Protein 8G5S (pdb70)

Sequence (717 aa):
DMAATEAFAGRFLDDMGGGMVSIMCALGDQLGLFRALAEQGPSGSADLASRTGLDERYVREWLLCLSSAGYVTVDPGDPDGGGADRFTLPAEHAAVVAFEESPFFMGGASRLVPALAAMSDALVEAFRTGAGVPQERYPAALYRTMWQMSSSWLNTLLLPQWIPAIDGLAKRLESGAPVAHVGSGGGRALVLLAQAFPNCRCTGYDRLRLNVERARQEAADAGVTDRVEIVEGDAERLLPATGDHALVMCFDVLHDAPDPAAALRAVRGALAPDGVFLLLESNGADRPADNSGSAAAMLYGASVLYSVPASRAAGGAALGLMGLPPGKVRALCAEAGLRSVKRLPSPTPLNALYEIRPGLDMAATEAFAGRFLDDMGGGMVSIMCALGDQLGLFRALAEQGPSGSADLASRTGLDERYVREWLLCLSSAGYVTVDPGDPDGGADRFTLPAEHAAVVAFEESPFFMGGASRLVPALAAMSDALVEAFRTGAGVPQERYPAALYRTMWQMSSSWLNTLLLPQWIPAIDGLAKRLESGAPVAHVGSGGGRALVLLAQAFPNCRCTGYDRLRLNVERARQEAADAGVTDRVEIVEGDAERLLPATGDHALVMCFDVLHDAPDPAAALRAVRGALAPDGVFLLLESNGADRPADNSGSAAAMLYGASVLYSVPASRAAGGAALGLMGLPPGKVRALCAEAGLRSVKRLPSPTPLNALYEIRP

Structure (mmCIF, N/CA/C/O backbone):
data_8G5S
#
_entry.id   8G5S
#
_cell.length_a   58.784
_cell.length_b   100.908
_cell.length_c   58.836
_cell.angle_alpha   90.00
_cell.angle_beta   102.86
_cell.angle_gamma   90.00
#
_symmetry.space_group_name_H-M   'P 1 21 1'
#
loop_
_entity.id
_entity.type
_entity.pdbx_description
1 polymer TnmJ
2 water water
#
loop_
_atom_site.group_PDB
_atom_site.id
_atom_site.type_symbol
_atom_site.label_atom_id
_atom_site.label_alt_id
_atom_site.label_comp_id
_atom_site.label_asym_id
_atom_site.label_entity_id
_atom_site.label_seq_id
_atom_site.pdbx_PDB_ins_code
_atom_site.Cartn_x
_atom_site.Cartn_y
_atom_site.Cartn_z
_atom_site.occupancy
_atom_site.B_iso_or_equiv
_atom_site.auth_seq_id
_atom_site.auth_comp_id
_atom_site.auth_asym_id
_atom_site.auth_atom_id
_atom_site.pdbx_PDB_model_num
ATOM 1 N N . ASP A 1 29 ? 36.929 -21.150 28.320 1.00 38.35 9 ASP A N 1
ATOM 2 C CA . ASP A 1 29 ? 35.758 -21.768 27.711 1.00 30.86 9 ASP A CA 1
ATOM 3 C C . ASP A 1 29 ? 34.552 -20.837 27.777 1.00 34.22 9 ASP A C 1
ATOM 4 O O . ASP A 1 29 ? 34.199 -20.212 26.796 1.00 28.26 9 ASP A O 1
ATOM 12 N N . MET A 1 30 ? 33.902 -20.745 28.937 1.00 31.28 10 MET A N 1
ATOM 13 C CA . MET A 1 30 ? 32.781 -19.814 29.034 1.00 30.36 10 MET A CA 1
ATOM 14 C C . MET A 1 30 ? 33.257 -18.375 28.894 1.00 29.79 10 MET A C 1
ATOM 15 O O . MET A 1 30 ? 32.605 -17.556 28.236 1.00 24.88 10 MET A O 1
ATOM 29 N N . ALA A 1 31 ? 34.392 -18.050 29.501 1.00 25.76 11 ALA A N 1
ATOM 30 C CA . ALA A 1 31 ? 34.997 -16.745 29.272 1.00 28.60 11 ALA A CA 1
ATOM 31 C C . ALA A 1 31 ? 35.290 -16.544 27.794 1.00 26.45 11 ALA A C 1
ATOM 32 O O . ALA A 1 31 ? 35.107 -15.439 27.257 1.00 21.23 11 ALA A O 1
ATOM 39 N N . ALA A 1 32 ? 35.749 -17.599 27.117 1.00 22.99 12 ALA A N 1
ATOM 40 C CA . ALA A 1 32 ? 36.085 -17.473 25.706 1.00 24.41 12 ALA A CA 1
ATOM 41 C C . ALA A 1 32 ? 34.832 -17.269 24.867 1.00 19.68 12 ALA A C 1
ATOM 42 O O . ALA A 1 32 ? 34.850 -16.511 23.885 1.00 19.00 12 ALA A O 1
ATOM 49 N N . THR A 1 33 ? 33.746 -17.961 25.214 1.00 18.39 13 THR A N 1
ATOM 50 C CA . THR A 1 33 ? 32.497 -17.800 24.477 1.00 17.96 13 THR A CA 1
ATOM 51 C C . THR A 1 33 ? 31.979 -16.377 24.622 1.00 21.10 13 THR A C 1
ATOM 52 O O . THR A 1 33 ? 31.590 -15.731 23.638 1.00 16.51 13 THR A O 1
ATOM 63 N N . GLU A 1 34 ? 31.990 -15.861 25.850 1.00 18.67 14 GLU A N 1
ATOM 64 C CA . GLU A 1 34 ? 31.515 -14.503 26.087 1.00 17.40 14 GLU A CA 1
ATOM 65 C C . GLU A 1 34 ? 32.421 -13.480 25.408 1.00 17.60 14 GLU A C 1
ATOM 66 O O . GLU A 1 34 ? 31.932 -12.490 24.848 1.00 19.38 14 GLU A O 1
ATOM 78 N N . ALA A 1 35 ? 33.734 -13.698 25.429 1.00 20.55 15 ALA A N 1
ATOM 79 C CA . ALA A 1 35 ? 34.639 -12.773 24.749 1.00 19.26 15 ALA A CA 1
ATOM 80 C C . ALA A 1 35 ? 34.371 -12.743 23.247 1.00 18.12 15 ALA A C 1
ATOM 81 O O . ALA A 1 35 ? 34.341 -11.668 22.630 1.00 15.73 15 ALA A O 1
ATOM 88 N N . PHE A 1 36 ? 34.173 -13.912 22.642 1.00 15.12 16 PHE A N 1
ATOM 89 C CA . PHE A 1 36 ? 33.883 -13.942 21.219 1.00 13.16 16 PHE A CA 1
ATOM 90 C C . PHE A 1 36 ? 32.527 -13.317 20.906 1.00 17.08 16 PHE A C 1
ATOM 91 O O . PHE A 1 36 ? 32.388 -12.595 19.910 1.00 13.07 16 PHE A O 1
ATOM 108 N N . ALA A 1 37 ? 31.502 -13.601 21.718 1.00 14.45 17 ALA A N 1
ATOM 109 C CA . ALA A 1 37 ? 30.217 -12.946 21.519 1.00 13.81 17 ALA A CA 1
ATOM 110 C C . ALA A 1 37 ? 30.391 -11.433 21.529 1.00 16.59 17 ALA A C 1
ATOM 111 O O . ALA A 1 37 ? 29.749 -10.715 20.748 1.00 13.66 17 ALA A O 1
ATOM 118 N N . GLY A 1 38 ? 31.285 -10.936 22.381 1.00 13.75 18 GLY A N 1
ATOM 119 C CA . GLY A 1 38 ? 31.551 -9.507 22.409 1.00 18.20 18 GLY A CA 1
ATOM 120 C C . GLY A 1 38 ? 32.190 -9.008 21.128 1.00 12.67 18 GLY A C 1
ATOM 121 O O . GLY A 1 38 ? 31.828 -7.933 20.618 1.00 15.86 18 GLY A O 1
ATOM 125 N N . ARG A 1 39 ? 33.170 -9.754 20.615 1.00 13.73 19 ARG A N 1
ATOM 126 C CA . ARG A 1 39 ? 33.818 -9.399 19.358 1.00 11.87 19 ARG A CA 1
ATOM 127 C C . ARG A 1 39 ? 32.810 -9.381 18.220 1.00 12.20 19 ARG A C 1
ATOM 128 O O . ARG A 1 39 ? 32.862 -8.508 17.338 1.00 12.30 19 ARG A O 1
ATOM 149 N N . PHE A 1 40 ? 31.919 -10.373 18.193 1.00 11.40 20 PHE A N 1
ATOM 150 C CA . PHE A 1 40 ? 30.893 -10.452 17.164 1.00 10.56 20 PHE A CA 1
ATOM 151 C C . PHE A 1 40 ? 29.981 -9.233 17.201 1.00 10.49 20 PHE A C 1
ATOM 152 O O . PHE A 1 40 ? 29.697 -8.625 16.165 1.00 10.69 20 PHE A O 1
ATOM 169 N N . LEU A 1 41 ? 29.504 -8.869 18.388 1.00 12.91 21 LEU A N 1
ATOM 170 C CA . LEU A 1 41 ? 28.695 -7.667 18.548 1.00 11.35 21 LEU A CA 1
ATOM 171 C C . LEU A 1 41 ? 29.461 -6.413 18.137 1.00 11.28 21 LEU A C 1
ATOM 172 O O . LEU A 1 41 ? 28.906 -5.522 17.462 1.00 10.95 21 LEU A O 1
ATOM 188 N N . ASP A 1 42 ? 30.734 -6.313 18.530 1.00 11.22 22 ASP A N 1
ATOM 189 C CA . ASP A 1 42 ? 31.547 -5.170 18.129 1.00 11.03 22 ASP A CA 1
ATOM 190 C C . ASP A 1 42 ? 31.617 -5.050 16.600 1.00 9.88 22 ASP A C 1
ATOM 191 O O . ASP A 1 42 ? 31.608 -3.941 16.045 1.00 10.14 22 ASP A O 1
ATOM 200 N N . ASP A 1 43 ? 31.763 -6.180 15.909 1.00 8.37 23 ASP A N 1
ATOM 201 C CA . ASP A 1 43 ? 31.874 -6.169 14.458 1.00 7.29 23 ASP A CA 1
ATOM 202 C C . ASP A 1 43 ? 30.551 -5.789 13.806 1.00 8.94 23 ASP A C 1
ATOM 203 O O . ASP A 1 43 ? 30.541 -5.027 12.836 1.00 8.38 23 ASP A O 1
ATOM 212 N N . MET A 1 44 ? 29.422 -6.285 14.324 1.00 8.54 24 MET A N 1
ATOM 213 C CA . MET A 1 44 ? 28.129 -5.836 13.817 1.00 9.24 24 MET A CA 1
ATOM 214 C C . MET A 1 44 ? 27.940 -4.349 14.049 1.00 7.73 24 MET A C 1
ATOM 215 O O . MET A 1 44 ? 27.404 -3.631 13.181 1.00 7.97 24 MET A O 1
ATOM 229 N N . GLY A 1 45 ? 28.350 -3.874 15.230 1.00 8.76 25 GLY A N 1
ATOM 230 C CA . GLY A 1 45 ? 28.294 -2.444 15.510 1.00 7.60 25 GLY A CA 1
ATOM 231 C C . GLY A 1 45 ? 29.162 -1.660 14.542 1.00 9.58 25 GLY A C 1
ATOM 232 O O . GLY A 1 45 ? 28.770 -0.595 14.054 1.00 9.10 25 GLY A O 1
ATOM 236 N N . GLY A 1 46 ? 30.326 -2.210 14.210 1.00 9.52 26 GLY A N 1
ATOM 237 C CA . GLY A 1 46 ? 31.200 -1.558 13.251 1.00 8.86 26 GLY A CA 1
ATOM 238 C C . GLY A 1 46 ? 30.568 -1.495 11.876 1.00 9.28 26 GLY A C 1
ATOM 239 O O . GLY A 1 46 ? 30.709 -0.496 11.165 1.00 10.57 26 GLY A O 1
ATOM 243 N N . GLY A 1 47 ? 29.903 -2.568 11.466 1.00 8.52 27 GLY A N 1
ATOM 244 C CA . GLY A 1 47 ? 29.128 -2.536 10.243 1.00 9.31 27 GLY A CA 1
ATOM 245 C C . GLY A 1 47 ? 28.100 -1.417 10.208 1.00 6.17 27 GLY A C 1
ATOM 246 O O . GLY A 1 47 ? 27.991 -0.693 9.214 1.00 8.78 27 GLY A O 1
ATOM 250 N N . MET A 1 48 ? 27.298 -1.299 11.265 1.00 6.16 28 MET A N 1
ATOM 251 C CA . MET A 1 48 ? 26.288 -0.246 11.325 1.00 6.73 28 MET A CA 1
ATOM 252 C C . MET A 1 48 ? 26.925 1.136 11.322 1.00 6.44 28 MET A C 1
ATOM 253 O O . MET A 1 48 ? 26.452 2.039 10.638 1.00 7.44 28 MET A O 1
ATOM 267 N N . VAL A 1 49 ? 27.981 1.326 12.101 1.00 6.99 29 VAL A N 1
ATOM 268 C CA . VAL A 1 49 ? 28.673 2.613 12.095 1.00 7.02 29 VAL A CA 1
ATOM 269 C C . VAL A 1 49 ? 29.254 2.905 10.717 1.00 7.65 29 VAL A C 1
ATOM 270 O O . VAL A 1 49 ? 29.229 4.046 10.259 1.00 6.62 29 VAL A O 1
ATOM 283 N N . SER A 1 50 ? 29.768 1.889 10.019 1.00 7.72 30 SER A N 1
ATOM 284 C CA . SER A 1 50 ? 30.276 2.133 8.671 1.00 6.13 30 SER A CA 1
ATOM 285 C C . SER A 1 50 ? 29.173 2.625 7.742 1.00 6.52 30 SER A C 1
ATOM 286 O O . SER A 1 50 ? 29.393 3.524 6.921 1.00 7.49 30 SER A O 1
ATOM 294 N N . ILE A 1 51 ? 27.990 2.013 7.820 1.00 6.70 31 ILE A N 1
ATOM 295 C CA . ILE A 1 51 ? 26.877 2.443 6.992 1.00 6.86 31 ILE A CA 1
ATOM 296 C C . ILE A 1 51 ? 26.512 3.879 7.331 1.00 7.96 31 ILE A C 1
ATOM 297 O O . ILE A 1 51 ? 26.218 4.682 6.439 1.00 7.27 31 ILE A O 1
ATOM 313 N N . MET A 1 52 ? 26.515 4.224 8.629 1.00 7.33 32 MET A N 1
ATOM 314 C CA . MET A 1 52 ? 26.200 5.585 9.044 1.00 5.33 32 MET A CA 1
ATOM 315 C C . MET A 1 52 ? 27.250 6.559 8.535 1.00 6.03 32 MET A C 1
ATOM 316 O O . MET A 1 52 ? 26.926 7.703 8.181 1.00 6.86 32 MET A O 1
ATOM 330 N N . CYS A 1 53 ? 28.520 6.151 8.540 1.00 6.02 33 CYS A N 1
ATOM 331 C CA . CYS A 1 53 ? 29.551 7.045 8.009 1.00 7.05 33 CYS A CA 1
ATOM 332 C C . CYS A 1 53 ? 29.386 7.241 6.506 1.00 6.79 33 CYS A C 1
ATOM 333 O O . CYS A 1 53 ? 29.595 8.348 5.986 1.00 8.27 33 CYS A O 1
ATOM 341 N N . ALA A 1 54 ? 29.005 6.195 5.774 1.00 6.67 34 ALA A N 1
ATOM 342 C CA . ALA A 1 54 ? 28.814 6.364 4.347 1.00 6.75 34 ALA A CA 1
ATOM 343 C C . ALA A 1 54 ? 27.655 7.311 4.064 1.00 8.15 34 ALA A C 1
ATOM 344 O O . ALA A 1 54 ? 27.748 8.172 3.179 1.00 8.30 34 ALA A O 1
ATOM 351 N N . LEU A 1 55 ? 26.554 7.140 4.782 1.00 6.68 35 LEU A N 1
ATOM 352 C CA . LEU A 1 55 ? 25.434 8.068 4.688 1.00 9.01 35 LEU A CA 1
ATOM 353 C C . LEU A 1 55 ? 25.884 9.486 4.994 1.00 9.29 35 LEU A C 1
ATOM 354 O O . LEU A 1 55 ? 25.537 10.432 4.278 1.00 9.32 35 LEU A O 1
ATOM 370 N N . GLY A 1 56 ? 26.649 9.657 6.070 1.00 7.40 36 GLY A N 1
ATOM 371 C CA . GLY A 1 56 ? 27.049 10.986 6.473 1.00 9.95 36 GLY A CA 1
ATOM 372 C C . GLY A 1 56 ? 27.931 11.653 5.445 1.00 9.83 36 GLY A C 1
ATOM 373 O O . GLY A 1 56 ? 27.800 12.845 5.197 1.00 9.27 36 GLY A O 1
ATOM 377 N N . ASP A 1 57 ? 28.863 10.901 4.857 1.00 7.71 37 ASP A N 1
ATOM 378 C CA . ASP A 1 57 ? 29.709 11.432 3.799 1.00 6.82 37 ASP A CA 1
ATOM 379 C C . ASP A 1 57 ? 28.885 11.808 2.573 1.00 7.64 37 ASP A C 1
ATOM 380 O O . ASP A 1 57 ? 29.086 12.880 1.989 1.00 9.36 37 ASP A O 1
ATOM 389 N N . GLN A 1 58 ? 27.952 10.954 2.157 1.00 9.37 38 GLN A N 1
ATOM 390 C CA . GLN A 1 58 ? 27.115 11.291 1.006 1.00 8.90 38 GLN A CA 1
ATOM 391 C C . GLN A 1 58 ? 26.302 12.570 1.248 1.00 8.55 38 GLN A C 1
ATOM 392 O O . GLN A 1 58 ? 26.107 13.381 0.327 1.00 12.45 38 GLN A O 1
ATOM 406 N N . LEU A 1 59 ? 25.838 12.783 2.462 1.00 5.95 39 LEU A N 1
ATOM 407 C CA . LEU A 1 59 ? 25.002 13.920 2.810 1.00 7.13 39 LEU A CA 1
ATOM 408 C C . LEU A 1 59 ? 25.806 15.164 3.176 1.00 8.66 39 LEU A C 1
ATOM 409 O O . LEU A 1 59 ? 25.196 16.224 3.400 1.00 10.07 39 LEU A O 1
ATOM 425 N N . GLY A 1 60 ? 27.125 15.052 3.295 1.00 6.86 40 GLY A N 1
ATOM 426 C CA . GLY A 1 60 ? 27.953 16.182 3.682 1.00 7.04 40 GLY A CA 1
ATOM 427 C C . GLY A 1 60 ? 27.909 16.489 5.156 1.00 8.41 40 GLY A C 1
ATOM 428 O O . GLY A 1 60 ? 28.331 17.576 5.560 1.00 8.52 40 GLY A O 1
ATOM 432 N N . LEU A 1 61 ? 27.449 15.561 5.997 1.00 6.86 41 LEU A N 1
ATOM 433 C CA . LEU A 1 61 ? 27.235 15.905 7.400 1.00 5.39 41 LEU A CA 1
ATOM 434 C C . LEU A 1 61 ? 28.529 16.000 8.187 1.00 6.18 41 LEU A C 1
ATOM 435 O O . LEU A 1 61 ? 28.602 16.759 9.150 1.00 6.87 41 LEU A O 1
ATOM 451 N N . PHE A 1 62 ? 29.559 15.237 7.823 1.00 6.97 42 PHE A N 1
ATOM 452 C CA . PHE A 1 62 ? 30.793 15.322 8.594 1.00 7.96 42 PHE A CA 1
ATOM 453 C C . PHE A 1 62 ? 31.495 16.657 8.346 1.00 6.85 42 PHE A C 1
ATOM 454 O O . PHE A 1 62 ? 31.929 17.320 9.292 1.00 6.93 42 PHE A O 1
ATOM 471 N N . ARG A 1 63 ? 31.624 17.049 7.075 1.00 8.39 43 ARG A N 1
ATOM 472 C CA . ARG A 1 63 ? 32.199 18.357 6.742 1.00 7.15 43 ARG A CA 1
ATOM 473 C C . ARG A 1 63 ? 31.367 19.474 7.363 1.00 7.36 43 ARG A C 1
ATOM 474 O O . ARG A 1 63 ? 31.912 20.446 7.903 1.00 7.85 43 ARG A O 1
ATOM 495 N N . ALA A 1 64 ? 30.048 19.324 7.339 1.00 8.46 44 ALA A N 1
ATOM 496 C CA . ALA A 1 64 ? 29.168 20.333 7.915 1.00 8.30 44 ALA A CA 1
ATOM 497 C C . ALA A 1 64 ? 29.442 20.513 9.399 1.00 7.71 44 ALA A C 1
ATOM 498 O O . ALA A 1 64 ? 29.509 21.644 9.897 1.00 8.39 44 ALA A O 1
ATOM 505 N N . LEU A 1 65 ? 29.545 19.411 10.136 1.00 6.74 45 LEU A N 1
ATOM 506 C CA . LEU A 1 65 ? 29.761 19.489 11.574 1.00 6.36 45 LEU A CA 1
ATOM 507 C C . LEU A 1 65 ? 31.156 20.015 11.881 1.00 7.75 45 LEU A C 1
ATOM 508 O O . LEU A 1 65 ? 31.329 20.786 12.831 1.00 9.57 45 LEU A O 1
ATOM 524 N N . ALA A 1 66 ? 32.151 19.605 11.098 1.00 8.37 46 ALA A N 1
ATOM 525 C CA . ALA A 1 66 ? 33.499 20.129 11.275 1.00 7.49 46 ALA A CA 1
ATOM 526 C C . ALA A 1 66 ? 33.549 21.633 11.089 1.00 9.41 46 ALA A C 1
ATOM 527 O O . ALA A 1 66 ? 34.230 22.342 11.852 1.00 11.26 46 ALA A O 1
ATOM 534 N N . GLU A 1 67 ? 32.882 22.145 10.065 1.00 10.07 47 GLU A N 1
ATOM 535 C CA . GLU A 1 67 ? 32.973 23.579 9.809 1.00 9.75 47 GLU A CA 1
ATOM 536 C C . GLU A 1 67 ? 32.126 24.372 10.792 1.00 11.68 47 GLU A C 1
ATOM 537 O O . GLU A 1 67 ? 32.499 25.492 11.171 1.00 12.67 47 GLU A O 1
ATOM 549 N N . GLN A 1 68 ? 30.997 23.818 11.220 1.00 8.51 48 GLN A N 1
ATOM 550 C CA . GLN A 1 68 ? 30.098 24.498 12.146 1.00 8.07 48 GLN A CA 1
ATOM 551 C C . GLN A 1 68 ? 30.670 24.594 13.550 1.00 8.29 48 GLN A C 1
ATOM 552 O O . GLN A 1 68 ? 30.338 25.535 14.293 1.00 11.11 48 GLN A O 1
ATOM 566 N N . GLY A 1 69 ? 31.484 23.623 13.950 1.00 9.16 49 GLY A N 1
ATOM 567 C CA . GLY A 1 69 ? 31.879 23.502 15.333 1.00 9.70 49 GLY A CA 1
ATOM 568 C C . GLY A 1 69 ? 30.812 22.822 16.164 1.00 9.73 49 GLY A C 1
ATOM 569 O O . GLY A 1 69 ? 29.814 22.293 15.631 1.00 9.97 49 GLY A O 1
ATOM 573 N N . PRO A 1 70 ? 30.978 22.852 17.483 1.00 9.58 50 PRO A N 1
ATOM 574 C CA . PRO A 1 70 ? 29.995 22.224 18.375 1.00 10.41 50 PRO A CA 1
ATOM 575 C C . PRO A 1 70 ? 28.580 22.664 18.046 1.00 10.46 50 PRO A C 1
ATOM 576 O O . PRO A 1 70 ? 28.295 23.857 17.905 1.00 13.66 50 PRO A O 1
ATOM 587 N N . SER A 1 71 ? 27.688 21.691 17.885 1.00 9.93 51 SER A N 1
ATOM 588 C CA . SER A 1 71 ? 26.383 21.946 17.304 1.00 11.75 51 SER A CA 1
ATOM 589 C C . SER A 1 71 ? 25.344 21.007 17.890 1.00 9.80 51 SER A C 1
ATOM 590 O O . SER A 1 71 ? 25.623 19.821 18.100 1.00 10.24 51 SER A O 1
ATOM 598 N N . GLY A 1 72 ? 24.125 21.526 18.120 1.00 10.79 52 GLY A N 1
ATOM 599 C CA . GLY A 1 72 ? 22.991 20.665 18.352 1.00 11.04 52 GLY A CA 1
ATOM 600 C C . GLY A 1 72 ? 22.508 20.022 17.063 1.00 8.60 52 GLY A C 1
ATOM 601 O O . GLY A 1 72 ? 22.886 20.423 15.970 1.00 10.29 52 GLY A O 1
ATOM 605 N N . SER A 1 73 ? 21.621 19.041 17.216 1.00 9.19 53 SER A N 1
ATOM 606 C CA . SER A 1 73 ? 21.058 18.400 16.039 1.00 10.51 53 SER A CA 1
ATOM 607 C C . SER A 1 73 ? 20.252 19.380 15.200 1.00 10.00 53 SER A C 1
ATOM 608 O O . SER A 1 73 ? 20.286 19.308 13.966 1.00 9.61 53 SER A O 1
ATOM 616 N N . ALA A 1 74 ? 19.505 20.298 15.845 1.00 11.21 54 ALA A N 1
ATOM 617 C CA . ALA A 1 74 ? 18.712 21.243 15.065 1.00 11.26 54 ALA A CA 1
ATOM 618 C C . ALA A 1 74 ? 19.601 22.152 14.222 1.00 11.13 54 ALA A C 1
ATOM 619 O O . ALA A 1 74 ? 19.304 22.409 13.057 1.00 12.94 54 ALA A O 1
ATOM 626 N N . ASP A 1 75 ? 20.702 22.636 14.786 1.00 12.38 55 ASP A N 1
ATOM 627 C CA . ASP A 1 75 ? 21.559 23.534 14.028 1.00 12.21 55 ASP A CA 1
ATOM 628 C C . ASP A 1 75 ? 22.320 22.818 12.915 1.00 13.17 55 ASP A C 1
ATOM 629 O O . ASP A 1 75 ? 22.540 23.384 11.836 1.00 13.28 55 ASP A O 1
ATOM 638 N N . LEU A 1 76 ? 22.709 21.556 13.130 1.00 9.47 56 LEU A N 1
ATOM 639 C CA . LEU A 1 76 ? 23.365 20.841 12.052 1.00 9.62 56 LEU A CA 1
ATOM 640 C C . LEU A 1 76 ? 22.378 20.528 10.934 1.00 9.28 56 LEU A C 1
ATOM 641 O O . LEU A 1 76 ? 22.730 20.611 9.756 1.00 8.99 56 LEU A O 1
ATOM 657 N N . ALA A 1 77 ? 21.159 20.139 11.301 1.00 7.78 57 ALA A N 1
ATOM 658 C CA . ALA A 1 77 ? 20.123 19.896 10.300 1.00 10.39 57 ALA A CA 1
ATOM 659 C C . ALA A 1 77 ? 19.810 21.176 9.536 1.00 10.90 57 ALA A C 1
ATOM 660 O O . ALA A 1 77 ? 19.706 21.159 8.306 1.00 12.42 57 ALA A O 1
ATOM 667 N N . SER A 1 78 ? 19.731 22.302 10.239 1.00 11.23 58 SER A N 1
ATOM 668 C CA . SER A 1 78 ? 19.389 23.540 9.548 1.00 14.93 58 SER A CA 1
ATOM 669 C C . SER A 1 78 ? 20.467 23.942 8.562 1.00 16.70 58 SER A C 1
ATOM 670 O O . SER A 1 78 ? 20.179 24.418 7.456 1.00 17.04 58 SER A O 1
ATOM 678 N N . ARG A 1 79 ? 21.713 23.754 8.946 1.00 11.78 59 ARG A N 1
ATOM 679 C CA . ARG A 1 79 ? 22.830 24.118 8.100 1.00 11.62 59 ARG A CA 1
ATOM 680 C C . ARG A 1 79 ? 22.877 23.317 6.805 1.00 17.56 59 ARG A C 1
ATOM 681 O O . ARG A 1 79 ? 23.342 23.818 5.766 1.00 13.82 59 ARG A O 1
ATOM 702 N N . THR A 1 80 ? 22.459 22.051 6.849 1.00 12.21 60 THR A N 1
ATOM 703 C CA . THR A 1 80 ? 22.497 21.185 5.687 1.00 10.82 60 THR A CA 1
ATOM 704 C C . THR A 1 80 ? 21.143 21.109 4.993 1.00 8.73 60 THR A C 1
ATOM 705 O O . THR A 1 80 ? 21.019 20.404 4.002 1.00 11.18 60 THR A O 1
ATOM 716 N N . GLY A 1 81 ? 20.113 21.703 5.569 1.00 9.96 61 GLY A N 1
ATOM 717 C CA . GLY A 1 81 ? 18.783 21.584 5.005 1.00 12.28 61 GLY A CA 1
ATOM 718 C C . GLY A 1 81 ? 18.186 20.204 5.139 1.00 12.79 61 GLY A C 1
ATOM 719 O O . GLY A 1 81 ? 17.321 19.826 4.346 1.00 14.55 61 GLY A O 1
ATOM 723 N N . LEU A 1 82 ? 18.609 19.448 6.141 1.00 10.74 62 LEU A N 1
ATOM 724 C CA . LEU A 1 82 ? 18.136 18.096 6.350 1.00 9.82 62 LEU A CA 1
ATOM 725 C C . LEU A 1 82 ? 17.183 18.014 7.539 1.00 9.36 62 LEU A C 1
ATOM 726 O O . LEU A 1 82 ? 17.004 18.953 8.332 1.00 11.26 62 LEU A O 1
ATOM 742 N N . ASP A 1 83 ? 16.571 16.838 7.677 1.00 8.72 63 ASP A N 1
ATOM 743 C CA . ASP A 1 83 ? 15.557 16.608 8.692 1.00 9.19 63 ASP A CA 1
ATOM 744 C C . ASP A 1 83 ? 16.180 16.406 10.066 1.00 8.45 63 ASP A C 1
ATOM 745 O O . ASP A 1 83 ? 17.043 15.540 10.243 1.00 8.65 63 ASP A O 1
ATOM 754 N N . GLU A 1 84 ? 15.730 17.182 11.052 1.00 9.26 64 GLU A N 1
ATOM 755 C CA . GLU A 1 84 ? 16.380 17.146 12.354 1.00 9.19 64 GLU A CA 1
ATOM 756 C C . GLU A 1 84 ? 16.212 15.791 13.038 1.00 7.51 64 GLU A C 1
ATOM 757 O O . GLU A 1 84 ? 17.136 15.322 13.719 1.00 8.60 64 GLU A O 1
ATOM 769 N N . ARG A 1 85 ? 15.050 15.140 12.892 1.00 9.65 65 ARG A N 1
ATOM 770 C CA . ARG A 1 85 ? 14.851 13.901 13.639 1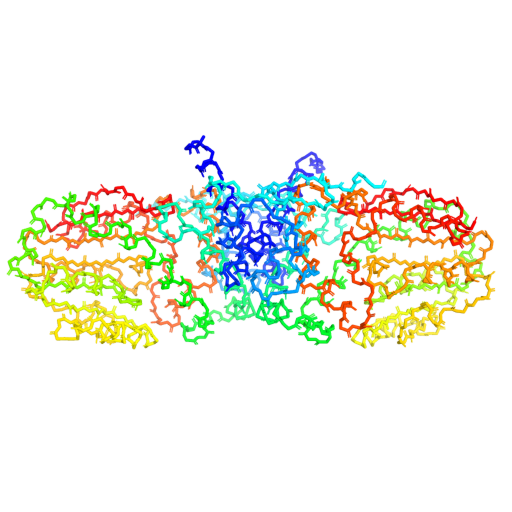.00 7.92 65 ARG A CA 1
ATOM 771 C C . ARG A 1 85 ? 15.833 12.838 13.169 1.00 6.16 65 ARG A C 1
ATOM 772 O O . ARG A 1 85 ? 16.405 12.101 13.992 1.00 7.23 65 ARG A O 1
ATOM 793 N N . TYR A 1 86 ? 16.061 12.767 11.865 1.00 7.47 66 TYR A N 1
ATOM 794 C CA . TYR A 1 86 ? 17.014 11.805 11.312 1.00 8.18 66 TYR A CA 1
ATOM 795 C C . TYR A 1 86 ? 18.444 12.175 11.684 1.00 8.84 66 TYR A C 1
ATOM 796 O O . TYR A 1 86 ? 19.247 11.307 12.046 1.00 7.77 66 TYR A O 1
ATOM 814 N N . VAL A 1 87 ? 18.806 13.451 11.534 1.00 7.62 67 VAL A N 1
ATOM 815 C CA . VAL A 1 87 ? 20.141 13.890 11.910 1.00 8.08 67 VAL A CA 1
ATOM 816 C C . VAL A 1 87 ? 20.396 13.603 13.384 1.00 8.15 67 VAL A C 1
ATOM 817 O O . VAL A 1 87 ? 21.491 13.186 13.760 1.00 7.10 67 VAL A O 1
ATOM 830 N N . ARG A 1 88 ? 19.399 13.820 14.248 1.00 6.85 68 ARG A N 1
ATOM 831 C CA . ARG A 1 88 ? 19.590 13.528 15.667 1.00 6.87 68 ARG A CA 1
ATOM 832 C C . ARG A 1 88 ? 19.940 12.061 15.921 1.00 8.34 68 ARG A C 1
ATOM 833 O O . ARG A 1 88 ? 20.857 11.754 16.706 1.00 6.90 68 ARG A O 1
ATOM 854 N N . GLU A 1 89 ? 19.211 11.141 15.293 1.00 6.77 69 GLU A N 1
ATOM 855 C CA . GLU A 1 89 ? 19.441 9.716 15.534 1.00 5.46 69 GLU A CA 1
ATOM 856 C C . GLU A 1 89 ? 20.817 9.308 15.009 1.00 4.99 69 GLU A C 1
ATOM 857 O O . GLU A 1 89 ? 21.507 8.495 15.629 1.00 6.91 69 GLU A O 1
ATOM 869 N N . TRP A 1 90 ? 21.244 9.897 13.887 1.00 6.35 70 TRP A N 1
ATOM 870 C CA . TRP A 1 90 ? 22.565 9.672 13.321 1.00 5.39 70 TRP A CA 1
ATOM 871 C C . TRP A 1 90 ? 23.648 10.150 14.274 1.00 6.54 70 TRP A C 1
ATOM 872 O O . TRP A 1 90 ? 24.611 9.431 14.545 1.00 6.45 70 TRP A O 1
ATOM 893 N N . LEU A 1 91 ? 23.469 11.352 14.832 1.00 6.37 71 LEU A N 1
ATOM 894 C CA . LEU A 1 91 ? 24.425 11.877 15.800 1.00 6.21 71 LEU A CA 1
ATOM 895 C C . LEU A 1 91 ? 24.540 10.978 17.014 1.00 7.80 71 LEU A C 1
ATOM 896 O O . LEU A 1 91 ? 25.636 10.806 17.562 1.00 7.67 71 LEU A O 1
ATOM 912 N N . LEU A 1 92 ? 23.414 10.451 17.489 1.00 7.23 72 LEU A N 1
ATOM 913 C CA . LEU A 1 92 ? 23.445 9.616 18.680 1.00 5.88 72 LEU A CA 1
ATOM 914 C C . LEU A 1 92 ? 24.145 8.300 18.406 1.00 6.31 72 LEU A C 1
ATOM 915 O O . LEU A 1 92 ? 24.817 7.762 19.296 1.00 7.02 72 LEU A O 1
ATOM 931 N N . CYS A 1 93 ? 24.009 7.763 17.196 1.00 6.84 73 CYS A N 1
ATOM 932 C CA . CYS A 1 93 ? 24.826 6.616 16.824 1.00 7.10 73 CYS A CA 1
ATOM 933 C C . CYS A 1 93 ? 26.298 6.957 16.980 1.00 7.27 73 CYS A C 1
ATOM 934 O O . CYS A 1 93 ? 27.056 6.227 17.629 1.00 6.59 73 CYS A O 1
ATOM 942 N N . LEU A 1 94 ? 26.712 8.094 16.413 1.00 6.98 74 LEU A N 1
ATOM 943 C CA . LEU A 1 94 ? 28.118 8.449 16.391 1.00 7.13 74 LEU A CA 1
ATOM 944 C C . LEU A 1 94 ? 28.623 8.874 17.765 1.00 7.05 74 LEU A C 1
ATOM 945 O O . LEU A 1 94 ? 29.780 8.623 18.098 1.00 8.60 74 LEU A O 1
ATOM 961 N N . SER A 1 95 ? 27.788 9.492 18.597 1.00 6.54 75 SER A N 1
ATOM 962 C CA . SER A 1 95 ? 28.232 9.793 19.961 1.00 6.60 75 SER A CA 1
ATOM 963 C C . SER A 1 95 ? 28.359 8.509 20.788 1.00 7.86 75 SER A C 1
ATOM 964 O O . SER A 1 95 ? 29.321 8.351 21.556 1.00 8.17 75 SER A O 1
ATOM 972 N N . SER A 1 96 ? 27.449 7.544 20.596 1.00 7.89 76 SER A N 1
ATOM 973 C CA . SER A 1 96 ? 27.609 6.244 21.251 1.00 7.02 76 SER A CA 1
ATOM 974 C C . SER A 1 96 ? 28.911 5.568 20.845 1.00 9.70 76 SER A C 1
ATOM 975 O O . SER A 1 96 ? 29.588 4.926 21.680 1.00 9.21 76 SER A O 1
ATOM 983 N N . ALA A 1 97 ? 29.290 5.699 19.576 1.00 7.16 77 ALA A N 1
ATOM 984 C CA . ALA A 1 97 ? 30.487 5.062 19.041 1.00 7.86 77 ALA A CA 1
ATOM 985 C C . ALA A 1 97 ? 31.764 5.813 19.388 1.00 8.08 77 ALA A C 1
ATOM 986 O O . ALA A 1 97 ? 32.848 5.307 19.074 1.00 9.50 77 ALA A O 1
ATOM 993 N N . GLY A 1 98 ? 31.656 7.030 19.930 1.00 6.75 78 GLY A N 1
ATOM 994 C CA . GLY A 1 98 ? 32.808 7.862 20.216 1.00 7.92 78 GLY A CA 1
ATOM 995 C C . GLY A 1 98 ? 33.393 8.548 19.008 1.00 9.19 78 GLY A C 1
ATOM 996 O O . GLY A 1 98 ? 34.502 9.098 19.101 1.00 11.25 78 GLY A O 1
ATOM 1000 N N . TYR A 1 99 ? 32.669 8.568 17.887 1.00 5.94 79 TYR A N 1
ATOM 1001 C CA . TYR A 1 99 ? 33.132 9.278 16.704 1.00 5.97 79 TYR A CA 1
ATOM 1002 C C . TYR A 1 99 ? 32.932 10.783 16.845 1.00 7.44 79 TYR A C 1
ATOM 1003 O O . TYR A 1 99 ? 33.744 11.567 16.343 1.00 8.64 79 TYR A O 1
ATOM 1021 N N . VAL A 1 100 ? 31.856 11.195 17.505 1.00 5.86 80 VAL A N 1
ATOM 1022 C CA . VAL A 1 100 ? 31.681 12.561 17.978 1.00 8.08 80 VAL A CA 1
ATOM 1023 C C . VAL A 1 100 ? 31.560 12.521 19.506 1.00 8.70 80 VAL A C 1
ATOM 1024 O O . VAL A 1 100 ? 31.222 11.499 20.117 1.00 9.03 80 VAL A O 1
ATOM 1037 N N . THR A 1 101 ? 31.841 13.650 20.129 1.00 9.07 81 THR A N 1
ATOM 1038 C CA . THR A 1 101 ? 31.599 13.816 21.555 1.00 9.75 81 THR A CA 1
ATOM 1039 C C . THR A 1 101 ? 30.327 14.617 21.754 1.00 8.66 81 THR A C 1
ATOM 1040 O O . THR A 1 101 ? 29.886 15.328 20.854 1.00 9.40 81 THR A O 1
ATOM 1051 N N . VAL A 1 102 ? 29.682 14.428 22.897 1.00 10.47 82 VAL A N 1
ATOM 1052 C CA . VAL A 1 102 ? 28.438 15.117 23.190 1.00 9.40 82 VAL A CA 1
ATOM 1053 C C . VAL A 1 102 ? 28.486 15.678 24.602 1.00 15.46 82 VAL A C 1
ATOM 1054 O O . VAL A 1 102 ? 28.988 15.032 25.534 1.00 14.85 82 VAL A O 1
ATOM 1067 N N . ASP A 1 103 ? 27.970 16.901 24.732 1.00 12.04 83 ASP A N 1
ATOM 1068 C CA . ASP A 1 103 ? 27.736 17.595 25.991 1.00 15.90 83 ASP A CA 1
ATOM 1069 C C . ASP A 1 103 ? 26.233 17.613 26.164 1.00 16.51 83 ASP A C 1
ATOM 1070 O O . ASP A 1 103 ? 25.552 18.353 25.442 1.00 18.24 83 ASP A O 1
ATOM 1079 N N . PRO A 1 104 ? 25.660 16.797 27.047 1.00 18.39 84 PRO A N 1
ATOM 1080 C CA . PRO A 1 104 ? 24.195 16.762 27.187 1.00 21.74 84 PRO A CA 1
ATOM 1081 C C . PRO A 1 104 ? 23.625 18.115 27.596 1.00 24.70 84 PRO A C 1
ATOM 1082 O O . PRO A 1 104 ? 24.266 18.901 28.297 1.00 24.62 84 PRO A O 1
ATOM 1093 N N . GLY A 1 105 ? 22.406 18.386 27.130 1.00 23.53 85 GLY A N 1
ATOM 1094 C CA . GLY A 1 105 ? 21.753 19.655 27.367 1.00 29.38 85 GLY A CA 1
ATOM 1095 C C . GLY A 1 105 ? 21.104 19.727 28.735 1.00 40.38 85 GLY A C 1
ATOM 1096 O O . GLY A 1 105 ? 21.286 18.866 29.597 1.00 37.03 85 GLY A O 1
ATOM 1100 N N . ASP A 1 106 ? 20.325 20.791 28.934 1.00 49.28 86 ASP A N 1
ATOM 1101 C CA . ASP A 1 106 ? 19.613 20.996 30.193 1.00 52.39 86 ASP A CA 1
ATOM 1102 C C . ASP A 1 106 ? 18.119 20.801 29.980 1.00 50.42 86 ASP A C 1
ATOM 1103 O O . ASP A 1 106 ? 17.383 21.775 29.760 1.00 54.71 86 ASP A O 1
ATOM 1112 N N . PRO A 1 107 ? 17.620 19.568 30.043 1.00 53.10 87 PRO A N 1
ATOM 1113 C CA . PRO A 1 107 ? 16.168 19.310 30.010 1.00 59.25 87 PRO A CA 1
ATOM 1114 C C . PRO A 1 107 ? 15.584 19.502 31.403 1.00 61.18 87 PRO A C 1
ATOM 1115 O O . PRO A 1 107 ? 15.201 18.564 32.108 1.00 65.64 87 PRO A O 1
ATOM 1126 N N . ASP A 1 108 ? 15.554 20.758 31.837 1.00 61.91 88 ASP A N 1
ATOM 1127 C CA . ASP A 1 108 ? 15.113 21.119 33.177 1.00 66.06 88 ASP A CA 1
ATOM 1128 C C . ASP A 1 108 ? 14.090 22.236 33.041 1.00 65.76 88 ASP A C 1
ATOM 1129 O O . ASP A 1 108 ? 14.373 23.270 32.425 1.00 65.29 88 ASP A O 1
ATOM 1138 N N . GLY A 1 109 ? 12.898 22.010 33.587 1.00 68.13 89 GLY A N 1
ATOM 1139 C CA . GLY A 1 109 ? 11.794 22.941 33.456 1.00 64.86 89 GLY A CA 1
ATOM 1140 C C . GLY A 1 109 ? 10.482 22.314 33.889 1.00 64.37 89 GLY A C 1
ATOM 1141 O O . GLY A 1 109 ? 9.490 23.008 34.114 1.00 65.66 89 GLY A O 1
ATOM 1145 N N . GLY A 1 113 ? 23.216 23.513 28.102 1.00 42.82 93 GLY A N 1
ATOM 1146 C CA . GLY A 1 113 ? 23.358 24.647 27.204 1.00 53.51 93 GLY A CA 1
ATOM 1147 C C . GLY A 1 113 ? 22.172 24.713 26.274 1.00 50.79 93 GLY A C 1
ATOM 1148 O O . GLY A 1 113 ? 22.290 25.043 25.086 1.00 45.85 93 GLY A O 1
ATOM 1152 N N . GLY A 1 114 ? 21.026 24.419 26.836 1.00 51.88 94 GLY A N 1
ATOM 1153 C CA . GLY A 1 114 ? 19.832 24.118 26.038 1.00 45.85 94 GLY A CA 1
ATOM 1154 C C . GLY A 1 114 ? 19.812 22.661 25.590 1.00 39.73 94 GLY A C 1
ATOM 1155 O O . GLY A 1 114 ? 19.572 21.766 26.395 1.00 37.78 94 GLY A O 1
ATOM 1159 N N . ALA A 1 115 ? 20.137 22.431 24.327 1.00 33.35 95 ALA A N 1
ATOM 1160 C CA . ALA A 1 115 ? 20.066 21.119 23.732 1.00 25.98 95 ALA A CA 1
ATOM 1161 C C . ALA A 1 115 ? 21.408 20.398 23.853 1.00 20.13 95 ALA A C 1
ATOM 1162 O O . ALA A 1 115 ? 22.442 20.989 24.157 1.00 18.46 95 ALA A O 1
ATOM 1169 N N . ASP A 1 116 ? 21.382 19.097 23.608 1.00 14.48 96 ASP A N 1
ATOM 1170 C CA . ASP A 1 116 ? 22.637 18.362 23.488 1.00 16.64 96 ASP A CA 1
ATOM 1171 C C . ASP A 1 116 ? 23.492 19.018 22.415 1.00 13.90 96 ASP A C 1
ATOM 1172 O O . ASP A 1 116 ? 22.975 19.461 21.388 1.00 12.03 96 ASP A O 1
ATOM 1181 N N . ARG A 1 117 ? 24.796 19.078 22.648 1.00 10.43 97 ARG A N 1
ATOM 1182 C CA . ARG A 1 117 ? 25.744 19.679 21.731 1.00 9.95 97 ARG A CA 1
ATOM 1183 C C . ARG A 1 117 ? 26.789 18.649 21.338 1.00 10.11 97 ARG A C 1
ATOM 1184 O O . ARG A 1 117 ? 27.455 18.075 22.209 1.00 9.89 97 ARG A O 1
ATOM 1205 N N . PHE A 1 118 ? 26.983 18.455 20.033 1.00 8.68 98 PHE A N 1
ATOM 1206 C CA . PHE A 1 118 ? 27.888 17.443 19.496 1.00 6.41 98 PHE A CA 1
ATOM 1207 C C . PHE A 1 118 ? 29.078 18.105 18.833 1.00 9.08 98 PHE A C 1
ATOM 1208 O O . PHE A 1 118 ? 28.920 19.115 18.135 1.00 9.10 98 PHE A O 1
ATOM 1225 N N . THR A 1 119 ? 30.245 17.521 19.025 1.00 7.77 99 THR A N 1
ATOM 1226 C CA . THR A 1 119 ? 31.487 18.013 18.456 1.00 9.43 99 THR A CA 1
ATOM 1227 C C . THR A 1 119 ? 32.199 16.877 17.738 1.00 9.33 99 THR A C 1
ATOM 1228 O O . THR A 1 119 ? 32.335 15.768 18.270 1.00 9.82 99 THR A O 1
ATOM 1239 N N . LEU A 1 120 ? 32.699 17.181 16.546 1.00 7.74 100 LEU A N 1
ATOM 1240 C CA . LEU A 1 120 ? 33.595 16.299 15.820 1.00 8.62 100 LEU A CA 1
ATOM 1241 C C . LEU A 1 120 ? 35.018 16.741 16.138 1.00 9.59 100 LEU A C 1
ATOM 1242 O O . LEU A 1 120 ? 35.433 17.823 15.677 1.00 12.25 100 LEU A O 1
ATOM 1258 N N . PRO A 1 121 ? 35.790 15.979 16.935 1.00 9.03 101 PRO A N 1
ATOM 1259 C CA . PRO A 1 121 ? 37.181 16.367 17.218 1.00 9.99 101 PRO A CA 1
ATOM 1260 C C . PRO A 1 121 ? 37.973 16.602 15.939 1.00 10.83 101 PRO A C 1
ATOM 1261 O O . PRO A 1 121 ? 37.796 15.923 14.929 1.00 10.03 101 PRO A O 1
ATOM 1272 N N . ALA A 1 122 ? 38.908 17.549 15.999 1.00 11.90 102 ALA A N 1
ATOM 1273 C CA . ALA A 1 122 ? 39.729 17.828 14.833 1.00 11.23 102 ALA A CA 1
ATOM 1274 C C . ALA A 1 122 ? 40.446 16.581 14.322 1.00 8.66 102 ALA A C 1
ATOM 1275 O O . ALA A 1 122 ? 40.590 16.394 13.107 1.00 10.83 102 ALA A O 1
ATOM 1282 N N . GLU A 1 123 ? 40.942 15.747 15.234 1.00 11.89 103 GLU A N 1
ATOM 1283 C CA . GLU A 1 123 ? 41.619 14.515 14.859 1.00 11.93 103 GLU A CA 1
ATOM 1284 C C . GLU A 1 123 ? 40.682 13.540 14.157 1.00 12.17 103 GLU A C 1
ATOM 1285 O O . GLU A 1 123 ? 41.123 12.743 13.323 1.00 13.39 103 GLU A O 1
ATOM 1297 N N . HIS A 1 124 ? 39.409 13.548 14.513 1.00 10.23 104 HIS A N 1
ATOM 1298 C CA . HIS A 1 124 ? 38.454 12.702 13.805 1.00 9.45 104 HIS A CA 1
ATOM 1299 C C . HIS A 1 124 ? 38.061 13.314 12.476 1.00 9.63 104 HIS A C 1
ATOM 1300 O O . HIS A 1 124 ? 37.882 12.593 11.491 1.00 9.03 104 HIS A O 1
ATOM 1314 N N . ALA A 1 125 ? 37.923 14.644 12.423 1.00 8.94 105 ALA A N 1
ATOM 1315 C CA . ALA A 1 125 ? 37.615 15.302 11.158 1.00 9.11 105 ALA A CA 1
ATOM 1316 C C . ALA A 1 125 ? 38.691 15.055 10.106 1.00 10.89 105 ALA A C 1
ATOM 1317 O O . ALA A 1 125 ? 38.400 15.005 8.903 1.00 9.73 105 ALA A O 1
ATOM 1324 N N . ALA A 1 126 ? 39.931 14.921 10.531 1.00 10.45 106 ALA A N 1
ATOM 1325 C CA . ALA A 1 126 ? 41.001 14.636 9.576 1.00 10.76 106 ALA A CA 1
ATOM 1326 C C . ALA A 1 126 ? 40.764 13.322 8.844 1.00 11.08 106 ALA A C 1
ATOM 1327 O O . ALA A 1 126 ? 41.248 13.134 7.722 1.00 13.63 106 ALA A O 1
ATOM 1334 N N . VAL A 1 127 ? 40.075 12.387 9.484 1.00 9.67 107 VAL A N 1
ATOM 1335 C CA . VAL A 1 127 ? 39.824 11.075 8.913 1.00 10.33 107 VAL A CA 1
ATOM 1336 C C . VAL A 1 127 ? 38.513 11.054 8.156 1.00 10.89 107 VAL A C 1
ATOM 1337 O O . VAL A 1 127 ? 38.430 10.470 7.075 1.00 9.93 107 VAL A O 1
ATOM 1350 N N . VAL A 1 128 ? 37.459 11.632 8.721 1.00 8.25 108 VAL A N 1
ATOM 1351 C CA . VAL A 1 128 ? 36.131 11.461 8.134 1.00 9.05 108 VAL A CA 1
ATOM 1352 C C . VAL A 1 128 ? 35.569 12.679 7.444 1.00 9.11 108 VAL A C 1
ATOM 1353 O O . VAL A 1 128 ? 34.573 12.519 6.731 1.00 10.62 108 VAL A O 1
ATOM 1366 N N . ALA A 1 129 ? 36.139 13.879 7.607 1.00 8.09 109 ALA A N 1
ATOM 1367 C CA . ALA A 1 129 ? 35.503 15.088 7.074 1.00 10.45 109 ALA A CA 1
ATOM 1368 C C . ALA A 1 129 ? 36.273 15.798 5.967 1.00 13.01 109 ALA A C 1
ATOM 1369 O O . ALA A 1 129 ? 35.644 16.308 5.029 1.00 15.35 109 ALA A O 1
ATOM 1376 N N . PHE A 1 130 ? 37.595 15.874 6.037 1.00 12.46 110 PHE A N 1
ATOM 1377 C CA . PHE A 1 130 ? 38.382 16.763 5.170 1.00 14.47 110 PHE A CA 1
ATOM 1378 C C . PHE A 1 130 ? 39.156 15.959 4.121 1.00 15.01 110 PHE A C 1
ATOM 1379 O O . PHE A 1 130 ? 40.169 15.334 4.442 1.00 16.57 110 PHE A O 1
ATOM 1396 N N . GLU A 1 131 ? 38.703 16.031 2.870 1.00 16.79 111 GLU A N 1
ATOM 1397 C CA . GLU A 1 131 ? 39.427 15.368 1.782 1.00 20.76 111 GLU A CA 1
ATOM 1398 C C . GLU A 1 131 ? 40.867 15.840 1.684 1.00 25.22 111 GLU A C 1
ATOM 1399 O O . GLU A 1 131 ? 41.740 15.093 1.215 1.00 22.13 111 GLU A O 1
ATOM 1411 N N . GLU A 1 132 ? 41.135 17.084 2.090 1.00 22.59 112 GLU A N 1
ATOM 1412 C CA . GLU A 1 132 ? 42.475 17.642 1.983 1.00 21.90 112 GLU A CA 1
ATOM 1413 C C . GLU A 1 132 ? 43.434 17.047 2.993 1.00 28.13 112 GLU A C 1
ATOM 1414 O O . GLU A 1 132 ? 44.653 17.134 2.806 1.00 25.39 112 GLU A O 1
ATOM 1426 N N . SER A 1 133 ? 42.921 16.443 4.058 1.00 18.15 113 SER A N 1
ATOM 1427 C CA . SER A 1 133 ? 43.782 15.794 5.012 1.00 23.56 113 SER A CA 1
ATOM 1428 C C . SER A 1 133 ? 44.446 14.580 4.369 1.00 21.44 113 SER A C 1
ATOM 1429 O O . SER A 1 133 ? 43.778 13.785 3.690 1.00 17.36 113 SER A O 1
ATOM 1437 N N . PRO A 1 134 ? 45.746 14.379 4.590 1.00 24.44 114 PRO A N 1
ATOM 1438 C CA . PRO A 1 134 ? 46.358 13.102 4.199 1.00 21.68 114 PRO A CA 1
ATOM 1439 C C . PRO A 1 134 ? 45.766 11.922 4.933 1.00 22.19 114 PRO A C 1
ATOM 1440 O O . PRO A 1 134 ? 46.010 10.776 4.545 1.00 25.39 114 PRO A O 1
ATOM 1451 N N . PHE A 1 135 ? 44.993 12.165 5.991 1.00 23.30 115 PHE A N 1
ATOM 1452 C CA . PHE A 1 135 ? 44.390 11.091 6.756 1.00 20.56 115 PHE A CA 1
ATOM 1453 C C . PHE A 1 135 ? 42.999 10.711 6.273 1.00 13.39 115 PHE A C 1
ATOM 1454 O O . PHE A 1 135 ? 42.391 9.810 6.863 1.00 15.41 115 PHE A O 1
ATOM 1471 N N . PHE A 1 136 ? 42.497 11.356 5.223 1.00 14.41 116 PHE A N 1
ATOM 1472 C CA . PHE A 1 136 ? 41.097 11.204 4.863 1.00 11.74 116 PHE A CA 1
ATOM 1473 C C . PHE A 1 136 ? 40.795 9.784 4.414 1.00 14.56 116 PHE A C 1
ATOM 1474 O O . PHE A 1 136 ? 41.416 9.277 3.477 1.00 13.50 116 PHE A O 1
ATOM 1491 N N . MET A 1 137 ? 39.789 9.166 5.047 1.00 12.71 117 MET A N 1
ATOM 1492 C CA . MET A 1 137 ? 39.281 7.867 4.631 1.00 12.81 117 MET A CA 1
ATOM 1493 C C . MET A 1 137 ? 37.756 7.830 4.570 1.00 13.56 117 MET A C 1
ATOM 1494 O O . MET A 1 137 ? 37.192 6.766 4.357 1.00 13.72 117 MET A O 1
ATOM 1508 N N . GLY A 1 138 ? 37.077 8.957 4.748 1.00 13.69 118 GLY A N 1
ATOM 1509 C CA . GLY A 1 138 ? 35.645 8.912 5.024 1.00 14.21 118 GLY A CA 1
ATOM 1510 C C . GLY A 1 138 ? 34.841 8.209 3.946 1.00 19.62 118 GLY A C 1
ATOM 1511 O O . GLY A 1 138 ? 33.958 7.393 4.247 1.00 18.16 118 GLY A O 1
ATOM 1515 N N . GLY A 1 139 ? 35.170 8.477 2.682 1.00 15.63 119 GLY A N 1
ATOM 1516 C CA . GLY A 1 139 ? 34.412 7.893 1.577 1.00 16.97 119 GLY A CA 1
ATOM 1517 C C . GLY A 1 139 ? 34.518 6.379 1.506 1.00 13.43 119 GLY A C 1
ATOM 1518 O O . GLY A 1 139 ? 33.584 5.691 1.045 1.00 13.83 119 GLY A O 1
ATOM 1522 N N . ALA A 1 140 ? 35.619 5.821 2.005 1.00 11.19 120 ALA A N 1
ATOM 1523 C CA . ALA A 1 140 ? 35.813 4.385 1.922 1.00 8.89 120 ALA A CA 1
ATOM 1524 C C . ALA A 1 140 ? 34.727 3.622 2.663 1.00 10.37 120 ALA A C 1
ATOM 1525 O O . ALA A 1 140 ? 34.529 2.428 2.409 1.00 11.16 120 ALA A O 1
ATOM 1532 N N . SER A 1 141 ? 34.061 4.269 3.628 1.00 11.12 121 SER A N 1
ATOM 1533 C CA . SER A 1 141 ? 33.064 3.548 4.399 1.00 10.94 121 SER A CA 1
ATOM 1534 C C . SER A 1 141 ? 31.965 3.033 3.494 1.00 11.28 121 SER A C 1
ATOM 1535 O O . SER A 1 141 ? 31.348 2.003 3.807 1.00 10.47 121 SER A O 1
ATOM 1543 N N . ARG A 1 142 ? 31.750 3.695 2.350 1.00 9.72 122 ARG A N 1
ATOM 1544 C CA . ARG A 1 142 ? 30.698 3.281 1.415 1.00 8.89 122 ARG A CA 1
ATOM 1545 C C . ARG A 1 142 ? 31.005 1.946 0.749 1.00 11.86 122 ARG A C 1
ATOM 1546 O O . ARG A 1 142 ? 30.088 1.316 0.204 1.00 11.59 122 ARG A O 1
ATOM 1567 N N . LEU A 1 143 ? 32.235 1.474 0.813 1.00 11.36 123 LEU A N 1
ATOM 1568 C CA . LEU A 1 143 ? 32.487 0.116 0.346 1.00 10.51 123 LEU A CA 1
ATOM 1569 C C . LEU A 1 143 ? 31.626 -0.909 1.091 1.00 11.15 123 LEU A C 1
ATOM 1570 O O . LEU A 1 143 ? 31.241 -1.941 0.514 1.00 10.14 123 LEU A O 1
ATOM 1586 N N . VAL A 1 144 ? 31.299 -0.665 2.361 1.00 9.17 124 VAL A N 1
ATOM 1587 C CA . VAL A 1 144 ? 30.498 -1.633 3.113 1.00 7.84 124 VAL A CA 1
ATOM 1588 C C . VAL A 1 144 ? 29.092 -1.731 2.517 1.00 8.83 124 VAL A C 1
ATOM 1589 O O . VAL A 1 144 ? 28.701 -2.813 2.092 1.00 9.27 124 VAL A O 1
ATOM 1602 N N . PRO A 1 145 ? 28.292 -0.672 2.442 1.00 6.69 125 PRO A N 1
ATOM 1603 C CA . PRO A 1 145 ? 26.980 -0.823 1.765 1.00 9.08 125 PRO A CA 1
ATOM 1604 C C . PRO A 1 145 ? 27.077 -1.187 0.286 1.00 9.44 125 PRO A C 1
ATOM 1605 O O . PRO A 1 145 ? 26.256 -1.979 -0.215 1.00 8.56 125 PRO A O 1
ATOM 1616 N N . ALA A 1 146 ? 28.034 -0.631 -0.460 1.00 7.84 126 ALA A N 1
ATOM 1617 C CA . ALA A 1 146 ? 28.059 -0.903 -1.894 1.00 7.46 126 ALA A CA 1
ATOM 1618 C C . ALA A 1 146 ? 28.368 -2.367 -2.174 1.00 7.60 126 ALA A C 1
ATOM 1619 O O . ALA A 1 146 ? 27.790 -2.957 -3.089 1.00 9.29 126 ALA A O 1
ATOM 1626 N N . LEU A 1 147 ? 29.275 -2.959 -1.410 1.00 7.53 127 LEU A N 1
ATOM 1627 C CA . LEU A 1 147 ? 29.553 -4.375 -1.611 1.00 7.14 127 LEU A CA 1
ATOM 1628 C C . LEU A 1 147 ? 28.543 -5.273 -0.894 1.00 7.02 127 LEU A C 1
ATOM 1629 O O . LEU A 1 147 ? 28.285 -6.383 -1.351 1.00 7.54 127 LEU A O 1
ATOM 1645 N N . ALA A 1 148 ? 27.940 -4.831 0.211 1.00 7.09 128 ALA A N 1
ATOM 1646 C CA . ALA A 1 148 ? 26.861 -5.615 0.817 1.00 6.91 128 ALA A CA 1
ATOM 1647 C C . ALA A 1 148 ? 25.741 -5.880 -0.172 1.00 7.88 128 ALA A C 1
ATOM 1648 O O . ALA A 1 148 ? 25.075 -6.919 -0.091 1.00 8.99 128 ALA A O 1
ATOM 1655 N N . ALA A 1 149 ? 25.496 -4.944 -1.088 1.00 6.85 129 ALA A N 1
ATOM 1656 C CA . ALA A 1 149 ? 24.426 -5.105 -2.062 1.00 7.43 129 ALA A CA 1
ATOM 1657 C C . ALA A 1 149 ? 24.643 -6.316 -2.947 1.00 8.45 129 ALA A C 1
ATOM 1658 O O . ALA A 1 149 ? 23.693 -6.803 -3.559 1.00 9.45 129 ALA A O 1
ATOM 1665 N N . MET A 1 150 ? 25.866 -6.827 -3.013 1.00 6.97 130 MET A N 1
ATOM 1666 C CA . MET A 1 150 ? 26.194 -7.952 -3.868 1.00 6.60 130 MET A CA 1
ATOM 1667 C C . MET A 1 150 ? 26.073 -9.282 -3.134 1.00 9.08 130 MET A C 1
ATOM 1668 O O . MET A 1 150 ? 26.454 -10.330 -3.694 1.00 8.10 130 MET A O 1
ATOM 1682 N N . SER A 1 151 ? 25.567 -9.267 -1.908 1.00 7.15 131 SER A N 1
ATOM 1683 C CA . SER A 1 151 ? 25.447 -10.508 -1.129 1.00 7.92 131 SER A CA 1
ATOM 1684 C C . SER A 1 151 ? 24.629 -11.563 -1.860 1.00 9.22 131 SER A C 1
ATOM 1685 O O . SER A 1 151 ? 25.043 -12.726 -1.940 1.00 9.70 131 SER A O 1
ATOM 1693 N N . ASP A 1 152 ? 23.460 -11.194 -2.398 1.00 9.52 132 ASP A N 1
ATOM 1694 C CA . ASP A 1 152 ? 22.643 -12.187 -3.113 1.00 9.82 132 ASP A CA 1
ATOM 1695 C C . ASP A 1 152 ? 23.406 -12.766 -4.300 1.00 9.26 132 ASP A C 1
ATOM 1696 O O . ASP A 1 152 ? 23.343 -13.978 -4.577 1.00 10.24 132 ASP A O 1
ATOM 1705 N N . ALA A 1 153 ? 24.119 -11.915 -5.032 1.00 7.25 133 ALA A N 1
ATOM 1706 C CA . ALA A 1 153 ? 24.905 -12.374 -6.165 1.00 6.33 133 ALA A CA 1
ATOM 1707 C C . ALA A 1 153 ? 25.979 -13.365 -5.725 1.00 8.46 133 ALA A C 1
ATOM 1708 O O . ALA A 1 153 ? 26.247 -14.342 -6.422 1.00 10.06 133 ALA A O 1
ATOM 1715 N N . LEU A 1 154 ? 26.615 -13.130 -4.584 1.00 6.68 134 LEU A N 1
ATOM 1716 C CA . LEU A 1 154 ? 27.651 -14.055 -4.152 1.00 6.34 134 LEU A CA 1
ATOM 1717 C C . LEU A 1 154 ? 27.059 -15.328 -3.560 1.00 9.47 134 LEU A C 1
ATOM 1718 O O . LEU A 1 154 ? 27.656 -16.403 -3.699 1.00 8.02 134 LEU A O 1
ATOM 1734 N N . VAL A 1 155 ? 25.887 -15.261 -2.934 1.00 8.64 135 VAL A N 1
ATOM 1735 C CA . VAL A 1 155 ? 25.246 -16.505 -2.512 1.00 10.40 135 VAL A CA 1
ATOM 1736 C C . VAL A 1 155 ? 25.055 -17.415 -3.718 1.00 10.03 135 VAL A C 1
ATOM 1737 O O . VAL A 1 155 ? 25.342 -18.627 -3.672 1.00 11.46 135 VAL A O 1
ATOM 1750 N N . GLU A 1 156 ? 24.613 -16.851 -4.832 1.00 8.67 136 GLU A N 1
ATOM 1751 C CA . GLU A 1 156 ? 24.491 -17.633 -6.055 1.00 10.20 136 GLU A CA 1
ATOM 1752 C C . GLU A 1 156 ? 25.850 -18.105 -6.559 1.00 10.31 136 GLU A C 1
ATOM 1753 O O . GLU A 1 156 ? 26.019 -19.287 -6.896 1.00 11.28 136 GLU A O 1
ATOM 1765 N N . ALA A 1 157 ? 26.830 -17.204 -6.635 1.00 7.97 137 ALA A N 1
ATOM 1766 C CA . ALA A 1 157 ? 28.102 -17.529 -7.265 1.00 7.12 137 ALA A CA 1
ATOM 1767 C C . ALA A 1 157 ? 28.878 -18.572 -6.466 1.00 8.38 137 ALA A C 1
ATOM 1768 O O . ALA A 1 157 ? 29.596 -19.394 -7.049 1.00 8.94 137 ALA A O 1
ATOM 1775 N N . PHE A 1 158 ? 28.800 -18.517 -5.139 1.00 8.10 138 PHE A N 1
ATOM 1776 C CA . PHE A 1 158 ? 29.428 -19.572 -4.346 1.00 7.67 138 PHE A CA 1
ATOM 1777 C C . PHE A 1 158 ? 28.937 -20.950 -4.795 1.00 9.84 138 PHE A C 1
ATOM 1778 O O . PHE A 1 158 ? 29.692 -21.918 -4.756 1.00 8.85 138 PHE A O 1
ATOM 1795 N N . ARG A 1 159 ? 27.663 -21.056 -5.162 1.00 8.55 139 ARG A N 1
ATOM 1796 C CA . ARG A 1 159 ? 27.083 -22.324 -5.610 1.00 9.24 139 ARG A CA 1
ATOM 1797 C C . ARG A 1 159 ? 27.427 -22.630 -7.068 1.00 11.10 139 ARG A C 1
ATOM 1798 O O . ARG A 1 159 ? 27.911 -23.729 -7.382 1.00 10.55 139 ARG A O 1
ATOM 1819 N N . THR A 1 160 ? 27.206 -21.679 -7.991 1.00 10.07 140 THR A N 1
ATOM 1820 C CA . THR A 1 160 ? 27.431 -21.974 -9.403 1.00 9.66 140 THR A CA 1
ATOM 1821 C C . THR A 1 160 ? 28.903 -21.982 -9.780 1.00 10.93 140 THR A C 1
ATOM 1822 O O . THR A 1 160 ? 29.289 -22.603 -10.775 1.00 10.21 140 THR A O 1
ATOM 1833 N N . GLY A 1 161 ? 29.756 -21.283 -9.035 1.00 9.68 141 GLY A N 1
ATOM 1834 C CA . GLY A 1 161 ? 31.119 -21.141 -9.449 1.00 9.57 141 GLY A CA 1
ATOM 1835 C C . GLY A 1 161 ? 31.361 -20.079 -10.501 1.00 11.64 141 GLY A C 1
ATOM 1836 O O . GLY A 1 161 ? 32.509 -19.875 -10.902 1.00 12.49 141 GLY A O 1
ATOM 1840 N N . ALA A 1 162 ? 30.317 -19.403 -10.974 1.00 10.47 142 ALA A N 1
ATOM 1841 C CA . ALA A 1 162 ? 30.526 -18.351 -11.942 1.00 12.12 142 ALA A CA 1
ATOM 1842 C C . ALA A 1 162 ? 31.133 -17.110 -11.287 1.00 10.59 142 ALA A C 1
ATOM 1843 O O . ALA A 1 162 ? 31.056 -16.899 -10.069 1.00 9.16 142 ALA A O 1
ATOM 1850 N N . GLY A 1 163 ? 31.739 -16.282 -12.130 1.00 11.09 143 GLY A N 1
ATOM 1851 C CA . GLY A 1 163 ? 32.100 -14.934 -11.755 1.00 9.48 143 GLY A CA 1
ATOM 1852 C C . GLY A 1 163 ? 30.884 -14.033 -11.694 1.00 11.95 143 GLY A C 1
ATOM 1853 O O . GLY A 1 163 ? 29.742 -14.415 -11.960 1.00 12.02 143 GLY A O 1
ATOM 1857 N N . VAL A 1 164 ? 31.143 -12.791 -11.306 1.00 9.73 144 VAL A N 1
ATOM 1858 C CA . VAL A 1 164 ? 30.143 -11.723 -11.279 1.00 10.18 144 VAL A CA 1
ATOM 1859 C C . VAL A 1 164 ? 30.741 -10.566 -12.071 1.00 8.95 144 VAL A C 1
ATOM 1860 O O . VAL A 1 164 ? 31.714 -9.955 -11.606 1.00 12.07 144 VAL A O 1
ATOM 1873 N N . PRO A 1 165 ? 30.235 -10.243 -13.264 1.00 12.97 145 PRO A N 1
ATOM 1874 C CA . PRO A 1 165 ? 30.884 -9.214 -14.075 1.00 10.65 145 PRO A CA 1
ATOM 1875 C C . PRO A 1 165 ? 30.927 -7.868 -13.376 1.00 11.27 145 PRO A C 1
ATOM 1876 O O . PRO A 1 165 ? 29.995 -7.483 -12.675 1.00 11.56 145 PRO A O 1
ATOM 1887 N N . GLN A 1 166 ? 32.002 -7.126 -13.654 1.00 11.10 146 GLN A N 1
ATOM 1888 C CA . GLN A 1 166 ? 32.137 -5.771 -13.126 1.00 13.05 146 GLN A CA 1
ATOM 1889 C C . GLN A 1 166 ? 30.891 -4.917 -13.345 1.00 13.18 146 GLN A C 1
ATOM 1890 O O . GLN A 1 166 ? 30.515 -4.136 -12.464 1.00 13.18 146 GLN A O 1
ATOM 1904 N N . GLU A 1 167 ? 30.229 -5.041 -14.513 1.00 16.03 147 GLU A N 1
ATOM 1905 C CA . GLU A 1 167 ? 29.074 -4.185 -14.772 1.00 17.01 147 GLU A CA 1
ATOM 1906 C C . GLU A 1 167 ? 27.893 -4.452 -13.851 1.00 20.71 147 GLU A C 1
ATOM 1907 O O . GLU A 1 167 ? 26.952 -3.647 -13.814 1.00 21.01 147 GLU A O 1
ATOM 1919 N N . ARG A 1 168 ? 27.877 -5.576 -13.149 1.00 14.24 148 ARG A N 1
ATOM 1920 C CA . ARG A 1 168 ? 26.760 -5.867 -12.272 1.00 15.72 148 ARG A CA 1
ATOM 1921 C C . ARG A 1 168 ? 26.852 -5.125 -10.951 1.00 12.23 148 ARG A C 1
ATOM 1922 O O . ARG A 1 168 ? 25.876 -5.132 -10.192 1.00 14.12 148 ARG A O 1
ATOM 1943 N N . TYR A 1 169 ? 28.017 -4.484 -10.631 1.00 12.24 149 TYR A N 1
ATOM 1944 C CA . TYR A 1 169 ? 28.168 -3.838 -9.329 1.00 10.55 149 TYR A CA 1
ATOM 1945 C C . TYR A 1 169 ? 27.484 -2.468 -9.315 1.00 10.75 149 TYR A C 1
ATOM 1946 O O . TYR A 1 169 ? 27.278 -1.859 -10.372 1.00 14.57 149 TYR A O 1
ATOM 1964 N N . PRO A 1 170 ? 27.067 -1.997 -8.135 1.00 11.19 150 PRO A N 1
ATOM 1965 C CA . PRO A 1 170 ? 26.438 -0.664 -8.057 1.00 12.45 150 PRO A CA 1
ATOM 1966 C C . PRO A 1 170 ? 27.368 0.440 -8.546 1.00 14.01 150 PRO A C 1
ATOM 1967 O O . PRO A 1 170 ? 28.575 0.404 -8.321 1.00 13.99 150 PRO A O 1
ATOM 1978 N N . ALA A 1 171 ? 26.798 1.449 -9.221 1.00 15.41 151 ALA A N 1
ATOM 1979 C CA . ALA A 1 171 ? 27.603 2.608 -9.601 1.00 17.78 151 ALA A CA 1
ATOM 1980 C C . ALA A 1 171 ? 28.274 3.245 -8.395 1.00 15.05 151 ALA A C 1
ATOM 1981 O O . ALA A 1 171 ? 29.392 3.760 -8.509 1.00 14.77 151 ALA A O 1
ATOM 1988 N N . ALA A 1 172 ? 27.618 3.196 -7.237 1.00 14.01 152 ALA A N 1
ATOM 1989 C CA . ALA A 1 172 ? 28.210 3.705 -6.009 1.00 15.75 152 ALA A CA 1
ATOM 1990 C C . ALA A 1 172 ? 29.568 3.087 -5.727 1.00 12.00 152 ALA A C 1
ATOM 1991 O O . ALA A 1 172 ? 30.427 3.729 -5.104 1.00 11.41 152 ALA A O 1
ATOM 1998 N N . LEU A 1 173 ? 29.773 1.818 -6.096 1.00 10.35 153 LEU A N 1
ATOM 1999 C CA . LEU A 1 173 ? 31.088 1.224 -5.880 1.00 8.56 153 LEU A CA 1
ATOM 2000 C C . LEU A 1 173 ? 32.156 1.978 -6.664 1.00 9.41 153 LEU A C 1
ATOM 2001 O O . LEU A 1 173 ? 33.158 2.416 -6.103 1.00 8.24 153 LEU A O 1
ATOM 2017 N N . TYR A 1 174 ? 31.941 2.165 -7.960 1.00 10.58 154 TYR A N 1
ATOM 2018 C CA . TYR A 1 174 ? 32.979 2.813 -8.766 1.00 10.33 154 TYR A CA 1
ATOM 2019 C C . TYR A 1 174 ? 33.092 4.294 -8.432 1.00 10.51 154 TYR A C 1
ATOM 2020 O O . TYR A 1 174 ? 34.204 4.817 -8.394 1.00 11.88 154 TYR A O 1
ATOM 2038 N N . ARG A 1 175 ? 31.980 4.943 -8.108 1.00 10.37 155 ARG A N 1
ATOM 2039 C CA . ARG A 1 175 ? 32.048 6.330 -7.659 1.00 11.90 155 ARG A CA 1
ATOM 2040 C C . ARG A 1 175 ? 32.874 6.449 -6.390 1.00 11.71 155 ARG A C 1
ATOM 2041 O O . ARG A 1 175 ? 33.663 7.388 -6.244 1.00 11.19 155 ARG A O 1
ATOM 2062 N N . THR A 1 176 ? 32.714 5.505 -5.467 1.00 8.93 156 THR A N 1
ATOM 2063 C CA . THR A 1 176 ? 33.512 5.511 -4.245 1.00 8.03 156 THR A CA 1
ATOM 2064 C C . THR A 1 176 ? 34.983 5.293 -4.563 1.00 11.67 156 THR A C 1
ATOM 2065 O O . THR A 1 176 ? 35.854 5.951 -3.979 1.00 10.74 156 THR A O 1
ATOM 2076 N N . MET A 1 177 ? 35.288 4.365 -5.478 1.00 10.09 157 MET A N 1
ATOM 2077 C CA . MET A 1 177 ? 36.679 4.162 -5.861 1.00 10.62 157 MET A CA 1
ATOM 2078 C C . MET A 1 177 ? 37.300 5.442 -6.439 1.00 8.69 157 MET A C 1
ATOM 2079 O O . MET A 1 177 ? 38.414 5.824 -6.071 1.00 12.03 157 MET A O 1
ATOM 2093 N N . TRP A 1 178 ? 36.585 6.118 -7.336 1.00 11.61 158 TRP A N 1
ATOM 2094 C CA . TRP A 1 178 ? 37.082 7.391 -7.870 1.00 11.76 158 TRP A CA 1
ATOM 2095 C C . TRP A 1 178 ? 37.255 8.429 -6.766 1.00 12.97 158 TRP A C 1
ATOM 2096 O O . TRP A 1 178 ? 38.256 9.153 -6.740 1.00 14.39 158 TRP A O 1
ATOM 2117 N N . GLN A 1 179 ? 36.261 8.558 -5.873 1.00 11.67 159 GLN A N 1
ATOM 2118 C CA . GLN A 1 179 ? 36.351 9.535 -4.782 1.00 11.36 159 GLN A CA 1
ATOM 2119 C C . GLN A 1 179 ? 37.602 9.314 -3.953 1.00 11.24 159 GLN A C 1
ATOM 2120 O O . GLN A 1 179 ? 38.342 10.263 -3.640 1.00 15.20 159 GLN A O 1
ATOM 2134 N N . MET A 1 180 ? 37.845 8.076 -3.533 1.00 9.75 160 MET A N 1
ATOM 2135 C CA . MET A 1 180 ? 38.988 7.825 -2.657 1.00 11.93 160 MET A CA 1
ATOM 2136 C C . MET A 1 180 ? 40.307 7.957 -3.406 1.00 11.22 160 MET A C 1
ATOM 2137 O O . MET A 1 180 ? 41.260 8.546 -2.881 1.00 15.48 160 MET A O 1
ATOM 2151 N N . SER A 1 181 ? 40.357 7.483 -4.653 1.00 12.43 161 SER A N 1
ATOM 2152 C CA . SER A 1 181 ? 41.575 7.654 -5.446 1.00 14.95 161 SER A CA 1
ATOM 2153 C C . SER A 1 181 ? 41.897 9.133 -5.635 1.00 15.75 161 SER A C 1
ATOM 2154 O O . SER A 1 181 ? 43.046 9.557 -5.460 1.00 17.41 161 SER A O 1
ATOM 2162 N N . SER A 1 182 ? 40.891 9.934 -5.983 1.00 14.00 162 SER A N 1
ATOM 2163 C CA . SER A 1 182 ? 41.123 11.363 -6.182 1.00 14.64 162 SER A CA 1
ATOM 2164 C C . SER A 1 182 ? 41.705 12.000 -4.917 1.00 17.14 162 SER A C 1
ATOM 2165 O O . SER A 1 182 ? 42.615 12.837 -4.982 1.00 14.69 162 SER A O 1
ATOM 2173 N N . SER A 1 183 ? 41.233 11.590 -3.741 1.00 16.86 163 SER A N 1
ATOM 2174 C CA . SER A 1 183 ? 41.718 12.221 -2.523 1.00 16.45 163 SER A CA 1
ATOM 2175 C C . SER A 1 183 ? 43.205 11.953 -2.287 1.00 16.16 163 SER A C 1
ATOM 2176 O O . SER A 1 183 ? 43.983 12.888 -2.045 1.00 14.25 163 SER A O 1
ATOM 2184 N N . TRP A 1 184 ? 43.649 10.692 -2.335 1.00 14.77 164 TRP A N 1
ATOM 2185 C CA . TRP A 1 184 ? 45.071 10.537 -2.039 1.00 16.23 164 TRP A CA 1
ATOM 2186 C C . TRP A 1 184 ? 45.956 10.911 -3.236 1.00 12.90 164 TRP A C 1
ATOM 2187 O O . TRP A 1 184 ? 47.103 11.299 -3.015 1.00 13.30 164 TRP A O 1
ATOM 2208 N N . LEU A 1 185 ? 45.453 10.847 -4.475 1.00 11.20 165 LEU A N 1
ATOM 2209 C CA . LEU A 1 185 ? 46.270 11.318 -5.598 1.00 10.28 165 LEU A CA 1
ATOM 2210 C C . LEU A 1 185 ? 46.516 12.805 -5.474 1.00 12.68 165 LEU A C 1
ATOM 2211 O O . LEU A 1 185 ? 47.644 13.272 -5.679 1.00 11.19 165 LEU A O 1
ATOM 2227 N N . ASN A 1 186 ? 45.470 13.572 -5.147 1.00 11.94 166 ASN A N 1
ATOM 2228 C CA . ASN A 1 186 ? 45.631 15.016 -5.004 1.00 12.74 166 ASN A CA 1
ATOM 2229 C C . ASN A 1 186 ? 46.626 15.354 -3.899 1.00 13.70 166 ASN A C 1
ATOM 2230 O O . ASN A 1 186 ? 47.410 16.305 -4.022 1.00 14.78 166 ASN A O 1
ATOM 2241 N N . THR A 1 187 ? 46.630 14.571 -2.820 1.00 14.94 167 THR A N 1
ATOM 2242 C CA . THR A 1 187 ? 47.545 14.822 -1.716 1.00 13.58 167 THR A CA 1
ATOM 2243 C C . THR A 1 187 ? 48.973 14.416 -2.036 1.00 14.05 167 THR A C 1
ATOM 2244 O O . THR A 1 187 ? 49.922 15.099 -1.627 1.00 16.85 167 THR A O 1
ATOM 2255 N N . LEU A 1 188 ? 49.155 13.309 -2.756 1.00 14.10 168 LEU A N 1
ATOM 2256 C CA . LEU A 1 188 ? 50.433 12.609 -2.779 1.00 14.28 168 LEU A CA 1
ATOM 2257 C C . LEU A 1 188 ? 51.149 12.609 -4.119 1.00 12.47 168 LEU A C 1
ATOM 2258 O O . LEU A 1 188 ? 52.377 12.628 -4.142 1.00 15.86 168 LEU A O 1
ATOM 2274 N N . LEU A 1 189 ? 50.444 12.508 -5.241 1.00 12.15 169 LEU A N 1
ATOM 2275 C CA . LEU A 1 189 ? 51.135 12.215 -6.495 1.00 10.43 169 LEU A CA 1
ATOM 2276 C C . LEU A 1 189 ? 52.157 13.307 -6.835 1.00 12.53 169 LEU A C 1
ATOM 2277 O O . LEU A 1 189 ? 53.349 13.019 -6.981 1.00 12.53 169 LEU A O 1
ATOM 2293 N N . LEU A 1 190 ? 51.709 14.548 -7.003 1.00 12.14 170 LEU A N 1
ATOM 2294 C CA . LEU A 1 190 ? 52.625 15.628 -7.371 1.00 12.26 170 LEU A CA 1
ATOM 2295 C C . LEU A 1 190 ? 53.360 16.196 -6.161 1.00 15.29 170 LEU A C 1
ATOM 2296 O O . LEU A 1 190 ? 54.541 16.535 -6.296 1.00 15.40 170 LEU A O 1
ATOM 2312 N N . PRO A 1 191 ? 52.730 16.330 -4.984 1.00 14.06 171 PRO A N 1
ATOM 2313 C CA . PRO A 1 191 ? 53.475 16.902 -3.845 1.00 14.63 171 PRO A CA 1
ATOM 2314 C C . PRO A 1 191 ? 54.527 15.980 -3.260 1.00 19.91 171 PRO A C 1
ATOM 2315 O O . PRO A 1 191 ? 55.511 16.480 -2.703 1.00 21.21 171 PRO A O 1
ATOM 2326 N N . GLN A 1 192 ? 54.373 14.659 -3.376 1.00 17.92 172 GLN A N 1
ATOM 2327 C CA . GLN A 1 192 ? 55.241 13.756 -2.635 1.00 18.60 172 GLN A CA 1
ATOM 2328 C C . GLN A 1 192 ? 55.884 12.654 -3.472 1.00 20.49 172 GLN A C 1
ATOM 2329 O O . GLN A 1 192 ? 57.101 12.490 -3.430 1.00 23.64 172 GLN A O 1
ATOM 2343 N N . TRP A 1 193 ? 55.096 11.888 -4.226 1.00 16.36 173 TRP A N 1
ATOM 2344 C CA . TRP A 1 193 ? 55.659 10.742 -4.920 1.00 17.98 173 TRP A CA 1
ATOM 2345 C C . TRP A 1 193 ? 56.613 11.164 -6.029 1.00 20.15 173 TRP A C 1
ATOM 2346 O O . TRP A 1 193 ? 57.755 10.692 -6.088 1.00 20.89 173 TRP A O 1
ATOM 2367 N N . ILE A 1 194 ? 56.157 12.010 -6.960 1.00 14.56 174 ILE A N 1
ATOM 2368 C CA . ILE A 1 194 ? 57.015 12.372 -8.085 1.00 19.73 174 ILE A CA 1
ATOM 2369 C C . ILE A 1 194 ? 58.297 13.020 -7.584 1.00 19.77 174 ILE A C 1
ATOM 2370 O O . ILE A 1 194 ? 59.386 12.577 -7.986 1.00 22.98 174 ILE A O 1
ATOM 2386 N N . PRO A 1 195 ? 58.260 14.010 -6.683 1.00 18.58 175 PRO A N 1
ATOM 2387 C CA . PRO A 1 195 ? 59.519 14.591 -6.178 1.00 24.71 175 PRO A CA 1
ATOM 2388 C C . PRO A 1 195 ? 60.415 13.593 -5.457 1.00 21.99 175 PRO A C 1
ATOM 2389 O O . PRO A 1 195 ? 61.638 13.780 -5.446 1.00 31.23 175 PRO A O 1
ATOM 2400 N N . ALA A 1 196 ? 59.852 12.539 -4.863 1.00 23.38 176 ALA A N 1
ATOM 2401 C CA . ALA A 1 196 ? 60.628 11.568 -4.101 1.00 24.63 176 ALA A CA 1
ATOM 2402 C C . ALA A 1 196 ? 61.423 10.606 -4.972 1.00 26.88 176 ALA A C 1
ATOM 2403 O O . ALA A 1 196 ? 62.235 9.837 -4.446 1.00 25.96 176 ALA A O 1
ATOM 2410 N N . ILE A 1 197 ? 61.186 10.595 -6.277 1.00 19.89 177 ILE A N 1
ATOM 2411 C CA . ILE A 1 197 ? 61.729 9.585 -7.175 1.00 22.50 177 ILE A CA 1
ATOM 2412 C C . ILE A 1 197 ? 62.821 10.240 -8.007 1.00 23.08 177 ILE A C 1
ATOM 2413 O O . ILE A 1 197 ? 62.564 11.205 -8.737 1.00 19.27 177 ILE A O 1
ATOM 2429 N N . ASP A 1 198 ? 64.044 9.720 -7.894 1.00 20.88 178 ASP A N 1
ATOM 2430 C CA . ASP A 1 198 ? 65.197 10.423 -8.439 1.00 23.57 178 ASP A CA 1
ATOM 2431 C C . ASP A 1 198 ? 65.071 10.625 -9.942 1.00 18.87 178 ASP A C 1
ATOM 2432 O O . ASP A 1 198 ? 64.871 9.665 -10.700 1.00 22.43 178 ASP A O 1
ATOM 2441 N N . GLY A 1 199 ? 65.199 11.891 -10.361 1.00 20.20 179 GLY A N 1
ATOM 2442 C CA . GLY A 1 199 ? 65.235 12.282 -11.751 1.00 20.98 179 GLY A CA 1
ATOM 2443 C C . GLY A 1 199 ? 63.904 12.282 -12.483 1.00 13.95 179 GLY A C 1
ATOM 2444 O O . GLY A 1 199 ? 63.875 12.655 -13.651 1.00 15.57 179 GLY A O 1
ATOM 2448 N N . LEU A 1 200 ? 62.817 11.865 -11.840 1.00 15.57 180 LEU A N 1
ATOM 2449 C CA . LEU A 1 200 ? 61.564 11.664 -12.563 1.00 14.69 180 LEU A CA 1
ATOM 2450 C C . LEU A 1 200 ? 60.955 12.988 -13.014 1.00 15.19 180 LEU A C 1
ATOM 2451 O O . LEU A 1 200 ? 60.513 13.125 -14.167 1.00 12.11 180 LEU A O 1
ATOM 2467 N N . ALA A 1 201 ? 60.908 13.975 -12.119 1.00 13.55 181 ALA A N 1
ATOM 2468 C CA . ALA A 1 201 ? 60.279 15.232 -12.476 1.00 11.85 181 ALA A CA 1
ATOM 2469 C C . ALA A 1 201 ? 60.989 15.861 -13.667 1.00 14.31 181 ALA A C 1
ATOM 2470 O O . ALA A 1 201 ? 60.348 16.423 -14.554 1.00 12.36 181 ALA A O 1
ATOM 2477 N N . LYS A 1 202 ? 62.317 15.758 -13.713 1.00 14.58 182 LYS A N 1
ATOM 2478 C CA . LYS A 1 202 ? 63.049 16.350 -14.828 1.00 14.78 182 LYS A CA 1
ATOM 2479 C C . LYS A 1 202 ? 62.720 15.660 -16.144 1.00 13.29 182 LYS A C 1
ATOM 2480 O O . LYS A 1 202 ? 62.596 16.322 -17.181 1.00 14.67 182 LYS A O 1
ATOM 2499 N N . ARG A 1 203 ? 62.563 14.335 -16.120 1.00 12.94 183 ARG A N 1
ATOM 2500 C CA . ARG A 1 203 ? 62.239 13.574 -17.315 1.00 12.74 183 ARG A CA 1
ATOM 2501 C C . ARG A 1 203 ? 60.815 13.852 -17.769 1.00 10.52 183 ARG A C 1
ATOM 2502 O O . ARG A 1 203 ? 60.531 13.910 -18.976 1.00 11.34 183 ARG A O 1
ATOM 2523 N N . LEU A 1 204 ? 59.899 14.001 -16.817 1.00 10.24 184 LEU A N 1
ATOM 2524 C CA . LEU A 1 204 ? 58.529 14.338 -17.184 1.00 10.76 184 LEU A CA 1
ATOM 2525 C C . LEU A 1 204 ? 58.442 15.741 -17.772 1.00 9.11 184 LEU A C 1
ATOM 2526 O O . LEU A 1 204 ? 57.676 15.964 -18.710 1.00 9.97 184 LEU A O 1
ATOM 2542 N N . GLU A 1 205 ? 59.212 16.686 -17.246 1.00 11.30 185 GLU A N 1
ATOM 2543 C CA . GLU A 1 205 ? 59.206 18.040 -17.796 1.00 10.03 185 GLU A CA 1
ATOM 2544 C C . GLU A 1 205 ? 59.726 18.039 -19.228 1.00 11.37 185 GLU A C 1
ATOM 2545 O O . GLU A 1 205 ? 59.138 18.666 -20.121 1.00 10.95 185 GLU A O 1
ATOM 2557 N N . SER A 1 206 ? 60.804 17.297 -19.483 1.00 12.08 186 SER A N 1
ATOM 2558 C CA . SER A 1 206 ? 61.297 17.171 -20.852 1.00 11.86 186 SER A CA 1
ATOM 2559 C C . SER A 1 206 ? 60.257 16.520 -21.752 1.00 9.59 186 SER A C 1
ATOM 2560 O O . SER A 1 206 ? 60.081 16.903 -22.914 1.00 11.96 186 SER A O 1
ATOM 2568 N N . GLY A 1 207 ? 59.543 15.540 -21.225 1.00 8.91 187 GLY A N 1
ATOM 2569 C CA . GLY A 1 207 ? 58.460 14.917 -21.940 1.00 11.02 187 GLY A CA 1
ATOM 2570 C C . GLY A 1 207 ? 58.769 13.505 -22.361 1.00 11.79 187 GLY A C 1
ATOM 2571 O O . GLY A 1 207 ? 59.809 13.248 -22.969 1.00 14.25 187 GLY A O 1
ATOM 2575 N N . ALA A 1 208 ? 57.871 12.578 -22.036 1.00 11.75 188 ALA A N 1
ATOM 2576 C CA . ALA A 1 208 ? 57.984 11.202 -22.478 1.00 8.61 188 ALA A CA 1
ATOM 2577 C C . ALA A 1 208 ? 56.621 10.540 -22.321 1.00 13.06 188 ALA A C 1
ATOM 2578 O O . ALA A 1 208 ? 55.741 11.068 -21.628 1.00 13.17 188 ALA A O 1
ATOM 2585 N N . PRO A 1 209 ? 56.423 9.371 -22.919 1.00 9.10 189 PRO A N 1
ATOM 2586 C CA . PRO A 1 209 ? 55.157 8.653 -22.689 1.00 9.06 189 PRO A CA 1
ATOM 2587 C C . PRO A 1 209 ? 54.981 8.274 -21.218 1.00 10.91 189 PRO A C 1
ATOM 2588 O O . PRO A 1 209 ? 55.943 7.947 -20.501 1.00 10.09 189 PRO A O 1
ATOM 2599 N N . VAL A 1 210 ? 53.721 8.369 -20.761 1.00 8.50 190 VAL A N 1
ATOM 2600 C CA . VAL A 1 210 ? 53.285 7.991 -19.427 1.00 8.88 190 VAL A CA 1
ATOM 2601 C C . VAL A 1 210 ? 52.077 7.086 -19.608 1.00 7.46 190 VAL A C 1
ATOM 2602 O O . VAL A 1 210 ? 51.204 7.367 -20.433 1.00 9.70 190 VAL A O 1
ATOM 2615 N N . ALA A 1 211 ? 52.027 5.988 -18.856 1.00 7.37 191 ALA A N 1
ATOM 2616 C CA . ALA A 1 211 ? 50.903 5.063 -18.924 1.00 6.94 191 ALA A CA 1
ATOM 2617 C C . ALA A 1 211 ? 50.327 4.845 -17.533 1.00 8.48 191 ALA A C 1
ATOM 2618 O O . ALA A 1 211 ? 51.052 4.836 -16.535 1.00 8.26 191 ALA A O 1
ATOM 2625 N N . HIS A 1 212 ? 49.019 4.631 -17.459 1.00 9.64 192 HIS A N 1
ATOM 2626 C CA . HIS A 1 212 ? 48.348 4.269 -16.215 1.00 7.02 192 HIS A CA 1
ATOM 2627 C C . HIS A 1 212 ? 47.544 2.997 -16.464 1.00 10.07 192 HIS A C 1
ATOM 2628 O O . HIS A 1 212 ? 46.594 3.003 -17.268 1.00 10.17 192 HIS A O 1
ATOM 2642 N N . VAL A 1 213 ? 48.023 1.885 -15.890 1.00 11.41 193 VAL A N 1
ATOM 2643 C CA . VAL A 1 213 ? 47.379 0.570 -15.989 1.00 11.69 193 VAL A CA 1
ATOM 2644 C C . VAL A 1 213 ? 46.230 0.552 -14.991 1.00 15.15 193 VAL A C 1
ATOM 2645 O O . VAL A 1 213 ? 46.444 0.694 -13.782 1.00 15.00 193 VAL A O 1
ATOM 2658 N N . GLY A 1 214 ? 45.010 0.388 -15.484 1.00 14.17 194 GLY A N 1
ATOM 2659 C CA . GLY A 1 214 ? 43.859 0.533 -14.620 1.00 12.46 194 GLY A CA 1
ATOM 2660 C C . GLY A 1 214 ? 43.609 1.984 -14.288 1.00 13.86 194 GLY A C 1
ATOM 2661 O O . GLY A 1 214 ? 43.619 2.371 -13.117 1.00 15.77 194 GLY A O 1
ATOM 2665 N N . SER A 1 215 ? 43.379 2.807 -15.319 1.00 12.55 195 SER A N 1
ATOM 2666 C CA . SER A 1 215 ? 43.331 4.257 -15.123 1.00 13.65 195 SER A CA 1
ATOM 2667 C C . SER A 1 215 ? 42.099 4.720 -14.353 1.00 11.87 195 SER A C 1
ATOM 2668 O O . SER A 1 215 ? 42.049 5.872 -13.889 1.00 11.53 195 SER A O 1
ATOM 2676 N N . GLY A 1 216 ? 41.114 3.850 -14.174 1.00 11.21 196 GLY A N 1
ATOM 2677 C CA . GLY A 1 216 ? 40.036 4.209 -13.258 1.00 11.84 196 GLY A CA 1
ATOM 2678 C C . GLY A 1 216 ? 39.343 5.497 -13.652 1.00 11.50 196 GLY A C 1
ATOM 2679 O O . GLY A 1 216 ? 38.940 5.700 -14.810 1.00 12.15 196 GLY A O 1
ATOM 2683 N N . GLY A 1 217 ? 39.163 6.374 -12.662 1.00 12.95 197 GLY A N 1
ATOM 2684 C CA . GLY A 1 217 ? 38.482 7.628 -12.885 1.00 13.13 197 GLY A CA 1
ATOM 2685 C C . GLY A 1 217 ? 39.301 8.680 -13.620 1.00 13.12 197 GLY A C 1
ATOM 2686 O O . GLY A 1 217 ? 38.775 9.765 -13.899 1.00 15.56 197 GLY A O 1
ATOM 2690 N N . GLY A 1 218 ? 40.570 8.401 -13.892 1.00 11.25 198 GLY A N 1
ATOM 2691 C CA . GLY A 1 218 ? 41.391 9.288 -14.710 1.00 11.43 198 GLY A CA 1
ATOM 2692 C C . GLY A 1 218 ? 42.091 10.442 -14.018 1.00 10.77 198 GLY A C 1
ATOM 2693 O O . GLY A 1 218 ? 42.777 11.224 -14.697 1.00 10.13 198 GLY A O 1
ATOM 2697 N N . ARG A 1 219 ? 41.999 10.564 -12.700 1.00 10.92 199 ARG A N 1
ATOM 2698 C CA . ARG A 1 219 ? 42.553 11.742 -12.044 1.00 9.25 199 ARG A CA 1
ATOM 2699 C C . ARG A 1 219 ? 44.076 11.786 -12.125 1.00 10.87 199 ARG A C 1
ATOM 2700 O O . ARG A 1 219 ? 44.668 12.870 -12.258 1.00 10.24 199 ARG A O 1
ATOM 2721 N N . ALA A 1 220 ? 44.736 10.637 -12.018 1.00 8.62 200 ALA A N 1
ATOM 2722 C CA . ALA A 1 220 ? 46.192 10.633 -12.043 1.00 9.04 200 ALA A CA 1
ATOM 2723 C C . ALA A 1 220 ? 46.709 11.180 -13.370 1.00 9.85 200 ALA A C 1
ATOM 2724 O O . ALA A 1 220 ? 47.636 12.007 -13.398 1.00 10.77 200 ALA A O 1
ATOM 2731 N N . LEU A 1 221 ? 46.079 10.786 -14.467 1.00 9.24 201 LEU A N 1
ATOM 2732 C CA . LEU A 1 221 ? 46.524 11.271 -15.769 1.00 9.11 201 LEU A CA 1
ATOM 2733 C C . LEU A 1 221 ? 46.211 12.750 -15.961 1.00 7.62 201 LEU A C 1
ATOM 2734 O O . LEU A 1 221 ? 47.012 13.469 -16.560 1.00 9.31 201 LEU A O 1
ATOM 2750 N N . VAL A 1 222 ? 45.071 13.236 -15.455 1.00 8.62 202 VAL A N 1
ATOM 2751 C CA . VAL A 1 222 ? 44.799 14.667 -15.517 1.00 9.69 202 VAL A CA 1
ATOM 2752 C C . VAL A 1 222 ? 45.847 15.448 -14.721 1.00 10.12 202 VAL A C 1
ATOM 2753 O O . VAL A 1 222 ? 46.383 16.466 -15.196 1.00 10.14 202 VAL A O 1
ATOM 2766 N N . LEU A 1 223 ? 46.182 14.987 -13.512 1.00 9.26 203 LEU A N 1
ATOM 2767 C CA . LEU A 1 223 ? 47.180 15.695 -12.715 1.00 8.22 203 LEU A CA 1
ATOM 2768 C C . LEU A 1 223 ? 48.506 15.779 -13.457 1.00 9.54 203 LEU A C 1
ATOM 2769 O O . LEU A 1 223 ? 49.133 16.844 -13.528 1.00 8.33 203 LEU A O 1
ATOM 2785 N N . LEU A 1 224 ? 48.942 14.662 -14.024 1.00 7.39 204 LEU A N 1
ATOM 2786 C CA . LEU A 1 224 ? 50.226 14.645 -14.718 1.00 8.05 204 LEU A CA 1
ATOM 2787 C C . LEU A 1 224 ? 50.178 15.483 -15.991 1.00 8.95 204 LEU A C 1
ATOM 2788 O O . LEU A 1 224 ? 51.130 16.211 -16.286 1.00 9.54 204 LEU A O 1
ATOM 2804 N N . ALA A 1 225 ? 49.079 15.421 -16.749 1.00 7.32 205 ALA A N 1
ATOM 2805 C CA . ALA A 1 225 ? 48.999 16.165 -18.008 1.00 5.88 205 ALA A CA 1
ATOM 2806 C C . ALA A 1 225 ? 49.031 17.665 -17.756 1.00 8.61 205 ALA A C 1
ATOM 2807 O O . ALA A 1 225 ? 49.585 18.434 -18.558 1.00 9.59 205 ALA A O 1
ATOM 2814 N N . GLN A 1 226 ? 48.411 18.122 -16.660 1.00 9.67 206 GLN A N 1
ATOM 2815 C CA . GLN A 1 226 ? 48.452 19.549 -16.343 1.00 9.57 206 GLN A CA 1
ATOM 2816 C C . GLN A 1 226 ? 49.843 19.976 -15.918 1.00 9.06 206 GLN A C 1
ATOM 2817 O O . GLN A 1 226 ? 50.285 21.076 -16.272 1.00 13.47 206 GLN A O 1
ATOM 2831 N N . ALA A 1 227 ? 50.542 19.130 -15.143 1.00 9.57 207 ALA A N 1
ATOM 2832 C CA . ALA A 1 227 ? 51.828 19.509 -14.567 1.00 6.77 207 ALA A CA 1
ATOM 2833 C C . ALA A 1 227 ? 52.982 19.345 -15.558 1.00 10.12 207 ALA A C 1
ATOM 2834 O O . ALA A 1 227 ? 54.004 20.046 -15.446 1.00 10.50 207 ALA A O 1
ATOM 2841 N N . PHE A 1 228 ? 52.828 18.426 -16.497 1.00 8.64 208 PHE A N 1
ATOM 2842 C CA . PHE A 1 228 ? 53.902 18.004 -17.402 1.00 9.62 208 PHE A CA 1
ATOM 2843 C C . PHE A 1 228 ? 53.315 17.889 -18.803 1.00 8.79 208 PHE A C 1
ATOM 2844 O O . PHE A 1 228 ? 53.122 16.790 -19.336 1.00 8.82 208 PHE A O 1
ATOM 2861 N N . PRO A 1 229 ? 53.053 19.030 -19.448 1.00 8.49 209 PRO A N 1
ATOM 2862 C CA . PRO A 1 229 ? 52.280 19.024 -20.704 1.00 8.29 209 PRO A CA 1
ATOM 2863 C C . PRO A 1 229 ? 52.992 18.423 -21.902 1.00 10.22 209 PRO A C 1
ATOM 2864 O O . PRO A 1 229 ? 52.348 18.232 -22.946 1.00 11.95 209 PRO A O 1
ATOM 2875 N N . ASN A 1 230 ? 54.273 18.111 -21.797 1.00 8.98 210 ASN A N 1
ATOM 2876 C CA . ASN A 1 230 ? 55.006 17.508 -22.897 1.00 10.04 210 ASN A CA 1
ATOM 2877 C C . ASN A 1 230 ? 54.891 16.001 -22.921 1.00 11.74 210 ASN A C 1
ATOM 2878 O O . ASN A 1 230 ? 55.413 15.378 -23.849 1.00 14.28 210 ASN A O 1
ATOM 2889 N N . CYS A 1 231 ? 54.237 15.394 -21.930 1.00 9.54 211 CYS A N 1
ATOM 2890 C CA . CYS A 1 231 ? 54.089 13.949 -21.903 1.00 8.53 211 CYS A CA 1
ATOM 2891 C C . CYS A 1 231 ? 52.878 13.508 -22.695 1.00 11.58 211 CYS A C 1
ATOM 2892 O O . CYS A 1 231 ? 51.848 14.177 -22.692 1.00 13.55 211 CYS A O 1
ATOM 2900 N N . ARG A 1 232 ? 53.004 12.372 -23.369 1.00 7.76 212 ARG A N 1
ATOM 2901 C CA . ARG A 1 232 ? 51.875 11.702 -23.997 1.00 7.62 212 ARG A CA 1
ATOM 2902 C C . ARG A 1 232 ? 51.341 10.669 -23.013 1.00 9.63 212 ARG A C 1
ATOM 2903 O O . ARG A 1 232 ? 51.985 9.633 -22.766 1.00 10.42 212 ARG A O 1
ATOM 2924 N N . CYS A 1 233 ? 50.160 10.924 -22.469 1.00 9.43 213 CYS A N 1
ATOM 2925 C CA . CYS A 1 233 ? 49.592 10.096 -21.418 1.00 10.19 213 CYS A CA 1
ATOM 2926 C C . CYS A 1 233 ? 48.529 9.156 -21.969 1.00 8.44 213 CYS A C 1
ATOM 2927 O O . CYS A 1 233 ? 47.685 9.555 -22.770 1.00 8.13 213 CYS A O 1
ATOM 2935 N N . THR A 1 234 ? 48.579 7.895 -21.548 1.00 8.56 214 THR A N 1
ATOM 2936 C CA . THR A 1 234 ? 47.612 6.890 -21.992 1.00 7.38 214 THR A CA 1
ATOM 2937 C C . THR A 1 234 ? 47.131 6.100 -20.784 1.00 9.50 214 THR A C 1
ATOM 2938 O O . THR A 1 234 ? 47.941 5.553 -20.030 1.00 9.62 214 THR A O 1
ATOM 2949 N N . GLY A 1 235 ? 45.817 6.024 -20.618 1.00 8.75 215 GLY A N 1
ATOM 2950 C CA . GLY A 1 235 ? 45.207 5.165 -19.622 1.00 9.25 215 GLY A CA 1
ATOM 2951 C C . GLY A 1 235 ? 44.686 3.897 -20.270 1.00 9.68 215 GLY A C 1
ATOM 2952 O O . GLY A 1 235 ? 44.284 3.906 -21.423 1.00 10.22 215 GLY A O 1
ATOM 2956 N N . TYR A 1 236 ? 44.705 2.805 -19.519 1.00 8.80 216 TYR A N 1
ATOM 2957 C CA . TYR A 1 236 ? 44.165 1.510 -19.925 1.00 9.15 216 TYR A CA 1
ATOM 2958 C C . TYR A 1 236 ? 43.192 1.062 -18.849 1.00 11.51 216 TYR A C 1
ATOM 2959 O O . TYR A 1 236 ? 43.544 1.072 -17.669 1.00 11.85 216 TYR A O 1
ATOM 2977 N N . ASP A 1 237 ? 41.991 0.646 -19.243 1.00 9.96 217 ASP A N 1
ATOM 2978 C CA . ASP A 1 237 ? 41.026 0.122 -18.285 1.00 9.65 217 ASP A CA 1
ATOM 2979 C C . ASP A 1 237 ? 40.066 -0.819 -18.990 1.00 10.17 217 ASP A C 1
ATOM 2980 O O . ASP A 1 237 ? 39.599 -0.537 -20.087 1.00 11.62 217 ASP A O 1
ATOM 2989 N N . ARG A 1 238 ? 39.750 -1.921 -18.319 1.00 12.04 218 ARG A N 1
ATOM 2990 C CA . ARG A 1 238 ? 38.864 -2.922 -18.897 1.00 13.69 218 ARG A CA 1
ATOM 2991 C C . ARG A 1 238 ? 37.393 -2.561 -18.749 1.00 12.71 218 ARG A C 1
ATOM 2992 O O . ARG A 1 238 ? 36.565 -3.131 -19.470 1.00 17.03 218 ARG A O 1
ATOM 3013 N N . LEU A 1 239 ? 37.050 -1.627 -17.863 1.00 11.20 219 LEU A N 1
ATOM 3014 C CA . LEU A 1 239 ? 35.659 -1.309 -17.551 1.00 12.74 219 LEU A CA 1
ATOM 3015 C C . LEU A 1 239 ? 35.214 -0.077 -18.335 1.00 12.62 219 LEU A C 1
ATOM 3016 O O . LEU A 1 239 ? 35.789 0.999 -18.195 1.00 9.33 219 LEU A O 1
ATOM 3032 N N . ARG A 1 240 ? 34.177 -0.237 -19.146 1.00 11.41 220 ARG A N 1
ATOM 3033 C CA . ARG A 1 240 ? 33.715 0.864 -19.980 1.00 11.52 220 ARG A CA 1
ATOM 3034 C C . ARG A 1 240 ? 33.377 2.104 -19.158 1.00 12.03 220 ARG A C 1
ATOM 3035 O O . ARG A 1 240 ? 33.688 3.228 -19.568 1.00 10.11 220 ARG A O 1
ATOM 3056 N N . LEU A 1 241 ? 32.723 1.931 -18.007 1.00 9.85 221 LEU A N 1
ATOM 3057 C CA . LEU A 1 241 ? 32.370 3.081 -17.182 1.00 10.38 221 LEU A CA 1
ATOM 3058 C C . LEU A 1 241 ? 33.599 3.891 -16.826 1.00 10.05 221 LEU A C 1
ATOM 3059 O O . LEU A 1 241 ? 33.561 5.122 -16.828 1.00 10.43 221 LEU A O 1
ATOM 3075 N N . ASN A 1 242 ? 34.702 3.208 -16.513 1.00 10.60 222 ASN A N 1
ATOM 3076 C CA . ASN A 1 242 ? 35.941 3.890 -16.171 1.00 9.67 222 ASN A CA 1
ATOM 3077 C C . ASN A 1 242 ? 36.544 4.571 -17.386 1.00 8.86 222 ASN A C 1
ATOM 3078 O O . ASN A 1 242 ? 37.016 5.706 -17.285 1.00 9.00 222 ASN A O 1
ATOM 3089 N N . VAL A 1 243 ? 36.535 3.891 -18.530 1.00 8.11 223 VAL A N 1
ATOM 3090 C CA . VAL A 1 243 ? 37.060 4.473 -19.760 1.00 9.02 223 VAL A CA 1
ATOM 3091 C C . VAL A 1 243 ? 36.36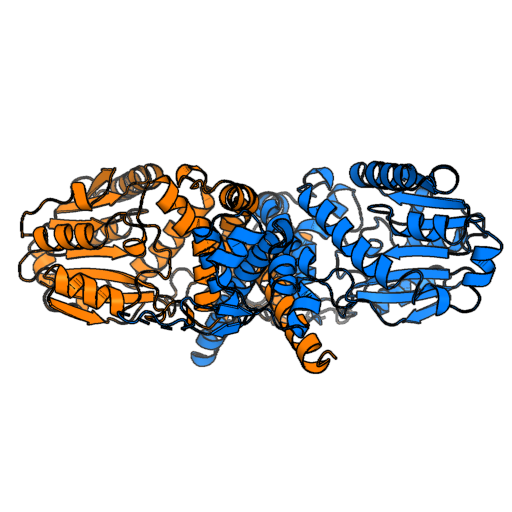1 5.782 -20.064 1.00 8.43 223 VAL A C 1
ATOM 3092 O O . VAL A 1 243 ? 37.004 6.821 -20.279 1.00 9.47 223 VAL A O 1
ATOM 3105 N N . GLU A 1 244 ? 35.033 5.767 -20.080 1.00 10.37 224 GLU A N 1
ATOM 3106 C CA . GLU A 1 244 ? 34.354 6.998 -20.446 1.00 11.81 224 GLU A CA 1
ATOM 3107 C C . GLU A 1 244 ? 34.433 8.048 -19.339 1.00 8.03 224 GLU A C 1
ATOM 3108 O O . GLU A 1 244 ? 34.507 9.237 -19.652 1.00 10.02 224 GLU A O 1
ATOM 3120 N N . ARG A 1 245 ? 34.496 7.653 -18.049 1.00 8.52 225 ARG A N 1
ATOM 3121 C CA . ARG A 1 245 ? 34.670 8.636 -16.984 1.00 7.98 225 ARG A CA 1
ATOM 3122 C C . ARG A 1 245 ? 36.012 9.347 -17.124 1.00 9.78 225 ARG A C 1
ATOM 3123 O O . ARG A 1 245 ? 36.098 10.570 -16.995 1.00 11.38 225 ARG A O 1
ATOM 3144 N N . ALA A 1 246 ? 37.071 8.582 -17.368 1.00 8.12 226 ALA A N 1
ATOM 3145 C CA . ALA A 1 246 ? 38.400 9.176 -17.491 1.00 11.34 226 ALA A CA 1
ATOM 3146 C C . ALA A 1 246 ? 38.481 10.100 -18.703 1.00 8.68 226 ALA A C 1
ATOM 3147 O O . ALA A 1 246 ? 39.095 11.172 -18.631 1.00 8.86 226 ALA A O 1
ATOM 3154 N N . ARG A 1 247 ? 37.858 9.714 -19.818 1.00 9.47 227 ARG A N 1
ATOM 3155 C CA . ARG A 1 247 ? 37.806 10.602 -20.974 1.00 8.98 227 ARG A CA 1
ATOM 3156 C C . ARG A 1 247 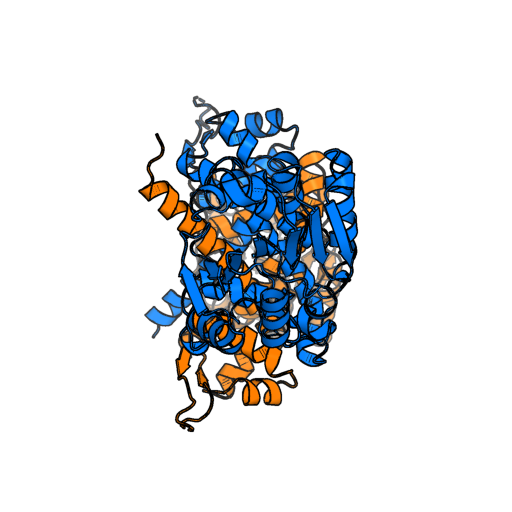? 37.083 11.895 -20.626 1.00 9.43 227 ARG A C 1
ATOM 3157 O O . ARG A 1 247 ? 37.519 12.992 -21.005 1.00 9.88 227 ARG A O 1
ATOM 3178 N N . GLN A 1 248 ? 35.975 11.793 -19.889 1.00 9.76 228 GLN A N 1
ATOM 3179 C CA . GLN A 1 248 ? 35.226 12.998 -19.550 1.00 11.44 228 GLN A CA 1
ATOM 3180 C C . GLN A 1 248 ? 36.027 13.883 -18.611 1.00 10.41 228 GLN A C 1
ATOM 3181 O O . GLN A 1 248 ? 36.020 15.116 -18.737 1.00 12.33 228 GLN A O 1
ATOM 3195 N N . GLU A 1 249 ? 36.751 13.281 -17.675 1.00 10.20 229 GLU A N 1
ATOM 3196 C CA . GLU A 1 249 ? 37.584 14.064 -16.774 1.00 10.54 229 GLU A CA 1
ATOM 3197 C C . GLU A 1 249 ? 38.670 14.805 -17.535 1.00 10.08 229 GLU A C 1
ATOM 3198 O O . GLU A 1 249 ? 38.968 15.968 -17.236 1.00 11.04 229 GLU A O 1
ATOM 3210 N N . ALA A 1 250 ? 39.296 14.137 -18.498 1.00 9.36 230 ALA A N 1
ATOM 3211 C CA . ALA A 1 250 ? 40.306 14.795 -19.317 1.00 7.07 230 ALA A CA 1
ATOM 3212 C C . ALA A 1 250 ? 39.705 15.934 -20.113 1.00 10.55 230 ALA A C 1
ATOM 3213 O O . ALA A 1 250 ? 40.319 16.999 -20.255 1.00 10.93 230 ALA A O 1
ATOM 3220 N N . ALA A 1 251 ? 38.511 15.734 -20.648 1.00 9.68 231 ALA A N 1
ATOM 3221 C CA . ALA A 1 251 ? 37.860 16.778 -21.434 1.00 12.03 231 ALA A CA 1
ATOM 3222 C C . ALA A 1 251 ? 37.507 17.970 -20.564 1.00 12.69 231 ALA A C 1
ATOM 3223 O O . ALA A 1 251 ? 37.770 19.125 -20.935 1.00 15.16 231 ALA A O 1
ATOM 3230 N N . ASP A 1 252 ? 36.968 17.713 -19.378 1.00 12.75 232 ASP A N 1
ATOM 3231 C CA . ASP A 1 252 ? 36.604 18.803 -18.477 1.00 16.37 232 ASP A CA 1
ATOM 3232 C C . ASP A 1 252 ? 37.818 19.624 -18.052 1.00 16.83 232 ASP A C 1
ATOM 3233 O O . ASP A 1 252 ? 37.695 20.822 -17.766 1.00 22.72 232 ASP A O 1
ATOM 3242 N N . ALA A 1 253 ? 38.991 19.002 -17.991 1.00 12.18 233 ALA A N 1
ATOM 3243 C CA . ALA A 1 253 ? 40.223 19.672 -17.611 1.00 12.42 233 ALA A CA 1
ATOM 3244 C C . ALA A 1 253 ? 40.960 20.288 -18.798 1.00 13.48 233 ALA A C 1
ATOM 3245 O O . ALA A 1 253 ? 41.980 20.961 -18.581 1.00 15.78 233 ALA A O 1
ATOM 3252 N N . GLY A 1 254 ? 40.474 20.067 -20.013 1.00 11.78 234 GLY A N 1
ATOM 3253 C CA . GLY A 1 254 ? 41.077 20.604 -21.216 1.00 13.80 234 GLY A CA 1
ATOM 3254 C C . GLY A 1 254 ? 42.343 19.922 -21.652 1.00 17.07 234 GLY A C 1
ATOM 3255 O O . GLY A 1 254 ? 43.166 20.544 -22.346 1.00 15.04 234 GLY A O 1
ATOM 3259 N N . VAL A 1 255 ? 42.529 18.654 -21.287 1.00 12.63 235 VAL A N 1
ATOM 3260 C CA . VAL A 1 255 ? 43.773 17.956 -21.584 1.00 8.93 235 VAL A CA 1
ATOM 3261 C C . VAL A 1 255 ? 43.555 16.740 -22.478 1.00 12.07 235 VAL A C 1
ATOM 3262 O O . VAL A 1 255 ? 44.385 15.834 -22.512 1.00 11.14 235 VAL A O 1
ATOM 3275 N N . THR A 1 256 ? 42.461 16.725 -23.238 1.00 11.39 236 THR A N 1
ATOM 3276 C CA . THR A 1 256 ? 42.228 15.641 -24.172 1.00 10.98 236 THR A CA 1
ATOM 3277 C C . THR A 1 256 ? 43.380 15.482 -25.158 1.00 12.49 236 THR A C 1
ATOM 3278 O O . THR A 1 256 ? 43.660 14.360 -25.603 1.00 15.56 236 THR A O 1
ATOM 3289 N N . ASP A 1 257 ? 44.070 16.579 -25.495 1.00 14.26 237 ASP A N 1
ATOM 3290 C CA . ASP A 1 257 ? 45.188 16.482 -26.422 1.00 16.55 237 ASP A CA 1
ATOM 3291 C C . ASP A 1 257 ? 46.402 15.775 -25.830 1.00 14.49 237 ASP A C 1
ATOM 3292 O O . ASP A 1 257 ? 47.303 15.399 -26.585 1.00 17.66 237 ASP A O 1
ATOM 3301 N N . ARG A 1 258 ? 46.438 15.595 -24.515 1.00 11.00 238 ARG A N 1
ATOM 3302 C CA . ARG A 1 258 ? 47.541 14.968 -23.793 1.00 12.22 238 ARG A CA 1
ATOM 3303 C C . ARG A 1 258 ? 47.168 13.606 -23.225 1.00 13.83 238 ARG A C 1
ATOM 3304 O O . ARG A 1 258 ? 48.060 12.839 -22.867 1.00 11.93 238 ARG A O 1
ATOM 3325 N N . VAL A 1 259 ? 45.882 13.282 -23.137 1.00 10.60 239 VAL A N 1
ATOM 3326 C CA . VAL A 1 259 ? 45.421 12.098 -22.414 1.00 10.58 239 VAL A CA 1
ATOM 3327 C C . VAL A 1 259 ? 44.508 11.280 -23.316 1.00 9.10 239 VAL A C 1
ATOM 3328 O O . VAL A 1 259 ? 43.448 11.765 -23.752 1.00 11.37 239 VAL A O 1
ATOM 3341 N N . GLU A 1 260 ? 44.924 10.047 -23.613 1.00 7.83 240 GLU A N 1
ATOM 3342 C CA . GLU A 1 260 ? 44.156 9.074 -24.372 1.00 8.62 240 GLU A CA 1
ATOM 3343 C C . GLU A 1 260 ? 43.780 7.948 -23.420 1.00 9.18 240 GLU A C 1
ATOM 3344 O O . GLU A 1 260 ? 44.617 7.532 -22.609 1.00 9.03 240 GLU A O 1
ATOM 3356 N N . ILE A 1 261 ? 42.560 7.413 -23.536 1.00 8.24 241 ILE A N 1
ATOM 3357 C CA . ILE A 1 261 ? 42.147 6.232 -22.779 1.00 9.30 241 ILE A CA 1
ATOM 3358 C C . ILE A 1 261 ? 41.849 5.089 -23.744 1.00 7.74 241 ILE A C 1
ATOM 3359 O O . ILE A 1 261 ? 41.159 5.274 -24.768 1.00 10.34 241 ILE A O 1
ATOM 3375 N N . VAL A 1 262 ? 42.359 3.913 -23.416 1.00 8.39 242 VAL A N 1
ATOM 3376 C CA . VAL A 1 262 ? 42.170 2.698 -24.195 1.00 8.41 242 VAL A CA 1
ATOM 3377 C C . VAL A 1 262 ? 41.360 1.704 -23.387 1.00 9.89 242 VAL A C 1
ATOM 3378 O O . VAL A 1 262 ? 41.711 1.396 -22.238 1.00 10.09 242 VAL A O 1
ATOM 3391 N N . GLU A 1 263 ? 40.326 1.137 -24.004 1.00 10.43 243 GLU A N 1
ATOM 3392 C CA . GLU A 1 263 ? 39.507 0.130 -23.357 1.00 10.42 243 GLU A CA 1
ATOM 3393 C C . GLU A 1 263 ? 40.114 -1.238 -23.603 1.00 12.88 243 GLU A C 1
ATOM 3394 O O . GLU A 1 263 ? 40.271 -1.657 -24.756 1.00 16.28 243 GLU A O 1
ATOM 3406 N N . GLY A 1 264 ? 40.454 -1.923 -22.530 1.00 13.08 244 GLY A N 1
ATOM 3407 C CA . GLY A 1 264 ? 41.004 -3.251 -22.668 1.00 18.71 244 GLY A CA 1
ATOM 3408 C C . GLY A 1 264 ? 42.062 -3.500 -21.617 1.00 20.85 244 GLY A C 1
ATOM 3409 O O . GLY A 1 264 ? 42.163 -2.778 -20.632 1.00 17.68 244 GLY A O 1
ATOM 3413 N N . ASP A 1 265 ? 42.844 -4.539 -21.880 1.00 18.12 245 ASP A N 1
ATOM 3414 C CA . ASP A 1 265 ? 43.786 -5.118 -20.939 1.00 18.34 245 ASP A CA 1
ATOM 3415 C C . ASP A 1 265 ? 45.178 -4.609 -21.310 1.00 18.52 245 ASP A C 1
ATOM 3416 O O . ASP A 1 265 ? 45.656 -4.831 -22.418 1.00 16.67 245 ASP A O 1
ATOM 3425 N N . ALA A 1 266 ? 45.820 -3.895 -20.396 1.00 14.95 246 ALA A N 1
ATOM 3426 C CA . ALA A 1 266 ? 47.110 -3.310 -20.732 1.00 17.25 246 ALA A CA 1
ATOM 3427 C C . ALA A 1 266 ? 48.151 -4.361 -21.096 1.00 20.55 246 ALA A C 1
ATOM 3428 O O . ALA A 1 266 ? 49.072 -4.068 -21.864 1.00 17.39 246 ALA A O 1
ATOM 3435 N N . GLU A 1 267 ? 48.048 -5.579 -20.556 1.00 17.06 247 GLU A N 1
ATOM 3436 C CA . GLU A 1 267 ? 49.017 -6.597 -20.959 1.00 16.98 247 GLU A CA 1
ATOM 3437 C C . GLU A 1 267 ? 49.023 -6.788 -22.469 1.00 24.03 247 GLU A C 1
ATOM 3438 O O . GLU A 1 267 ? 50.083 -7.009 -23.065 1.00 22.28 247 GLU A O 1
ATOM 3450 N N . ARG A 1 268 ? 47.852 -6.702 -23.109 1.00 19.99 248 ARG A N 1
ATOM 3451 C CA . ARG A 1 268 ? 47.790 -6.839 -24.561 1.00 23.93 248 ARG A CA 1
ATOM 3452 C C . ARG A 1 268 ? 48.045 -5.535 -25.304 1.00 24.78 248 ARG A C 1
ATOM 3453 O O . ARG A 1 268 ? 48.574 -5.560 -26.417 1.00 23.47 248 ARG A O 1
ATOM 3474 N N . LEU A 1 269 ? 47.673 -4.399 -24.725 1.00 16.25 249 LEU A N 1
ATOM 3475 C CA . LEU A 1 269 ? 47.617 -3.149 -25.471 1.00 18.93 249 LEU A CA 1
ATOM 3476 C C . LEU A 1 269 ? 48.745 -2.172 -25.176 1.00 18.33 249 LEU A C 1
ATOM 3477 O O . LEU A 1 269 ? 48.929 -1.230 -25.950 1.00 19.28 249 LEU A O 1
ATOM 3493 N N . LEU A 1 270 ? 49.514 -2.361 -24.104 1.00 14.17 250 LEU A N 1
ATOM 3494 C CA . LEU A 1 270 ? 50.584 -1.429 -23.768 1.00 15.87 250 LEU A CA 1
ATOM 3495 C C . LEU A 1 270 ? 51.793 -1.636 -24.681 1.00 19.92 250 LEU A C 1
ATOM 3496 O O . LEU A 1 270 ? 52.413 -2.702 -24.628 1.00 20.83 250 LEU A O 1
ATOM 3512 N N . PRO A 1 271 ? 52.188 -0.648 -25.486 1.00 19.89 251 PRO A N 1
ATOM 3513 C CA . PRO A 1 271 ? 53.210 -0.913 -26.509 1.00 22.12 251 PRO A CA 1
ATOM 3514 C C . PRO A 1 271 ? 54.605 -1.083 -25.920 1.00 20.83 251 PRO A C 1
ATOM 3515 O O . PRO A 1 271 ? 54.960 -0.494 -24.898 1.00 18.47 251 PRO A O 1
ATOM 3526 N N . ALA A 1 272 ? 55.427 -1.877 -26.609 1.00 19.36 252 ALA A N 1
ATOM 3527 C CA . ALA A 1 272 ? 56.793 -2.121 -26.152 1.00 22.28 252 ALA A CA 1
ATOM 3528 C C . ALA A 1 272 ? 57.758 -1.151 -26.840 1.00 19.30 252 ALA A C 1
ATOM 3529 O O . ALA A 1 272 ? 58.630 -1.530 -27.622 1.00 22.25 252 ALA A O 1
ATOM 3536 N N . THR A 1 273 ? 57.630 0.138 -26.495 1.00 17.47 253 THR A N 1
ATOM 3537 C CA . THR A 1 273 ? 58.428 1.177 -27.138 1.00 15.20 253 THR A CA 1
ATOM 3538 C C . THR A 1 273 ? 59.623 1.644 -26.317 1.00 13.12 253 THR A C 1
ATOM 3539 O O . THR A 1 273 ? 60.381 2.507 -26.770 1.00 15.57 253 THR A O 1
ATOM 3550 N N . GLY A 1 274 ? 59.836 1.060 -25.146 1.00 13.71 254 GLY A N 1
ATOM 3551 C CA . GLY A 1 274 ? 61.054 1.284 -24.394 1.00 12.69 254 GLY A CA 1
ATOM 3552 C C . GLY A 1 274 ? 61.342 2.733 -24.072 1.00 18.77 254 GLY A C 1
ATOM 3553 O O . GLY A 1 274 ? 62.513 3.131 -24.017 1.00 16.69 254 GLY A O 1
ATOM 3557 N N . ASP A 1 275 ? 60.290 3.546 -23.854 1.00 14.84 255 ASP A N 1
ATOM 3558 C CA . ASP A 1 275 ? 60.459 4.982 -23.740 1.00 15.43 255 ASP A CA 1
ATOM 3559 C C . ASP A 1 275 ? 59.576 5.614 -22.685 1.00 10.95 255 ASP A C 1
ATOM 3560 O O . ASP A 1 275 ? 59.654 6.833 -22.506 1.00 13.47 255 ASP A O 1
ATOM 3569 N N . HIS A 1 276 ? 58.763 4.837 -21.973 1.00 12.34 256 HIS A N 1
ATOM 3570 C CA . HIS A 1 276 ? 57.870 5.419 -20.979 1.00 10.60 256 HIS A CA 1
ATOM 3571 C C . HIS A 1 276 ? 58.685 5.866 -19.770 1.00 10.41 256 HIS A C 1
ATOM 3572 O O . HIS A 1 276 ? 59.439 5.080 -19.184 1.00 13.63 256 HIS A O 1
ATOM 3586 N N . ALA A 1 277 ? 58.512 7.111 -19.366 1.00 10.50 257 ALA A N 1
ATOM 3587 C CA . ALA A 1 277 ? 59.190 7.586 -18.168 1.00 13.26 257 ALA A CA 1
ATOM 3588 C C . ALA A 1 277 ? 58.492 7.105 -16.908 1.00 10.91 257 ALA A C 1
ATOM 3589 O O . ALA A 1 277 ? 59.119 7.009 -15.835 1.00 10.94 257 ALA A O 1
ATOM 3596 N N . LEU A 1 278 ? 57.204 6.799 -17.023 1.00 9.95 258 LEU A N 1
ATOM 3597 C CA . LEU A 1 278 ? 56.405 6.445 -15.861 1.00 10.19 258 LEU A CA 1
ATOM 3598 C C . LEU A 1 278 ? 55.275 5.538 -16.302 1.00 7.79 258 LEU A C 1
ATOM 3599 O O . LEU A 1 278 ? 54.567 5.861 -17.268 1.00 8.41 258 LEU A O 1
ATOM 3615 N N . VAL A 1 279 ? 55.089 4.445 -15.575 1.00 8.63 259 VAL A N 1
ATOM 3616 C CA . VAL A 1 279 ? 53.915 3.592 -15.688 1.00 9.18 259 VAL A CA 1
ATOM 3617 C C . VAL A 1 279 ? 53.368 3.436 -14.280 1.00 7.89 259 VAL A C 1
ATOM 3618 O O . VAL A 1 279 ? 54.110 3.067 -13.367 1.00 10.91 259 VAL A O 1
ATOM 3631 N N . MET A 1 280 ? 52.098 3.735 -14.095 1.00 9.11 260 MET A N 1
ATOM 3632 C CA . MET A 1 280 ? 51.444 3.610 -12.798 1.00 7.18 260 MET A CA 1
ATOM 3633 C C . MET A 1 280 ? 50.453 2.458 -12.807 1.00 8.95 260 MET A C 1
ATOM 3634 O O . MET A 1 280 ? 49.793 2.193 -13.809 1.00 8.20 260 MET A O 1
ATOM 3648 N N . CYS A 1 281 ? 50.327 1.792 -11.661 1.00 10.18 261 CYS A N 1
ATOM 3649 C CA . CYS A 1 281 ? 49.364 0.699 -11.526 1.00 11.31 261 CYS A CA 1
ATOM 3650 C C . CYS A 1 281 ? 48.950 0.625 -10.059 1.00 15.08 261 CYS A C 1
ATOM 3651 O O . CYS A 1 281 ? 49.712 0.127 -9.218 1.00 13.63 261 CYS A O 1
ATOM 3659 N N . PHE A 1 282 ? 47.750 1.101 -9.757 1.00 13.54 262 PHE A N 1
ATOM 3660 C CA . PHE A 1 282 ? 47.283 1.226 -8.385 1.00 16.70 262 PHE A CA 1
ATOM 3661 C C . PHE A 1 282 ? 46.126 0.260 -8.129 1.00 21.72 262 PHE A C 1
ATOM 3662 O O . PHE A 1 282 ? 45.028 0.422 -8.679 1.00 21.87 262 PHE A O 1
ATOM 3679 N N . ASP A 1 283 ? 46.369 -0.745 -7.283 1.00 15.47 263 ASP A N 1
ATOM 3680 C CA . ASP A 1 283 ? 45.305 -1.625 -6.773 1.00 17.77 263 ASP A CA 1
ATOM 3681 C C . ASP A 1 283 ? 44.629 -2.450 -7.871 1.00 20.65 263 ASP A C 1
ATOM 3682 O O . ASP A 1 283 ? 43.445 -2.799 -7.750 1.00 27.15 263 ASP A O 1
ATOM 3691 N N . VAL A 1 284 ? 45.325 -2.811 -8.942 1.00 19.78 264 VAL A N 1
ATOM 3692 C CA . VAL A 1 284 ? 44.654 -3.580 -9.989 1.00 20.56 264 VAL A CA 1
ATOM 3693 C C . VAL A 1 284 ? 45.481 -4.724 -10.550 1.00 16.99 264 VAL A C 1
ATOM 3694 O O . VAL A 1 284 ? 44.942 -5.630 -11.205 1.00 16.70 264 VAL A O 1
ATOM 3707 N N . LEU A 1 285 ? 46.792 -4.728 -10.276 1.00 13.08 265 LEU A N 1
ATOM 3708 C CA . LEU A 1 285 ? 47.614 -5.782 -10.844 1.00 15.20 265 LEU A CA 1
ATOM 3709 C C . LEU A 1 285 ? 47.130 -7.144 -10.355 1.00 13.51 265 LEU A C 1
ATOM 3710 O O . LEU A 1 285 ? 47.189 -8.134 -11.095 1.00 15.02 265 LEU A O 1
ATOM 3726 N N . HIS A 1 286 ? 46.649 -7.211 -9.107 1.00 15.02 266 HIS A N 1
ATOM 3727 C CA . HIS A 1 286 ? 46.220 -8.491 -8.543 1.00 15.45 266 HIS A CA 1
ATOM 3728 C C . HIS A 1 286 ? 44.994 -9.042 -9.239 1.00 17.51 266 HIS A C 1
ATOM 3729 O O . HIS A 1 286 ? 44.693 -10.226 -9.082 1.00 17.69 266 HIS A O 1
ATOM 3744 N N . ASP A 1 287 ? 44.298 -8.227 -10.011 1.00 16.60 267 ASP A N 1
ATOM 3745 C CA . ASP A 1 287 ? 43.147 -8.707 -10.765 1.00 21.26 267 ASP A CA 1
ATOM 3746 C C . ASP A 1 287 ? 43.510 -9.144 -12.174 1.00 24.88 267 ASP A C 1
ATOM 3747 O O . ASP A 1 287 ? 42.662 -9.720 -12.867 1.00 23.94 267 ASP A O 1
ATOM 3756 N N . ALA A 1 288 ? 44.748 -8.915 -12.611 1.00 25.72 268 ALA A N 1
ATOM 3757 C CA . ALA A 1 288 ? 45.098 -9.172 -13.996 1.00 26.26 268 ALA A CA 1
ATOM 3758 C C . ALA A 1 288 ? 44.973 -10.660 -14.316 1.00 27.18 268 ALA A C 1
ATOM 3759 O O . ALA A 1 288 ? 45.247 -11.518 -13.475 1.00 25.43 268 ALA A O 1
ATOM 3766 N N . PRO A 1 289 ? 44.559 -10.997 -15.540 1.00 29.35 269 PRO A N 1
ATOM 3767 C CA . PRO A 1 289 ? 44.498 -12.421 -15.911 1.00 29.48 269 PRO A CA 1
ATOM 3768 C C . PRO A 1 289 ? 45.845 -13.119 -15.853 1.00 29.74 269 PRO A C 1
ATOM 3769 O O . PRO A 1 289 ? 45.905 -14.323 -15.563 1.00 31.11 269 PRO A O 1
ATOM 3780 N N . ASP A 1 290 ? 46.932 -12.403 -16.127 1.00 24.12 270 ASP A N 1
ATOM 3781 C CA . ASP A 1 290 ? 48.272 -12.979 -16.153 1.00 27.57 270 ASP A CA 1
ATOM 3782 C C . ASP A 1 290 ? 49.227 -11.925 -15.628 1.00 21.93 270 ASP A C 1
ATOM 3783 O O . ASP A 1 290 ? 49.862 -11.190 -16.394 1.00 22.00 270 ASP A O 1
ATOM 3792 N N . PRO A 1 291 ? 49.343 -11.818 -14.306 1.00 26.64 271 PRO A N 1
ATOM 3793 C CA . PRO A 1 291 ? 50.185 -10.755 -13.725 1.00 24.65 271 PRO A CA 1
ATOM 3794 C C . PRO A 1 291 ? 51.588 -10.742 -14.278 1.00 19.59 271 PRO A C 1
ATOM 3795 O O . PRO A 1 291 ? 52.155 -9.676 -14.543 1.00 17.99 271 PRO A O 1
ATOM 3806 N N . ALA A 1 292 ? 52.177 -11.923 -14.454 1.00 17.57 272 ALA A N 1
ATOM 3807 C CA . ALA A 1 292 ? 53.506 -11.999 -15.027 1.00 23.30 272 ALA A CA 1
ATOM 3808 C C . ALA A 1 292 ? 53.516 -11.403 -16.424 1.00 20.02 272 ALA A C 1
ATOM 3809 O O . ALA A 1 292 ? 54.454 -10.694 -16.791 1.00 19.91 272 ALA A O 1
ATOM 3816 N N . ALA A 1 293 ? 52.490 -11.709 -17.217 1.00 25.53 273 ALA A N 1
ATOM 3817 C CA . ALA A 1 293 ? 52.387 -11.130 -18.546 1.00 25.16 273 ALA A CA 1
ATOM 3818 C C . ALA A 1 293 ? 52.262 -9.616 -18.460 1.00 21.42 273 ALA A C 1
ATOM 3819 O O . ALA A 1 293 ? 52.883 -8.894 -19.242 1.00 18.23 273 ALA A O 1
ATOM 3826 N N . ALA A 1 294 ? 51.461 -9.122 -17.513 1.00 19.21 274 ALA A N 1
ATOM 3827 C CA . ALA A 1 294 ? 51.295 -7.680 -17.373 1.00 18.99 274 ALA A CA 1
ATOM 3828 C C . ALA A 1 294 ? 52.615 -7.004 -17.024 1.00 17.98 274 ALA A C 1
ATOM 3829 O O . ALA A 1 294 ? 52.935 -5.932 -17.550 1.00 15.07 274 ALA A O 1
ATOM 3836 N N . LEU A 1 295 ? 53.403 -7.612 -16.131 1.00 15.86 275 LEU A N 1
ATOM 3837 C CA . LEU A 1 295 ? 54.703 -7.036 -15.800 1.00 15.98 275 LEU A CA 1
ATOM 3838 C C . LEU A 1 295 ? 55.647 -7.062 -16.998 1.00 14.29 275 LEU A C 1
ATOM 3839 O O . LEU A 1 295 ? 56.454 -6.145 -17.184 1.00 16.80 275 LEU A O 1
ATOM 3855 N N . ARG A 1 296 ? 55.580 -8.119 -17.817 1.00 16.94 276 ARG A N 1
ATOM 3856 C CA . ARG A 1 296 ? 56.405 -8.177 -19.016 1.00 19.16 276 ARG A CA 1
ATOM 3857 C C . ARG A 1 296 ? 56.087 -7.010 -19.940 1.00 14.47 276 ARG A C 1
ATOM 3858 O O . ARG A 1 296 ? 56.997 -6.377 -20.500 1.00 14.73 276 ARG A O 1
ATOM 3879 N N . ALA A 1 297 ? 54.800 -6.681 -20.056 1.00 15.91 277 ALA A N 1
ATOM 3880 C CA . ALA A 1 297 ? 54.384 -5.554 -20.884 1.00 13.18 277 ALA A CA 1
ATOM 3881 C C . ALA A 1 297 ? 54.865 -4.235 -20.293 1.00 13.97 277 ALA A C 1
ATOM 3882 O O . ALA A 1 297 ? 55.311 -3.345 -21.021 1.00 14.70 277 ALA A O 1
ATOM 3889 N N . VAL A 1 298 ? 54.776 -4.078 -18.969 1.00 12.44 278 VAL A N 1
ATOM 3890 C CA . VAL A 1 298 ? 55.355 -2.892 -18.336 1.00 16.17 278 VAL A CA 1
ATOM 3891 C C . VAL A 1 298 ? 56.845 -2.796 -18.650 1.00 11.72 278 VAL A C 1
ATOM 3892 O O . VAL A 1 298 ? 57.363 -1.730 -18.997 1.00 14.25 278 VAL A O 1
ATOM 3905 N N . ARG A 1 299 ? 57.572 -3.916 -18.536 1.00 14.07 279 ARG A N 1
ATOM 3906 C CA . ARG A 1 299 ? 59.009 -3.863 -18.757 1.00 17.03 279 ARG A CA 1
ATOM 3907 C C . ARG A 1 299 ? 59.326 -3.469 -20.199 1.00 14.72 279 ARG A C 1
ATOM 3908 O O . ARG A 1 299 ? 60.278 -2.729 -20.452 1.00 18.66 279 ARG A O 1
ATOM 3929 N N . GLY A 1 300 ? 58.513 -3.914 -21.155 1.00 14.35 280 GLY A N 1
ATOM 3930 C CA . GLY A 1 300 ? 58.733 -3.510 -22.531 1.00 16.29 280 GLY A CA 1
ATOM 3931 C C . GLY A 1 300 ? 58.438 -2.050 -22.797 1.00 17.32 280 GLY A C 1
ATOM 3932 O O . GLY A 1 300 ? 59.040 -1.441 -23.684 1.00 15.81 280 GLY A O 1
ATOM 3936 N N . ALA A 1 301 ? 57.517 -1.462 -22.039 1.00 13.66 281 ALA A N 1
ATOM 3937 C CA . ALA A 1 301 ? 57.162 -0.071 -22.271 1.00 11.41 281 ALA A CA 1
ATOM 3938 C C . ALA A 1 301 ? 58.152 0.921 -21.665 1.00 13.98 281 ALA A C 1
ATOM 3939 O O . ALA A 1 301 ? 58.306 2.028 -22.192 1.00 13.94 281 ALA A O 1
ATOM 3946 N N . LEU A 1 302 ? 58.812 0.560 -20.564 1.00 9.66 282 LEU A N 1
ATOM 3947 C CA . LEU A 1 302 ? 59.579 1.515 -19.789 1.00 12.79 282 LEU A CA 1
ATOM 3948 C C . LEU A 1 302 ? 60.864 1.907 -20.497 1.00 12.18 282 LEU A C 1
ATOM 3949 O O . LEU A 1 302 ? 61.524 1.074 -21.123 1.00 15.42 282 LEU A O 1
ATOM 3965 N N . ALA A 1 303 ? 61.255 3.166 -20.319 1.00 14.90 283 ALA A N 1
ATOM 3966 C CA . ALA A 1 303 ? 62.591 3.603 -20.673 1.00 16.38 283 ALA A CA 1
ATOM 3967 C C . ALA A 1 303 ? 63.583 2.926 -19.727 1.00 19.45 283 ALA A C 1
ATOM 3968 O O . ALA A 1 303 ? 63.199 2.369 -18.701 1.00 15.74 283 ALA A O 1
ATOM 3975 N N . PRO A 1 304 ? 64.880 2.967 -20.040 1.00 18.95 284 PRO A N 1
ATOM 3976 C CA . PRO A 1 304 ? 65.853 2.286 -19.167 1.00 20.01 284 PRO A CA 1
ATOM 3977 C C . PRO A 1 304 ? 65.905 2.861 -17.773 1.00 19.61 284 PRO A C 1
ATOM 3978 O O . PRO A 1 304 ? 66.181 2.122 -16.816 1.00 23.31 284 PRO A O 1
ATOM 3989 N N . ASP A 1 305 ? 65.657 4.159 -17.634 1.00 17.53 285 ASP A N 1
ATOM 3990 C CA . ASP A 1 305 ? 65.538 4.822 -16.345 1.00 22.07 285 ASP A CA 1
ATOM 3991 C C . ASP A 1 305 ? 64.091 5.184 -16.046 1.00 20.50 285 ASP A C 1
ATOM 3992 O O . ASP A 1 305 ? 63.829 6.110 -15.273 1.00 22.37 285 ASP A O 1
ATOM 4001 N N . GLY A 1 306 ? 63.147 4.476 -16.659 1.00 18.04 286 GLY A N 1
ATOM 4002 C CA . GLY A 1 306 ? 61.747 4.704 -16.366 1.00 15.04 286 GLY A CA 1
ATOM 4003 C C . GLY A 1 306 ? 61.336 4.076 -15.052 1.00 18.31 286 GLY A C 1
ATOM 4004 O O . GLY A 1 306 ? 62.008 3.189 -14.513 1.00 16.78 286 GLY A O 1
ATOM 4008 N N . VAL A 1 307 ? 60.190 4.524 -14.549 1.00 14.01 287 VAL A N 1
ATOM 4009 C CA . VAL A 1 307 ? 59.709 4.171 -13.213 1.00 14.60 287 VAL A CA 1
ATOM 4010 C C . VAL A 1 307 ? 58.354 3.490 -13.349 1.00 13.67 287 VAL A C 1
ATOM 4011 O O . VAL A 1 307 ? 57.469 4.016 -14.028 1.00 11.34 287 VAL A O 1
ATOM 4024 N N . PHE A 1 308 ? 58.193 2.338 -12.689 1.00 14.62 288 PHE A N 1
ATOM 4025 C CA . PHE A 1 308 ? 56.914 1.653 -12.503 1.00 11.57 288 PHE A CA 1
ATOM 4026 C C . PHE A 1 308 ? 56.517 1.915 -11.054 1.00 10.33 288 PHE A C 1
ATOM 4027 O O . PHE A 1 308 ? 57.250 1.537 -10.126 1.00 10.45 288 PHE A O 1
ATOM 4044 N N . LEU A 1 309 ? 55.427 2.650 -10.862 1.00 9.59 289 LEU A N 1
ATOM 4045 C CA . LEU A 1 309 ? 54.911 3.000 -9.546 1.00 8.67 289 LEU A CA 1
ATOM 4046 C C . LEU A 1 309 ? 53.733 2.074 -9.274 1.00 11.26 289 LEU A C 1
ATOM 4047 O O . LEU A 1 309 ? 52.715 2.160 -9.964 1.00 10.83 289 LEU A O 1
ATOM 4063 N N . LEU A 1 310 ? 53.864 1.186 -8.292 1.00 11.01 290 LEU A N 1
ATOM 4064 C CA . LEU A 1 310 ? 52.906 0.107 -8.060 1.00 8.50 290 LEU A CA 1
ATOM 4065 C C . LEU A 1 310 ? 52.355 0.210 -6.645 1.00 12.17 290 LEU A C 1
ATOM 4066 O O . LEU A 1 310 ? 53.113 0.299 -5.677 1.00 11.93 290 LEU A O 1
ATOM 4082 N N . LEU A 1 311 ? 51.046 0.201 -6.526 1.00 11.43 291 LEU A N 1
ATOM 4083 C CA . LEU A 1 311 ? 50.385 0.122 -5.232 1.00 13.39 291 LEU A CA 1
ATOM 4084 C C . LEU A 1 311 ? 49.663 -1.212 -5.147 1.00 12.10 291 LEU A C 1
ATOM 4085 O O . LEU A 1 311 ? 48.863 -1.548 -6.021 1.00 12.57 291 LEU A O 1
ATOM 4101 N N . GLU A 1 312 ? 49.967 -2.001 -4.115 1.00 14.65 292 GLU A N 1
ATOM 4102 C CA . GLU A 1 312 ? 49.301 -3.282 -3.928 1.00 13.53 292 GLU A CA 1
ATOM 4103 C C . GLU A 1 312 ? 49.010 -3.451 -2.441 1.00 14.52 292 GLU A C 1
ATOM 4104 O O . GLU A 1 312 ? 49.373 -2.625 -1.619 1.00 17.09 292 GLU A O 1
ATOM 4116 N N . SER A 1 313 ? 48.353 -4.528 -2.077 1.00 18.03 293 SER A N 1
ATOM 4117 C CA . SER A 1 313 ? 48.009 -4.671 -0.676 1.00 16.43 293 SER A CA 1
ATOM 4118 C C . SER A 1 313 ? 49.231 -5.129 0.114 1.00 19.84 293 SER A C 1
ATOM 4119 O O . SER A 1 313 ? 50.182 -5.700 -0.409 1.00 19.75 293 SER A O 1
ATOM 4127 N N . ASN A 1 314 ? 49.232 -4.812 1.383 1.00 17.40 294 ASN A N 1
ATOM 4128 C CA . ASN A 1 314 ? 50.235 -5.354 2.266 1.00 16.32 294 ASN A CA 1
ATOM 4129 C C . ASN A 1 314 ? 49.608 -6.616 2.845 1.00 25.95 294 ASN A C 1
ATOM 4130 O O . ASN A 1 314 ? 48.395 -6.839 2.747 1.00 29.41 294 ASN A O 1
ATOM 4141 N N . GLY A 1 315 ? 50.438 -7.466 3.366 1.00 21.94 295 GLY A N 1
ATOM 4142 C CA . GLY A 1 315 ? 49.960 -8.703 3.946 1.00 17.53 295 GLY A CA 1
ATOM 4143 C C . GLY A 1 315 ? 51.053 -9.739 3.825 1.00 14.08 295 GLY A C 1
ATOM 4144 O O . GLY A 1 315 ? 52.148 -9.462 3.335 1.00 15.00 295 GLY A O 1
ATOM 4148 N N . ALA A 1 316 ? 50.724 -10.937 4.295 1.00 12.19 296 ALA A N 1
ATOM 4149 C CA . ALA A 1 316 ? 51.693 -12.002 4.470 1.00 11.25 296 ALA A CA 1
ATOM 4150 C C . ALA A 1 316 ? 52.009 -12.717 3.157 1.00 11.35 296 ALA A C 1
ATOM 4151 O O . ALA A 1 316 ? 51.171 -12.828 2.254 1.00 10.61 296 ALA A O 1
ATOM 4158 N N . ASP A 1 317 ? 53.234 -13.224 3.056 1.00 9.72 297 ASP A N 1
ATOM 4159 C CA . ASP A 1 317 ? 53.580 -13.989 1.858 1.00 14.83 297 ASP A CA 1
ATOM 4160 C C . ASP A 1 317 ? 52.767 -15.277 1.762 1.00 13.03 297 ASP A C 1
ATOM 4161 O O . ASP A 1 317 ? 52.428 -15.716 0.655 1.00 14.13 297 ASP A O 1
ATOM 4170 N N . ARG A 1 318 ? 52.414 -15.882 2.898 1.00 11.46 298 ARG A N 1
ATOM 4171 C CA . ARG A 1 318 ? 51.560 -17.060 2.952 1.00 9.55 298 ARG A CA 1
ATOM 4172 C C . ARG A 1 318 ? 50.157 -16.612 3.333 1.00 11.66 298 ARG A C 1
ATOM 4173 O O . ARG A 1 318 ? 49.990 -15.982 4.389 1.00 10.17 298 ARG A O 1
ATOM 4194 N N . PRO A 1 319 ? 49.137 -16.835 2.510 1.00 9.40 299 PRO A N 1
ATOM 4195 C CA . PRO A 1 319 ? 47.804 -16.303 2.860 1.00 9.89 299 PRO A CA 1
ATOM 4196 C C . PRO A 1 319 ? 47.362 -16.636 4.265 1.00 11.09 299 PRO A C 1
ATOM 4197 O O . PRO A 1 319 ? 46.800 -15.759 4.937 1.00 9.44 299 PRO A O 1
ATOM 4208 N N . ALA A 1 320 ? 47.564 -17.880 4.716 1.00 9.77 300 ALA A N 1
ATOM 4209 C CA . ALA A 1 320 ? 47.100 -18.314 6.036 1.00 9.03 300 ALA A CA 1
ATOM 4210 C C . ALA A 1 320 ? 47.795 -17.591 7.180 1.00 9.34 300 ALA A C 1
ATOM 4211 O O . ALA A 1 320 ? 47.305 -17.647 8.322 1.00 9.78 300 ALA A O 1
ATOM 4218 N N . ASP A 1 321 ? 48.903 -16.902 6.913 1.00 10.01 301 ASP A N 1
ATOM 4219 C CA . ASP A 1 321 ? 49.573 -16.141 7.956 1.00 9.14 301 ASP A CA 1
ATOM 4220 C C . ASP A 1 321 ? 49.006 -14.741 8.126 1.00 10.12 301 ASP A C 1
ATOM 4221 O O . ASP A 1 321 ? 49.466 -14.000 8.992 1.00 10.35 301 ASP A O 1
ATOM 4230 N N . ASN A 1 322 ? 48.036 -14.351 7.320 1.00 8.31 302 ASN A N 1
ATOM 4231 C CA . ASN A 1 322 ? 47.432 -13.038 7.472 1.00 8.35 302 ASN A CA 1
ATOM 4232 C C . ASN A 1 322 ? 46.633 -12.920 8.764 1.00 10.39 302 ASN A C 1
ATOM 4233 O O . ASN A 1 322 ? 46.011 -13.872 9.223 1.00 10.21 302 ASN A O 1
ATOM 4244 N N . SER A 1 323 ? 46.643 -11.720 9.344 1.00 10.66 303 SER A N 1
ATOM 4245 C CA . SER A 1 323 ? 45.942 -11.522 10.605 1.00 9.15 303 SER A CA 1
ATOM 4246 C C . SER A 1 323 ? 45.645 -10.053 10.800 1.00 12.39 303 SER A C 1
ATOM 4247 O O . SER A 1 323 ? 46.481 -9.211 10.474 1.00 13.50 303 SER A O 1
ATOM 4255 N N . GLY A 1 324 ? 44.468 -9.761 11.317 1.00 10.77 304 GLY A N 1
ATOM 4256 C CA . GLY A 1 324 ? 44.113 -8.415 11.730 1.00 11.44 304 GLY A CA 1
ATOM 4257 C C . GLY A 1 324 ? 42.993 -7.806 10.897 1.00 12.93 304 GLY A C 1
ATOM 4258 O O . GLY A 1 324 ? 42.520 -8.378 9.912 1.00 11.90 304 GLY A O 1
ATOM 4262 N N . SER A 1 325 ? 42.598 -6.588 11.297 1.00 14.35 305 SER A N 1
ATOM 4263 C CA . SER A 1 325 ? 41.430 -5.933 10.708 1.00 14.79 305 SER A CA 1
ATOM 4264 C C . SER A 1 325 ? 41.638 -5.597 9.249 1.00 13.87 305 SER A C 1
ATOM 4265 O O . SER A 1 325 ? 40.701 -5.680 8.447 1.00 16.23 305 SER A O 1
ATOM 4273 N N . ALA A 1 326 ? 42.817 -5.080 8.906 1.00 13.86 306 ALA A N 1
ATOM 4274 C CA . ALA A 1 326 ? 43.071 -4.702 7.526 1.00 13.72 306 ALA A CA 1
ATOM 4275 C C . ALA A 1 326 ? 42.946 -5.925 6.634 1.00 11.49 306 ALA A C 1
ATOM 4276 O O . ALA A 1 326 ? 42.238 -5.898 5.624 1.00 11.34 306 ALA A O 1
ATOM 4283 N N . ALA A 1 327 ? 43.587 -7.028 7.023 1.00 11.56 307 ALA A N 1
ATOM 4284 C CA . ALA A 1 327 ? 43.476 -8.239 6.217 1.00 9.77 307 ALA A CA 1
ATOM 4285 C C . ALA A 1 327 ? 42.042 -8.760 6.167 1.00 8.72 307 ALA A C 1
ATOM 4286 O O . ALA A 1 327 ? 41.582 -9.194 5.106 1.00 8.22 307 ALA A O 1
ATOM 4293 N N . ALA A 1 328 ? 41.310 -8.716 7.282 1.00 9.61 308 ALA A N 1
ATOM 4294 C CA . ALA A 1 328 ? 39.928 -9.181 7.277 1.00 9.06 308 ALA A CA 1
ATOM 4295 C C . ALA A 1 328 ? 39.057 -8.322 6.368 1.00 9.91 308 ALA A C 1
ATOM 4296 O O . ALA A 1 328 ? 38.272 -8.845 5.556 1.00 9.12 308 ALA A O 1
ATOM 4303 N N . MET A 1 329 ? 39.210 -6.995 6.458 1.00 8.91 309 MET A N 1
ATOM 4304 C CA . MET A 1 329 ? 38.480 -6.084 5.591 1.00 9.41 309 MET A CA 1
ATOM 4305 C C . MET A 1 329 ? 38.763 -6.403 4.131 1.00 8.95 309 MET A C 1
ATOM 4306 O O . MET A 1 329 ? 37.851 -6.479 3.306 1.00 9.10 309 MET A O 1
ATOM 4320 N N . LEU A 1 330 ? 40.046 -6.543 3.784 1.00 9.65 310 LEU A N 1
ATOM 4321 C CA . LEU A 1 330 ? 40.407 -6.684 2.385 1.00 10.31 310 LEU A CA 1
ATOM 4322 C C . LEU A 1 330 ? 39.996 -8.047 1.852 1.00 8.40 310 LEU A C 1
ATOM 4323 O O . LEU A 1 330 ? 39.533 -8.155 0.715 1.00 7.91 310 LEU A O 1
ATOM 4339 N N . TYR A 1 331 ? 40.092 -9.097 2.669 1.00 7.70 311 TYR A N 1
ATOM 4340 C CA . TYR A 1 331 ? 39.611 -10.390 2.191 1.00 8.56 311 TYR A CA 1
ATOM 4341 C C . TYR A 1 331 ? 38.097 -10.384 1.998 1.00 7.07 311 TYR A C 1
ATOM 4342 O O . TYR A 1 331 ? 37.591 -11.013 1.062 1.00 7.36 311 TYR A O 1
ATOM 4360 N N . GLY A 1 332 ? 37.342 -9.690 2.853 1.00 7.36 312 GLY A N 1
ATOM 4361 C CA . GLY A 1 332 ? 35.902 -9.606 2.628 1.00 7.38 312 GLY A CA 1
ATOM 4362 C C . GLY A 1 332 ? 35.546 -8.872 1.353 1.00 7.43 312 GLY A C 1
ATOM 4363 O O . GLY A 1 332 ? 34.645 -9.280 0.615 1.00 8.73 312 GLY A O 1
ATOM 4367 N N . ALA A 1 333 ? 36.253 -7.782 1.067 1.00 6.34 313 ALA A N 1
ATOM 4368 C CA . ALA A 1 333 ? 36.057 -7.090 -0.201 1.00 8.32 313 ALA A CA 1
ATOM 4369 C C . ALA A 1 333 ? 36.506 -7.957 -1.365 1.00 7.86 313 ALA A C 1
ATOM 4370 O O . ALA A 1 333 ? 35.939 -7.862 -2.453 1.00 10.28 313 ALA A O 1
ATOM 4377 N N . SER A 1 334 ? 37.518 -8.794 -1.146 1.00 7.13 314 SER A N 1
ATOM 4378 C CA . SER A 1 334 ? 37.992 -9.716 -2.163 1.00 6.66 314 SER A CA 1
ATOM 4379 C C . SER A 1 334 ? 36.917 -10.736 -2.525 1.00 6.03 314 SER A C 1
ATOM 4380 O O . SER A 1 334 ? 36.710 -11.059 -3.699 1.00 6.92 314 SER A O 1
ATOM 4388 N N . VAL A 1 335 ? 36.235 -11.277 -1.520 1.00 6.63 315 VAL A N 1
ATOM 4389 C CA . VAL A 1 335 ? 35.115 -12.190 -1.770 1.00 6.25 315 VAL A CA 1
ATOM 4390 C C . VAL A 1 335 ? 34.030 -11.502 -2.591 1.00 6.31 315 VAL A C 1
ATOM 4391 O O . VAL A 1 335 ? 33.447 -12.085 -3.514 1.00 7.06 315 VAL A O 1
ATOM 4404 N N . LEU A 1 336 ? 33.677 -10.272 -2.214 1.00 6.88 316 LEU A N 1
ATOM 4405 C CA . LEU A 1 336 ? 32.518 -9.617 -2.794 1.00 6.43 316 LEU A CA 1
ATOM 4406 C C . LEU A 1 336 ? 32.801 -9.005 -4.157 1.00 6.18 316 LEU A C 1
ATOM 4407 O O . LEU A 1 336 ? 31.861 -8.861 -4.947 1.00 7.78 316 LEU A O 1
ATOM 4423 N N . TYR A 1 337 ? 34.055 -8.629 -4.443 1.00 7.65 317 TYR A N 1
ATOM 4424 C CA . TYR A 1 337 ? 34.388 -7.955 -5.697 1.00 6.07 317 TYR A CA 1
ATOM 4425 C C . TYR A 1 337 ? 35.593 -8.554 -6.422 1.00 7.01 317 TYR A C 1
ATOM 4426 O O . TYR A 1 337 ? 35.460 -9.061 -7.539 1.00 8.02 317 TYR A O 1
ATOM 4444 N N . SER A 1 338 ? 36.771 -8.485 -5.820 1.00 7.38 318 SER A N 1
ATOM 4445 C CA . SER A 1 338 ? 37.984 -8.766 -6.591 1.00 7.96 318 SER A CA 1
ATOM 4446 C C . SER A 1 338 ? 37.954 -10.152 -7.217 1.00 9.27 318 SER A C 1
ATOM 4447 O O . SER A 1 338 ? 38.252 -10.310 -8.409 1.00 8.87 318 SER A O 1
ATOM 4455 N N . VAL A 1 339 ? 37.650 -11.180 -6.432 1.00 6.29 319 VAL A N 1
ATOM 4456 C CA . VAL A 1 339 ? 37.652 -12.542 -6.967 1.00 8.05 319 VAL A CA 1
ATOM 4457 C C . VAL A 1 339 ? 36.501 -12.737 -7.951 1.00 8.51 319 VAL A C 1
ATOM 4458 O O . VAL A 1 339 ? 36.771 -13.125 -9.089 1.00 8.88 319 VAL A O 1
ATOM 4471 N N . PRO A 1 340 ? 35.231 -12.464 -7.623 1.00 8.18 320 PRO A N 1
ATOM 4472 C CA . PRO A 1 340 ? 34.169 -12.731 -8.622 1.00 8.23 320 PRO A CA 1
ATOM 4473 C C . PRO A 1 340 ? 34.307 -11.936 -9.907 1.00 10.62 320 PRO A C 1
ATOM 4474 O O . PRO A 1 340 ? 34.017 -12.453 -10.993 1.00 9.76 320 PRO A O 1
ATOM 4485 N N . ALA A 1 341 ? 34.717 -10.676 -9.824 1.00 8.55 321 ALA A N 1
ATOM 4486 C CA . ALA A 1 341 ? 34.834 -9.859 -11.021 1.00 8.04 321 ALA A CA 1
ATOM 4487 C C . ALA A 1 341 ? 36.018 -10.271 -11.883 1.00 14.75 321 ALA A C 1
ATOM 4488 O O . ALA A 1 341 ? 36.000 -10.083 -13.105 1.00 17.65 321 ALA A O 1
ATOM 4495 N N . SER A 1 342 ? 37.064 -10.792 -11.289 1.00 11.25 322 SER A N 1
ATOM 4496 C CA . SER A 1 342 ? 38.215 -11.227 -12.068 1.00 12.21 322 SER A CA 1
ATOM 4497 C C . SER A 1 342 ? 37.939 -12.577 -12.710 1.00 18.07 322 SER A C 1
ATOM 4498 O O . SER A 1 342 ? 38.300 -12.808 -13.867 1.00 24.28 322 SER A O 1
ATOM 4506 N N . ARG A 1 343 ? 37.208 -13.439 -12.022 1.00 12.52 323 ARG A N 1
ATOM 4507 C CA . ARG A 1 343 ? 36.770 -14.692 -12.616 1.00 20.71 323 ARG A CA 1
ATOM 4508 C C . ARG A 1 343 ? 35.874 -14.432 -13.822 1.00 22.09 323 ARG A C 1
ATOM 4509 O O . ARG A 1 343 ? 36.052 -15.043 -14.874 1.00 21.73 323 ARG A O 1
ATOM 4530 N N . ALA A 1 344 ? 34.909 -13.506 -13.691 1.00 20.03 324 ALA A N 1
ATOM 4531 C CA . ALA A 1 344 ? 33.987 -13.259 -14.794 1.00 24.40 324 ALA A CA 1
ATOM 4532 C C . ALA A 1 344 ? 34.727 -12.814 -16.047 1.00 27.28 324 ALA A C 1
ATOM 4533 O O . ALA A 1 344 ? 34.258 -13.066 -17.162 1.00 33.11 324 ALA A O 1
ATOM 4540 N N . ALA A 1 345 ? 35.867 -12.143 -15.892 1.00 24.49 325 ALA A N 1
ATOM 4541 C CA . ALA A 1 345 ? 36.717 -11.794 -17.025 1.00 27.23 325 ALA A CA 1
ATOM 4542 C C . ALA A 1 345 ? 37.715 -12.899 -17.372 1.00 33.57 325 ALA A C 1
ATOM 4543 O O . ALA A 1 345 ? 38.660 -12.648 -18.128 1.00 40.42 325 ALA A O 1
ATOM 4550 N N . GLY A 1 346 ? 37.529 -14.103 -16.827 1.00 33.34 326 GLY A N 1
ATOM 4551 C CA . GLY A 1 346 ? 38.441 -15.212 -17.050 1.00 31.63 326 GLY A CA 1
ATOM 4552 C C . GLY A 1 346 ? 39.834 -15.026 -16.495 1.00 34.94 326 GLY A C 1
ATOM 4553 O O . GLY A 1 346 ? 40.757 -15.734 -16.916 1.00 38.43 326 GLY A O 1
ATOM 4557 N N . GLY A 1 347 ? 40.017 -14.102 -15.548 1.00 30.92 327 GLY A N 1
ATOM 4558 C CA . GLY A 1 347 ? 41.327 -13.809 -15.002 1.00 31.96 327 GLY A CA 1
ATOM 4559 C C . GLY A 1 347 ? 41.770 -14.791 -13.926 1.00 24.38 327 GLY A C 1
ATOM 4560 O O . GLY A 1 347 ? 41.070 -15.734 -13.566 1.00 26.24 327 GLY A O 1
ATOM 4564 N N . ALA A 1 348 ? 42.973 -14.535 -13.391 1.00 29.96 328 ALA A N 1
ATOM 4565 C CA . ALA A 1 348 ? 43.612 -15.441 -12.441 1.00 25.65 328 ALA A CA 1
ATOM 4566 C C . ALA A 1 348 ? 42.992 -15.384 -11.052 1.00 20.13 328 ALA A C 1
ATOM 4567 O O . ALA A 1 348 ? 43.256 -16.283 -10.241 1.00 20.91 328 ALA A O 1
ATOM 4574 N N . ALA A 1 349 ? 42.190 -14.358 -10.781 1.00 20.66 329 ALA A N 1
ATOM 4575 C CA . ALA A 1 349 ? 41.413 -14.255 -9.556 1.00 17.05 329 ALA A CA 1
ATOM 4576 C C . ALA A 1 349 ? 42.282 -14.436 -8.313 1.00 12.91 329 ALA A C 1
ATOM 4577 O O . ALA A 1 349 ? 41.910 -15.139 -7.364 1.00 12.84 329 ALA A O 1
ATOM 4584 N N . LEU A 1 350 ? 43.434 -13.765 -8.305 1.00 11.89 330 LEU A N 1
ATOM 4585 C CA . LEU A 1 350 ? 44.307 -13.826 -7.131 1.00 10.97 330 LEU A CA 1
ATOM 4586 C C . LEU A 1 350 ? 43.675 -13.136 -5.936 1.00 8.94 330 LEU A C 1
ATOM 4587 O O . LEU A 1 350 ? 44.063 -13.417 -4.805 1.00 8.36 330 LEU A O 1
ATOM 4603 N N . GLY A 1 351 ? 42.747 -12.235 -6.170 1.00 9.80 331 GLY A N 1
ATOM 4604 C CA . GLY A 1 351 ? 42.083 -11.498 -5.121 1.00 8.56 331 GLY A CA 1
ATOM 4605 C C . GLY A 1 351 ? 42.889 -10.319 -4.603 1.00 8.08 331 GLY A C 1
ATOM 4606 O O . GLY A 1 351 ? 44.061 -10.111 -4.930 1.00 9.57 331 GLY A O 1
ATOM 4610 N N . LEU A 1 352 ? 42.248 -9.568 -3.717 1.00 7.37 332 LEU A N 1
ATOM 4611 C CA . LEU A 1 352 ? 42.785 -8.294 -3.266 1.00 8.29 332 LEU A CA 1
ATOM 4612 C C . LEU A 1 352 ? 44.062 -8.467 -2.474 1.00 10.29 332 LEU A C 1
ATOM 4613 O O . LEU A 1 352 ? 44.897 -7.555 -2.465 1.00 11.71 332 LEU A O 1
ATOM 4629 N N . MET A 1 353 ? 44.239 -9.606 -1.808 1.00 7.98 333 MET A N 1
ATOM 4630 C CA . MET A 1 353 ? 45.422 -9.891 -1.002 1.00 9.56 333 MET A CA 1
ATOM 4631 C C . MET A 1 353 ? 46.416 -10.746 -1.768 1.00 12.32 333 MET A C 1
ATOM 4632 O O . MET A 1 353 ? 47.375 -11.256 -1.186 1.00 14.51 333 MET A O 1
ATOM 4646 N N . GLY A 1 354 ? 46.217 -10.898 -3.076 1.00 10.46 334 GLY A N 1
ATOM 4647 C CA . GLY A 1 354 ? 46.936 -11.902 -3.841 1.00 10.54 334 GLY A CA 1
ATOM 4648 C C . GLY A 1 354 ? 48.329 -11.548 -4.303 1.00 11.03 334 GLY A C 1
ATOM 4649 O O . GLY A 1 354 ? 49.015 -12.442 -4.810 1.00 11.95 334 GLY A O 1
ATOM 4653 N N . LEU A 1 355 ? 48.766 -10.315 -4.129 1.00 10.97 335 LEU A N 1
ATOM 4654 C CA . LEU A 1 355 ? 50.119 -9.898 -4.494 1.00 10.18 335 LEU A CA 1
ATOM 4655 C C . LEU A 1 355 ? 50.817 -9.202 -3.335 1.00 9.04 335 LEU A C 1
ATOM 4656 O O . LEU A 1 355 ? 51.069 -7.997 -3.370 1.00 9.84 335 LEU A O 1
ATOM 4672 N N . PRO A 1 356 ? 51.158 -9.949 -2.291 1.00 9.24 336 PRO A N 1
ATOM 4673 C CA . PRO A 1 356 ? 51.943 -9.383 -1.180 1.00 10.33 336 PRO A CA 1
ATOM 4674 C C . PRO A 1 356 ? 53.378 -9.131 -1.597 1.00 10.03 336 PRO A C 1
ATOM 4675 O O . PRO A 1 356 ? 53.807 -9.556 -2.678 1.00 10.32 336 PRO A O 1
ATOM 4686 N N . PRO A 1 357 ? 54.151 -8.434 -0.751 1.00 9.61 337 PRO A N 1
ATOM 4687 C CA . PRO A 1 357 ? 55.487 -7.996 -1.186 1.00 13.85 337 PRO A CA 1
ATOM 4688 C C . PRO A 1 357 ? 56.374 -9.105 -1.720 1.00 13.31 337 PRO A C 1
ATOM 4689 O O . PRO A 1 357 ? 57.057 -8.902 -2.725 1.00 10.73 337 PRO A O 1
ATOM 4700 N N . GLY A 1 358 ? 56.419 -10.273 -1.077 1.00 12.78 338 GLY A N 1
ATOM 4701 C CA . GLY A 1 358 ? 57.281 -11.325 -1.582 1.00 13.44 338 GLY A CA 1
ATOM 4702 C C . GLY A 1 358 ? 56.902 -11.763 -2.981 1.00 12.10 338 GLY A C 1
ATOM 4703 O O . GLY A 1 358 ? 57.771 -12.118 -3.790 1.00 14.88 338 GLY A O 1
ATOM 4707 N N . LYS A 1 359 ? 55.594 -11.787 -3.279 1.00 12.55 339 LYS A N 1
ATOM 4708 C CA . LYS A 1 359 ? 55.144 -12.180 -4.603 1.00 12.38 339 LYS A CA 1
ATOM 4709 C C . LYS A 1 359 ? 55.409 -11.072 -5.621 1.00 14.57 339 LYS A C 1
ATOM 4710 O O . LYS A 1 359 ? 55.849 -11.344 -6.739 1.00 14.13 339 LYS A O 1
ATOM 4729 N N . VAL A 1 360 ? 55.195 -9.811 -5.239 1.00 12.22 340 VAL A N 1
ATOM 4730 C CA . VAL A 1 360 ? 55.608 -8.718 -6.121 1.00 11.01 340 VAL A CA 1
ATOM 4731 C C . VAL A 1 360 ? 57.096 -8.835 -6.456 1.00 12.71 340 VAL A C 1
ATOM 4732 O O . VAL A 1 360 ? 57.506 -8.691 -7.617 1.00 11.75 340 VAL A O 1
ATOM 4745 N N . ARG A 1 361 ? 57.932 -9.067 -5.449 1.00 11.92 341 ARG A N 1
ATOM 4746 C CA . ARG A 1 361 ? 59.371 -9.105 -5.700 1.00 16.24 341 ARG A CA 1
ATOM 4747 C C . ARG A 1 361 ? 59.744 -10.285 -6.584 1.00 17.12 341 ARG A C 1
ATOM 4748 O O . ARG A 1 361 ? 60.584 -10.140 -7.477 1.00 16.52 341 ARG A O 1
ATOM 4769 N N . ALA A 1 362 ? 59.119 -11.452 -6.370 1.00 16.70 342 ALA A N 1
ATOM 4770 C CA . ALA A 1 362 ? 59.421 -12.608 -7.209 1.00 18.17 342 ALA A CA 1
ATOM 4771 C C . ALA A 1 362 ? 58.970 -12.375 -8.645 1.00 17.20 342 ALA A C 1
ATOM 4772 O O . ALA A 1 362 ? 59.723 -12.665 -9.587 1.00 17.16 342 ALA A O 1
ATOM 4779 N N . LEU A 1 363 ? 57.761 -11.838 -8.835 1.00 14.18 343 LEU A N 1
ATOM 4780 C CA . LEU A 1 363 ? 57.258 -11.623 -10.184 1.00 15.89 343 LEU A CA 1
ATOM 4781 C C . LEU A 1 363 ? 58.073 -10.561 -10.909 1.00 15.84 343 LEU A C 1
ATOM 4782 O O . LEU A 1 363 ? 58.390 -10.721 -12.095 1.00 17.02 343 LEU A O 1
ATOM 4798 N N . CYS A 1 364 ? 58.472 -9.499 -10.209 1.00 14.41 344 CYS A N 1
ATOM 4799 C CA . CYS A 1 364 ? 59.283 -8.457 -10.836 1.00 13.71 344 CYS A CA 1
ATOM 4800 C C . CYS A 1 364 ? 60.658 -8.973 -11.248 1.00 16.54 344 CYS A C 1
ATOM 4801 O O . CYS A 1 364 ? 61.178 -8.604 -12.310 1.00 18.11 344 CYS A O 1
ATOM 4809 N N . ALA A 1 365 ? 61.297 -9.763 -10.386 1.00 16.19 345 ALA A N 1
ATOM 4810 C CA . ALA A 1 365 ? 62.590 -10.327 -10.753 1.00 22.51 345 ALA A CA 1
ATOM 4811 C C . ALA A 1 365 ? 6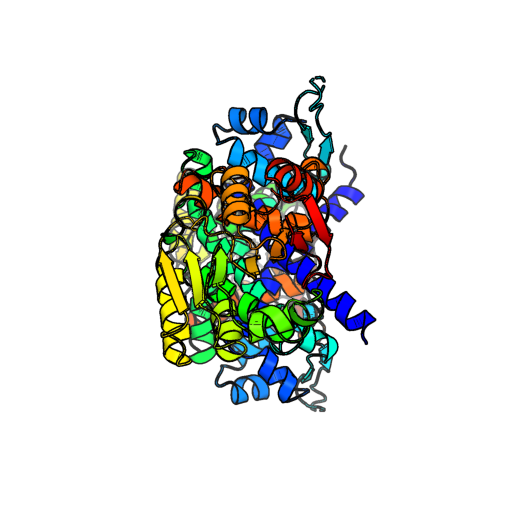2.459 -11.178 -12.006 1.00 19.99 345 ALA A C 1
ATOM 4812 O O . ALA A 1 365 ? 63.300 -11.095 -12.910 1.00 23.57 345 ALA A O 1
ATOM 4819 N N . GLU A 1 366 ? 61.385 -11.976 -12.090 1.00 17.11 346 GLU A N 1
ATOM 4820 C CA . GLU A 1 366 ? 61.157 -12.840 -13.246 1.00 20.42 346 GLU A CA 1
ATOM 4821 C C . GLU A 1 366 ? 60.973 -12.021 -14.517 1.00 23.58 346 GLU A C 1
ATOM 4822 O O . GLU A 1 366 ? 61.395 -12.436 -15.606 1.00 22.00 346 GLU A O 1
ATOM 4834 N N . ALA A 1 367 ? 60.341 -10.857 -14.399 1.00 17.81 347 ALA A N 1
ATOM 4835 C CA . ALA A 1 367 ? 60.010 -10.028 -15.554 1.00 20.25 347 ALA A CA 1
ATOM 4836 C C . ALA A 1 367 ? 61.141 -9.115 -15.992 1.00 20.25 347 ALA A C 1
ATOM 4837 O O . ALA A 1 367 ? 60.996 -8.421 -17.004 1.00 22.77 347 ALA A O 1
ATOM 4844 N N . GLY A 1 368 ? 62.248 -9.074 -15.266 1.00 21.38 348 GLY A N 1
ATOM 4845 C CA . GLY A 1 368 ? 63.327 -8.171 -15.605 1.00 19.81 348 GLY A CA 1
ATOM 4846 C C . GLY A 1 368 ? 63.247 -6.799 -14.978 1.00 22.94 348 GLY A C 1
ATOM 4847 O O . GLY A 1 368 ? 63.937 -5.877 -15.439 1.00 19.46 348 GLY A O 1
ATOM 4851 N N . LEU A 1 369 ? 62.434 -6.625 -13.936 1.00 17.22 349 LEU A N 1
ATOM 4852 C CA . LEU A 1 369 ? 62.346 -5.362 -13.207 1.00 16.79 349 LEU A CA 1
ATOM 4853 C C . LEU A 1 369 ? 63.169 -5.557 -11.936 1.00 21.10 349 LEU A C 1
ATOM 4854 O O . LEU A 1 369 ? 62.673 -6.055 -10.927 1.00 21.68 349 LEU A O 1
ATOM 4870 N N . ARG A 1 370 ? 64.441 -5.159 -11.988 1.00 18.15 350 ARG A N 1
ATOM 4871 C CA . ARG A 1 370 ? 65.411 -5.637 -11.005 1.00 19.45 350 ARG A CA 1
ATOM 4872 C C . ARG A 1 370 ? 65.502 -4.785 -9.756 1.00 26.23 350 ARG A C 1
ATOM 4873 O O . ARG A 1 370 ? 66.050 -5.249 -8.752 1.00 25.34 350 ARG A O 1
ATOM 4894 N N . SER A 1 371 ? 64.981 -3.573 -9.774 1.00 17.46 351 SER A N 1
ATOM 4895 C CA . SER A 1 371 ? 65.075 -2.657 -8.648 1.00 22.37 351 SER A CA 1
ATOM 4896 C C . SER A 1 371 ? 63.664 -2.487 -8.104 1.00 17.96 351 SER A C 1
ATOM 4897 O O . SER A 1 371 ? 62.793 -1.953 -8.797 1.00 14.83 351 SER A O 1
ATOM 4905 N N . VAL A 1 372 ? 63.427 -3.000 -6.901 1.00 15.48 352 VAL A N 1
ATOM 4906 C CA . VAL A 1 372 ? 62.127 -2.932 -6.240 1.00 14.82 352 VAL A CA 1
ATOM 4907 C C . VAL A 1 372 ? 62.375 -2.263 -4.898 1.00 16.33 352 VAL A C 1
ATOM 4908 O O . VAL A 1 372 ? 63.080 -2.818 -4.040 1.00 18.67 352 VAL A O 1
ATOM 4921 N N . LYS A 1 373 ? 61.837 -1.068 -4.719 1.00 13.74 353 LYS A N 1
ATOM 4922 C CA . LYS A 1 373 ? 61.997 -0.336 -3.479 1.00 18.21 353 LYS A CA 1
ATOM 4923 C C . LYS A 1 373 ? 60.643 0.103 -2.960 1.00 21.97 353 LYS A C 1
ATOM 4924 O O . LYS A 1 373 ? 59.813 0.595 -3.724 1.00 19.35 353 LYS A O 1
ATOM 4943 N N . ARG A 1 374 ? 60.433 -0.051 -1.663 1.00 16.15 354 ARG A N 1
ATOM 4944 C CA . ARG A 1 374 ? 59.229 0.447 -1.036 1.00 16.00 354 ARG A CA 1
ATOM 4945 C C . ARG A 1 374 ? 59.301 1.955 -0.851 1.00 18.66 354 ARG A C 1
ATOM 4946 O O . ARG A 1 374 ? 60.359 2.514 -0.539 1.00 19.59 354 ARG A O 1
ATOM 4967 N N . LEU A 1 375 ? 58.161 2.607 -1.003 1.00 19.16 355 LEU A N 1
ATOM 4968 C CA . LEU A 1 375 ? 57.985 4.005 -0.658 1.00 21.11 355 LEU A CA 1
ATOM 4969 C C . LEU A 1 375 ? 56.963 4.129 0.464 1.00 25.50 355 LEU A C 1
ATOM 4970 O O . LEU A 1 375 ? 56.120 3.245 0.646 1.00 20.89 355 LEU A O 1
ATOM 4986 N N . PRO A 1 376 ? 56.993 5.215 1.231 1.00 24.27 356 PRO A N 1
ATOM 4987 C CA . PRO A 1 376 ? 55.936 5.420 2.229 1.00 28.00 356 PRO A CA 1
ATOM 4988 C C . PRO A 1 376 ? 54.556 5.310 1.595 1.00 30.52 356 PRO A C 1
ATOM 4989 O O . PRO A 1 376 ? 54.266 5.941 0.574 1.00 31.43 356 PRO A O 1
ATOM 5000 N N . SER A 1 377 ? 53.676 4.476 2.223 1.00 25.36 357 SER A N 1
ATOM 5001 C CA . SER A 1 377 ? 52.384 4.171 1.638 1.00 28.71 357 SER A CA 1
ATOM 5002 C C . SER A 1 377 ? 51.318 5.163 2.092 1.00 30.19 357 SER A C 1
ATOM 5003 O O . SER A 1 377 ? 51.413 5.736 3.179 1.00 33.79 357 SER A O 1
ATOM 5011 N N . PRO A 1 378 ? 50.297 5.378 1.257 1.00 26.78 358 PRO A N 1
ATOM 5012 C CA . PRO A 1 378 ? 49.201 6.271 1.669 1.00 34.28 358 PRO A CA 1
ATOM 5013 C C . PRO A 1 378 ? 48.374 5.730 2.827 1.00 40.39 358 PRO A C 1
ATOM 5014 O O . PRO A 1 378 ? 47.800 6.525 3.585 1.00 42.88 358 PRO A O 1
ATOM 5025 N N . THR A 1 379 ? 48.263 4.414 2.958 1.00 42.00 359 THR A N 1
ATOM 5026 C CA . THR A 1 379 ? 47.546 3.753 4.038 1.00 41.64 359 THR A CA 1
ATOM 5027 C C . THR A 1 379 ? 48.395 2.601 4.525 1.00 40.08 359 THR A C 1
ATOM 5028 O O . THR A 1 379 ? 49.257 2.097 3.786 1.00 35.61 359 THR A O 1
ATOM 5039 N N . PRO A 1 380 ? 48.182 2.126 5.758 1.00 41.94 360 PRO A N 1
ATOM 5040 C CA . PRO A 1 380 ? 48.784 0.841 6.146 1.00 43.15 360 PRO A CA 1
ATOM 5041 C C . PRO A 1 380 ? 48.207 -0.325 5.360 1.00 35.89 360 PRO A C 1
ATOM 5042 O O . PRO A 1 380 ? 48.845 -1.386 5.295 1.00 37.59 360 PRO A O 1
ATOM 5053 N N . LEU A 1 381 ? 47.030 -0.140 4.743 1.00 33.81 361 LEU A N 1
ATOM 5054 C CA . LEU A 1 381 ? 46.418 -1.184 3.930 1.00 33.61 361 LEU A CA 1
ATOM 5055 C C . LEU A 1 381 ? 47.306 -1.607 2.763 1.00 30.99 361 LEU A C 1
ATOM 5056 O O . LEU A 1 381 ? 47.208 -2.750 2.302 1.00 22.85 361 LEU A O 1
ATOM 5072 N N . ASN A 1 382 ? 48.140 -0.699 2.249 1.00 26.47 362 ASN A N 1
ATOM 5073 C CA . ASN A 1 382 ? 48.817 -0.893 0.972 1.00 22.15 362 ASN A CA 1
ATOM 5074 C C . ASN A 1 382 ? 50.336 -0.871 1.128 1.00 22.30 362 ASN A C 1
ATOM 5075 O O . ASN A 1 382 ? 50.882 -0.364 2.111 1.00 21.46 362 ASN A O 1
ATOM 5086 N N . ALA A 1 383 ? 51.013 -1.447 0.132 1.00 16.31 363 ALA A N 1
ATOM 5087 C CA . ALA A 1 383 ? 52.442 -1.288 -0.102 1.00 13.24 363 ALA A CA 1
ATOM 5088 C C . ALA A 1 383 ? 52.630 -0.508 -1.401 1.00 11.29 363 ALA A C 1
ATOM 5089 O O . ALA A 1 383 ? 51.963 -0.801 -2.401 1.00 12.54 363 ALA A O 1
ATOM 5096 N N . LEU A 1 384 ? 53.520 0.483 -1.378 1.00 12.18 364 LEU A N 1
ATOM 5097 C CA . LEU A 1 384 ? 53.837 1.310 -2.538 1.00 10.85 364 LEU A CA 1
ATOM 5098 C C . LEU A 1 384 ? 55.261 1.012 -2.960 1.00 13.00 364 LEU A C 1
ATOM 5099 O O . LEU A 1 384 ? 56.160 0.960 -2.115 1.00 14.78 364 LEU A O 1
ATOM 5115 N N . TYR A 1 385 ? 55.472 0.810 -4.254 1.00 9.77 365 TYR A N 1
ATOM 5116 C CA . TYR A 1 385 ? 56.777 0.454 -4.779 1.00 11.82 365 TYR A CA 1
ATOM 5117 C C . TYR A 1 385 ? 57.211 1.400 -5.889 1.00 11.98 365 TYR A C 1
ATOM 5118 O O . TYR A 1 385 ? 56.415 1.754 -6.774 1.00 12.26 365 TYR A O 1
ATOM 5136 N N . GLU A 1 386 ? 58.497 1.748 -5.862 1.00 12.07 366 GLU A N 1
ATOM 5137 C CA . GLU A 1 386 ? 59.203 2.352 -6.986 1.00 14.20 366 GLU A CA 1
ATOM 5138 C C . GLU A 1 386 ? 60.010 1.231 -7.622 1.00 14.42 366 GLU A C 1
ATOM 5139 O O . GLU A 1 386 ? 60.919 0.673 -6.989 1.00 14.16 366 GLU A O 1
ATOM 5151 N N . ILE A 1 387 ? 59.666 0.873 -8.853 1.00 11.46 367 ILE A N 1
ATOM 5152 C CA . ILE A 1 387 ? 60.223 -0.286 -9.534 1.00 10.29 367 ILE A CA 1
ATOM 5153 C C . ILE A 1 387 ? 60.888 0.194 -10.810 1.00 15.93 367 ILE A C 1
ATOM 5154 O O . ILE A 1 387 ? 60.312 1.003 -11.548 1.00 15.96 367 ILE A O 1
ATOM 5170 N N . ARG A 1 388 ? 62.094 -0.301 -11.071 1.00 16.27 368 ARG A N 1
ATOM 5171 C CA . ARG A 1 388 ? 62.834 0.104 -12.258 1.00 15.88 368 ARG A CA 1
ATOM 5172 C C . ARG A 1 388 ? 63.474 -1.107 -12.917 1.00 20.16 368 ARG A C 1
ATOM 5173 O O . ARG A 1 388 ? 63.760 -2.103 -12.244 1.00 19.39 368 ARG A O 1
ATOM 5194 N N . PRO A 1 389 ? 63.716 -1.054 -14.234 1.00 19.39 369 PRO A N 1
ATOM 5195 C CA . PRO A 1 389 ? 64.334 -2.178 -14.946 1.00 17.28 369 PRO A CA 1
ATOM 5196 C C . PRO A 1 389 ? 65.662 -2.639 -14.336 1.00 25.37 369 PRO A C 1
ATOM 5197 O O . PRO A 1 389 ? 66.408 -1.770 -13.872 1.00 28.93 369 PRO A O 1
ATOM 5208 N N . GLY B 1 27 ? 47.921 22.383 16.624 1.00 43.97 7 GLY B N 1
ATOM 5209 C CA . GLY B 1 27 ? 47.990 21.417 15.544 1.00 39.76 7 GLY B CA 1
ATOM 5210 C C . GLY B 1 27 ? 47.191 20.182 15.904 1.00 38.04 7 GLY B C 1
ATOM 5211 O O . GLY B 1 27 ? 46.501 20.159 16.928 1.00 41.90 7 GLY B O 1
ATOM 5214 N N . LEU B 1 28 ? 47.269 19.152 15.069 1.00 35.99 8 LEU B N 1
ATOM 5215 C CA . LEU B 1 28 ? 46.602 17.897 15.380 1.00 28.89 8 LEU B CA 1
ATOM 5216 C C . LEU B 1 28 ? 47.477 17.026 16.273 1.00 24.71 8 LEU B C 1
ATOM 5217 O O . LEU B 1 28 ? 48.692 16.934 16.090 1.00 28.38 8 LEU B O 1
ATOM 5233 N N . ASP B 1 29 ? 46.846 16.379 17.238 1.00 23.45 9 ASP B N 1
ATOM 5234 C CA . ASP B 1 29 ? 47.488 15.312 17.998 1.00 28.71 9 ASP B CA 1
ATOM 5235 C C . ASP B 1 29 ? 47.605 14.092 17.089 1.00 26.59 9 ASP B C 1
ATOM 5236 O O . ASP B 1 29 ? 46.599 13.455 16.764 1.00 21.74 9 ASP B O 1
ATOM 5245 N N . MET B 1 30 ? 48.825 13.787 16.654 1.00 25.94 10 MET B N 1
ATOM 5246 C CA . MET B 1 30 ? 49.015 12.733 15.660 1.00 28.19 10 MET B CA 1
ATOM 5247 C C . MET B 1 30 ? 48.653 11.365 16.228 1.00 27.64 10 MET B C 1
ATOM 5248 O O . MET B 1 30 ? 48.031 10.547 15.542 1.00 24.82 10 MET B O 1
ATOM 5262 N N . ALA B 1 31 ? 49.006 11.104 17.486 1.00 26.83 11 ALA B N 1
ATOM 5263 C CA . ALA B 1 31 ? 48.719 9.789 18.053 1.00 28.22 11 ALA B CA 1
ATOM 5264 C C . ALA B 1 31 ? 47.218 9.549 18.155 1.00 27.85 11 ALA B C 1
ATOM 5265 O O . ALA B 1 31 ? 46.757 8.417 17.969 1.00 23.88 11 ALA B O 1
ATOM 5272 N N . ALA B 1 32 ? 46.445 10.594 18.491 1.00 20.52 12 ALA B N 1
ATOM 5273 C CA . ALA B 1 32 ? 44.994 10.441 18.557 1.00 17.51 12 ALA B CA 1
ATOM 5274 C C . ALA B 1 32 ? 44.388 10.316 17.168 1.00 16.36 12 ALA B C 1
ATOM 5275 O O . ALA B 1 32 ? 43.404 9.589 16.991 1.00 19.40 12 ALA B O 1
ATOM 5282 N N . THR B 1 33 ? 44.966 10.998 16.171 1.00 17.21 13 THR B N 1
ATOM 5283 C CA . THR B 1 33 ? 44.504 10.840 14.793 1.00 14.77 13 THR B CA 1
ATOM 5284 C C . THR B 1 33 ? 44.751 9.417 14.305 1.00 19.00 13 THR B C 1
ATOM 5285 O O . THR B 1 33 ? 43.850 8.755 13.771 1.00 14.01 13 THR B O 1
ATOM 5296 N N . GLU B 1 34 ? 45.969 8.920 14.500 1.00 18.36 14 GLU B N 1
ATOM 5297 C CA . GLU B 1 34 ? 46.274 7.552 14.099 1.00 19.25 14 GLU B CA 1
ATOM 5298 C C . GLU B 1 34 ? 45.415 6.542 14.849 1.00 17.41 14 GLU B C 1
ATOM 5299 O O . GLU B 1 34 ? 44.965 5.541 14.267 1.00 18.76 14 GLU B O 1
ATOM 5311 N N . ALA B 1 35 ? 45.146 6.789 16.128 1.00 16.67 15 ALA B N 1
ATOM 5312 C CA . ALA B 1 35 ? 44.313 5.864 16.892 1.00 15.22 15 ALA B CA 1
ATOM 5313 C C . ALA B 1 35 ? 42.886 5.853 16.363 1.00 16.01 15 ALA B C 1
ATOM 5314 O O . ALA B 1 35 ? 42.263 4.788 16.248 1.00 15.50 15 ALA B O 1
ATOM 5321 N N . PHE B 1 36 ? 42.341 7.027 16.050 1.00 13.03 16 PHE B N 1
ATOM 5322 C CA . PHE B 1 36 ? 41.000 7.053 15.501 1.00 11.72 16 PHE B CA 1
ATOM 5323 C C . PHE B 1 36 ? 40.957 6.411 14.113 1.00 11.42 16 PHE B C 1
ATOM 5324 O O . PHE B 1 36 ? 40.002 5.690 13.791 1.00 11.56 16 PHE B O 1
ATOM 5341 N N . ALA B 1 37 ? 41.943 6.697 13.256 1.00 10.49 17 ALA B N 1
ATOM 5342 C CA . ALA B 1 37 ? 42.004 6.023 11.966 1.00 9.52 17 ALA B CA 1
ATOM 5343 C C . ALA B 1 37 ? 41.995 4.511 12.151 1.00 15.45 17 ALA B C 1
ATOM 5344 O O . ALA B 1 37 ? 41.360 3.784 11.380 1.00 14.73 17 ALA B O 1
ATOM 5351 N N . GLY B 1 38 ? 42.661 4.027 13.197 1.00 12.95 18 GLY B N 1
ATOM 5352 C CA . GLY B 1 38 ? 42.637 2.600 13.484 1.00 14.23 18 GLY B CA 1
ATOM 5353 C C . GLY B 1 38 ? 41.258 2.080 13.854 1.00 12.32 18 GLY B C 1
ATOM 5354 O O . GLY B 1 38 ? 40.866 0.978 13.437 1.00 13.10 18 GLY B O 1
ATOM 5358 N N . ARG B 1 39 ? 40.516 2.841 14.663 1.00 11.54 19 ARG B N 1
ATOM 5359 C CA . ARG B 1 39 ? 39.168 2.456 15.043 1.00 10.09 19 ARG B CA 1
ATOM 5360 C C . ARG B 1 39 ? 38.263 2.437 13.820 1.00 13.63 19 ARG B C 1
ATOM 5361 O O . ARG B 1 39 ? 37.394 1.565 13.694 1.00 11.05 19 ARG B O 1
ATOM 5382 N N . PHE B 1 40 ? 38.409 3.439 12.947 1.00 11.15 20 PHE B N 1
ATOM 5383 C CA . PHE B 1 40 ? 37.619 3.521 11.712 1.00 10.26 20 PHE B CA 1
ATOM 5384 C C . PHE B 1 40 ? 37.859 2.299 10.823 1.00 10.22 20 PHE B C 1
ATOM 5385 O O . PHE B 1 40 ? 36.907 1.674 10.323 1.00 10.33 20 PHE B O 1
ATOM 5402 N N . LEU B 1 41 ? 39.125 1.932 10.627 1.00 12.04 21 LEU B N 1
ATOM 5403 C CA . LEU B 1 41 ? 39.453 0.720 9.876 1.00 11.82 21 LEU B CA 1
ATOM 5404 C C . LEU B 1 41 ? 38.921 -0.539 10.565 1.00 10.22 21 LEU B C 1
ATOM 5405 O O . LEU B 1 41 ? 38.387 -1.451 9.901 1.00 9.85 21 LEU B O 1
ATOM 5421 N N . ASP B 1 42 ? 39.042 -0.617 11.886 1.00 10.67 22 ASP B N 1
ATOM 5422 C CA . ASP B 1 42 ? 38.478 -1.759 12.612 1.00 8.50 22 ASP B CA 1
ATOM 5423 C C . ASP B 1 42 ? 36.980 -1.896 12.336 1.00 10.07 22 ASP B C 1
ATOM 5424 O O . ASP B 1 42 ? 36.463 -3.013 12.181 1.00 9.72 22 ASP B O 1
ATOM 5433 N N . ASP B 1 43 ? 36.271 -0.764 12.264 1.00 9.61 23 ASP B N 1
ATOM 5434 C CA . ASP B 1 43 ? 34.828 -0.789 12.064 1.00 7.44 23 ASP B CA 1
ATOM 5435 C C . ASP B 1 43 ? 34.482 -1.183 10.635 1.00 8.19 23 ASP B C 1
ATOM 5436 O O . ASP B 1 43 ? 33.542 -1.948 10.414 1.00 9.40 23 ASP B O 1
ATOM 5445 N N . MET B 1 44 ? 35.243 -0.693 9.649 1.00 8.17 24 MET B N 1
ATOM 5446 C CA . MET B 1 44 ? 35.030 -1.142 8.276 1.00 8.96 24 MET B CA 1
ATOM 5447 C C . MET B 1 44 ? 35.302 -2.631 8.166 1.00 8.64 24 MET B C 1
ATOM 5448 O O . MET B 1 44 ? 34.568 -3.357 7.477 1.00 8.36 24 MET B O 1
ATOM 5462 N N . GLY B 1 45 ? 36.367 -3.111 8.819 1.00 8.59 25 GLY B N 1
ATOM 5463 C CA . GLY B 1 45 ? 36.606 -4.544 8.849 1.00 9.05 25 GLY B CA 1
ATOM 5464 C C . GLY B 1 45 ? 35.468 -5.311 9.497 1.00 9.03 25 GLY B C 1
ATOM 5465 O O . GLY B 1 45 ? 35.081 -6.393 9.024 1.00 8.76 25 GLY B O 1
ATOM 5469 N N . GLY B 1 46 ? 34.878 -4.744 10.543 1.00 10.33 26 GLY B N 1
ATOM 5470 C CA . GLY B 1 46 ? 33.754 -5.409 11.182 1.00 9.94 26 GLY B CA 1
ATOM 5471 C C . GLY B 1 46 ? 32.568 -5.503 10.252 1.00 10.80 26 GLY B C 1
ATOM 5472 O O . GLY B 1 46 ? 31.853 -6.514 10.225 1.00 11.02 26 GLY B O 1
ATOM 5476 N N . GLY B 1 47 ? 32.334 -4.443 9.485 1.00 7.88 27 GLY B N 1
ATOM 5477 C CA . GLY B 1 47 ? 31.288 -4.477 8.485 1.00 7.44 27 GLY B CA 1
ATOM 5478 C C . GLY B 1 47 ? 31.502 -5.582 7.461 1.00 8.02 27 GLY B C 1
ATOM 5479 O O . GLY B 1 47 ? 30.570 -6.316 7.096 1.00 9.19 27 GLY B O 1
ATOM 5483 N N . MET B 1 48 ? 32.731 -5.694 6.948 1.00 7.89 28 MET B N 1
ATOM 5484 C CA . MET B 1 48 ? 33.013 -6.749 5.979 1.00 5.97 28 MET B CA 1
ATOM 5485 C C . MET B 1 48 ? 32.867 -8.126 6.587 1.00 8.05 28 MET B C 1
ATOM 5486 O O . MET B 1 48 ? 32.291 -9.023 5.957 1.00 6.91 28 MET B O 1
ATOM 5500 N N . VAL B 1 49 ? 33.400 -8.319 7.792 1.00 7.08 29 VAL B N 1
ATOM 5501 C CA . VAL B 1 49 ? 33.241 -9.602 8.476 1.00 7.06 29 VAL B CA 1
ATOM 5502 C C . VAL B 1 49 ? 31.770 -9.908 8.714 1.00 8.93 29 VAL B C 1
ATOM 5503 O O . VAL B 1 49 ? 31.342 -11.052 8.551 1.00 6.97 29 VAL B O 1
ATOM 5516 N N . SER B 1 50 ? 30.957 -8.891 9.039 1.00 7.25 30 SER B N 1
ATOM 5517 C CA . SER B 1 50 ? 29.531 -9.137 9.251 1.00 6.39 30 SER B CA 1
ATOM 5518 C C . SER B 1 50 ? 28.873 -9.644 7.972 1.00 7.21 30 SER B C 1
ATOM 5519 O O . SER B 1 50 ? 28.045 -10.567 8.012 1.00 7.40 30 SER B O 1
ATOM 5527 N N . ILE B 1 51 ? 29.207 -9.034 6.829 1.00 6.46 31 ILE B N 1
ATOM 5528 C CA . ILE B 1 51 ? 28.669 -9.480 5.547 1.00 7.25 31 ILE B CA 1
ATOM 5529 C C . ILE B 1 51 ? 29.104 -10.910 5.296 1.00 7.82 31 ILE B C 1
ATOM 5530 O O . ILE B 1 51 ? 28.315 -11.742 4.838 1.00 9.20 31 ILE B O 1
ATOM 5546 N N . MET B 1 52 ? 30.346 -11.244 5.643 1.00 6.78 32 MET B N 1
ATOM 5547 C CA . MET B 1 52 ? 30.811 -12.604 5.405 1.00 6.34 32 MET B CA 1
ATOM 5548 C C . MET B 1 52 ? 30.077 -13.579 6.300 1.00 7.82 32 MET B C 1
ATOM 5549 O O . MET B 1 52 ? 29.825 -14.721 5.899 1.00 7.80 32 MET B O 1
ATOM 5563 N N . CYS B 1 53 ? 29.796 -13.166 7.534 1.00 7.59 33 CYS B N 1
ATOM 5564 C CA . CYS B 1 53 ? 29.056 -14.048 8.440 1.00 6.38 33 CYS B CA 1
ATOM 5565 C C . CYS B 1 53 ? 27.635 -14.275 7.951 1.00 8.21 33 CYS B C 1
ATOM 5566 O O . CYS B 1 53 ? 27.118 -15.398 8.057 1.00 10.49 33 CYS B O 1
ATOM 5574 N N . ALA B 1 54 ? 26.981 -13.230 7.426 1.00 7.44 34 ALA B N 1
ATOM 5575 C CA . ALA B 1 54 ? 25.641 -13.412 6.887 1.00 7.65 34 ALA B CA 1
ATOM 5576 C C . ALA B 1 54 ? 25.636 -14.356 5.692 1.00 10.84 34 ALA B C 1
ATOM 5577 O O . ALA B 1 54 ? 24.737 -15.207 5.558 1.00 11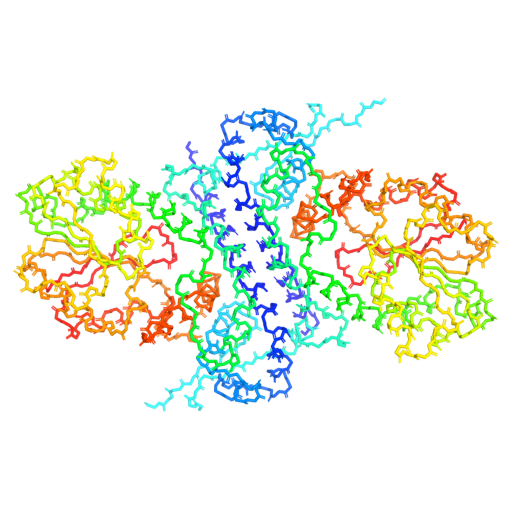.40 34 ALA B O 1
ATOM 5584 N N . LEU B 1 55 ? 26.607 -14.198 4.797 1.00 9.56 35 LEU B N 1
ATOM 5585 C CA . LEU B 1 55 ? 26.784 -15.120 3.682 1.00 11.42 35 LEU B CA 1
ATOM 5586 C C . LEU B 1 55 ? 26.988 -16.529 4.191 1.00 11.58 35 LEU B C 1
ATOM 5587 O O . LEU B 1 55 ? 26.357 -17.474 3.712 1.00 10.76 35 LEU B O 1
ATOM 5603 N N . GLY B 1 56 ? 27.864 -16.688 5.177 1.00 8.87 36 GLY B N 1
ATOM 5604 C CA . GLY B 1 56 ? 28.176 -18.015 5.665 1.00 10.31 36 GLY B CA 1
ATOM 5605 C C . GLY B 1 56 ? 26.970 -18.686 6.292 1.00 13.01 36 GLY B C 1
ATOM 5606 O O . GLY B 1 56 ? 26.762 -19.891 6.141 1.00 12.71 36 GLY B O 1
ATOM 5610 N N . ASP B 1 57 ? 26.168 -17.916 7.025 1.00 10.07 37 ASP B N 1
ATOM 5611 C CA . ASP B 1 57 ? 24.953 -18.459 7.627 1.00 10.16 37 ASP B CA 1
ATOM 5612 C C . ASP B 1 57 ? 23.966 -18.895 6.545 1.00 10.92 37 ASP B C 1
ATOM 5613 O O . ASP B 1 57 ? 23.386 -19.987 6.618 1.00 14.09 37 ASP B O 1
ATOM 5622 N N . GLN B 1 58 ? 23.763 -18.058 5.522 1.00 11.05 38 GLN B N 1
ATOM 5623 C CA . GLN B 1 58 ? 22.835 -18.412 4.442 1.00 10.11 38 GLN B CA 1
ATOM 5624 C C . GLN B 1 58 ? 23.266 -19.683 3.727 1.00 12.13 38 GLN B C 1
ATOM 5625 O O . GLN B 1 58 ? 22.421 -20.502 3.320 1.00 15.51 38 GLN B O 1
ATOM 5639 N N . LEU B 1 59 ? 24.572 -19.881 3.546 1.00 9.75 39 LEU B N 1
ATOM 5640 C CA . LEU B 1 59 ? 25.093 -21.016 2.792 1.00 10.06 39 LEU B CA 1
ATOM 5641 C C . LEU B 1 59 ? 25.353 -22.246 3.660 1.00 11.36 39 LEU B C 1
ATOM 5642 O O . LEU B 1 59 ? 25.770 -23.280 3.125 1.00 14.81 39 LEU B O 1
ATOM 5658 N N . GLY B 1 60 ? 25.180 -22.124 4.972 1.00 10.29 40 GLY B N 1
ATOM 5659 C CA . GLY B 1 60 ? 25.370 -23.224 5.898 1.00 11.63 40 GLY B CA 1
ATOM 5660 C C . GLY B 1 60 ? 26.813 -23.543 6.187 1.00 13.93 40 GLY B C 1
ATOM 5661 O O . GLY B 1 60 ? 27.111 -24.638 6.675 1.00 14.51 40 GLY B O 1
ATOM 5665 N N . LEU B 1 61 ? 27.728 -22.614 5.919 1.00 10.04 41 LEU B N 1
ATOM 5666 C CA . LEU B 1 61 ? 29.150 -22.927 6.005 1.00 7.05 41 LEU B CA 1
ATOM 5667 C C . LEU B 1 61 ? 29.644 -23.047 7.441 1.00 8.15 41 LEU B C 1
ATOM 5668 O O . LEU B 1 61 ? 30.519 -23.882 7.717 1.00 9.38 41 LEU B O 1
ATOM 5684 N N . PHE B 1 62 ? 29.097 -22.259 8.369 1.00 8.40 42 PHE B N 1
ATOM 5685 C CA . PHE B 1 62 ? 29.526 -22.371 9.764 1.00 7.88 42 PHE B CA 1
ATOM 5686 C C . PHE B 1 62 ? 29.111 -23.715 10.352 1.00 12.59 42 PHE B C 1
ATOM 5687 O O . PHE B 1 62 ? 29.904 -24.371 11.037 1.00 10.98 42 PHE B O 1
ATOM 5704 N N . ARG B 1 63 ? 27.856 -24.115 10.145 1.00 11.29 43 ARG B N 1
ATOM 5705 C CA . ARG B 1 63 ? 27.412 -25.388 10.711 1.00 12.83 43 ARG B CA 1
ATOM 5706 C C . ARG B 1 63 ? 28.190 -26.541 10.077 1.00 12.38 43 ARG B C 1
ATOM 5707 O O . ARG B 1 63 ? 28.609 -27.467 10.770 1.00 12.84 43 ARG B O 1
ATOM 5728 N N . ALA B 1 64 ? 28.464 -26.468 8.773 1.00 11.41 44 ALA B N 1
ATOM 5729 C CA . ALA B 1 64 ? 29.248 -27.514 8.123 1.00 9.53 44 ALA B CA 1
ATOM 5730 C C . ALA B 1 64 ? 30.648 -27.601 8.705 1.00 13.15 44 ALA B C 1
ATOM 5731 O O . ALA B 1 64 ? 31.146 -28.699 8.994 1.00 13.78 44 ALA B O 1
ATOM 5738 N N . LEU B 1 65 ? 31.293 -26.457 8.907 1.00 9.77 45 LEU B N 1
ATOM 5739 C CA . LEU B 1 65 ? 32.655 -26.461 9.414 1.00 11.72 45 LEU B CA 1
ATOM 5740 C C . LEU B 1 65 ? 32.682 -26.989 10.843 1.00 12.80 45 LEU B C 1
ATOM 5741 O O . LEU B 1 65 ? 33.567 -27.773 11.199 1.00 13.19 45 LEU B O 1
ATOM 5757 N N . ALA B 1 66 ? 31.707 -26.585 11.664 1.00 12.22 46 ALA B N 1
ATOM 5758 C CA . ALA B 1 66 ? 31.618 -27.048 13.045 1.00 12.14 46 ALA B CA 1
ATOM 5759 C C . ALA B 1 66 ? 31.417 -28.553 13.111 1.00 18.14 46 ALA B C 1
ATOM 5760 O O . ALA B 1 66 ? 32.057 -29.243 13.914 1.00 18.37 46 ALA B O 1
ATOM 5767 N N . GLU B 1 67 ? 30.494 -29.071 12.302 1.00 15.29 47 GLU B N 1
ATOM 5768 C CA . GLU B 1 67 ? 30.133 -30.481 12.397 1.00 14.49 47 GLU B CA 1
ATOM 5769 C C . GLU B 1 67 ? 31.230 -31.361 11.821 1.00 20.53 47 GLU B C 1
ATOM 5770 O O . GLU B 1 67 ? 31.509 -32.443 12.353 1.00 24.00 47 GLU B O 1
ATOM 5782 N N . GLN B 1 68 ? 31.887 -30.909 10.752 1.00 17.94 48 GLN B N 1
ATOM 5783 C CA . GLN B 1 68 ? 32.931 -31.713 10.127 1.00 19.29 48 GLN B CA 1
ATOM 5784 C C . GLN B 1 68 ? 34.244 -31.686 10.885 1.00 20.97 48 GLN B C 1
ATOM 5785 O O . GLN B 1 68 ? 35.051 -32.611 10.728 1.00 26.66 48 GLN B O 1
ATOM 5799 N N . GLY B 1 69 ? 34.497 -30.655 11.675 1.00 19.47 49 GLY B N 1
ATOM 5800 C CA . GLY B 1 69 ? 35.773 -30.508 12.324 1.00 18.25 49 GLY B CA 1
ATOM 5801 C C . GLY B 1 69 ? 36.776 -29.831 11.411 1.00 15.31 49 GLY B C 1
ATOM 5802 O O . GLY B 1 69 ? 36.429 -29.308 10.346 1.00 17.86 49 GLY B O 1
ATOM 5806 N N . PRO B 1 70 ? 38.049 -29.856 11.799 1.00 16.22 50 PRO B N 1
ATOM 5807 C CA . PRO B 1 70 ? 39.092 -29.178 11.007 1.00 14.32 50 PRO B CA 1
ATOM 5808 C C . PRO B 1 70 ? 39.060 -29.598 9.548 1.00 14.17 50 PRO B C 1
ATOM 5809 O O . PRO B 1 70 ? 39.020 -30.790 9.230 1.00 17.08 50 PRO B O 1
ATOM 5820 N N . SER B 1 71 ? 39.049 -28.607 8.651 1.00 11.14 51 SER B N 1
ATOM 5821 C CA . SER B 1 71 ? 38.789 -28.858 7.244 1.00 11.35 51 SER B CA 1
ATOM 5822 C C . SER B 1 71 ? 39.592 -27.919 6.361 1.00 8.97 51 SER B C 1
ATOM 5823 O O . SER B 1 71 ? 39.758 -26.737 6.685 1.00 10.09 51 SER B O 1
ATOM 5831 N N . GLY B 1 72 ? 40.037 -28.435 5.215 1.00 11.26 52 GLY B N 1
ATOM 5832 C CA . GLY B 1 72 ? 40.510 -27.582 4.160 1.00 10.75 52 GLY B CA 1
ATOM 5833 C C . GLY B 1 72 ? 39.382 -26.892 3.409 1.00 8.21 52 GLY B C 1
ATOM 5834 O O . GLY B 1 72 ? 38.204 -27.256 3.497 1.00 9.17 52 GLY B O 1
ATOM 5838 N N . SER B 1 73 ? 39.751 -25.858 2.655 1.00 9.23 53 SER B N 1
ATOM 5839 C CA . SER B 1 73 ? 38.758 -25.186 1.818 1.00 10.24 53 SER B CA 1
ATOM 5840 C C . SER B 1 73 ? 38.141 -26.139 0.799 1.00 8.98 53 SER B C 1
ATOM 5841 O O . SER B 1 73 ? 36.937 -26.068 0.516 1.00 9.90 53 SER B O 1
ATOM 5849 N N . ALA B 1 74 ? 38.949 -27.033 0.230 1.00 10.19 54 ALA B N 1
ATOM 5850 C CA . ALA B 1 74 ? 38.411 -27.959 -0.764 1.00 7.86 54 ALA B CA 1
ATOM 5851 C C . ALA B 1 74 ? 37.360 -28.880 -0.157 1.00 8.85 54 ALA B C 1
ATOM 5852 O O . ALA B 1 74 ? 36.280 -29.070 -0.727 1.00 11.00 54 ALA B O 1
ATOM 5859 N N . ASP B 1 75 ? 37.658 -29.467 0.995 1.00 10.03 55 ASP B N 1
ATOM 5860 C CA . ASP B 1 75 ? 36.709 -30.385 1.622 1.00 11.71 55 ASP B CA 1
ATOM 5861 C C . ASP B 1 75 ? 35.451 -29.653 2.061 1.00 11.25 55 ASP B C 1
ATOM 5862 O O . ASP B 1 75 ? 34.342 -30.172 1.921 1.00 10.77 55 ASP B O 1
ATOM 5871 N N . LEU B 1 76 ? 35.600 -28.446 2.627 1.00 9.03 56 LEU B N 1
ATOM 5872 C CA . LEU B 1 76 ? 34.421 -27.718 3.065 1.00 9.08 56 LEU B CA 1
ATOM 5873 C C . LEU B 1 76 ? 33.545 -27.348 1.875 1.00 7.30 56 LEU B C 1
ATOM 5874 O O . LEU B 1 76 ? 32.327 -27.471 1.940 1.00 8.67 56 LEU B O 1
ATOM 5890 N N . ALA B 1 77 ? 34.153 -26.857 0.801 1.00 8.40 57 ALA B N 1
ATOM 5891 C CA . ALA B 1 77 ? 33.386 -26.524 -0.394 1.00 7.91 57 ALA B CA 1
ATOM 5892 C C . ALA B 1 77 ? 32.686 -27.761 -0.945 1.00 9.72 57 ALA B C 1
ATOM 5893 O O . ALA B 1 77 ? 31.495 -27.729 -1.275 1.00 10.18 57 ALA B O 1
ATOM 5900 N N . SER B 1 78 ? 33.409 -28.876 -1.046 1.00 9.79 58 SER B N 1
ATOM 5901 C CA . SER B 1 78 ? 32.807 -30.051 -1.662 1.00 9.32 58 SER B CA 1
ATOM 5902 C C . SER B 1 78 ? 31.639 -30.563 -0.837 1.00 9.43 58 SER B C 1
ATOM 5903 O O . SER B 1 78 ? 30.620 -30.981 -1.395 1.00 11.09 58 SER B O 1
ATOM 5911 N N . ARG B 1 79 ? 31.773 -30.534 0.492 1.00 9.58 59 ARG B N 1
ATOM 5912 C CA . ARG B 1 79 ? 30.716 -30.988 1.390 1.00 11.39 59 ARG B CA 1
ATOM 5913 C C . ARG B 1 79 ? 29.468 -30.114 1.324 1.00 12.56 59 ARG B C 1
ATOM 5914 O O . ARG B 1 79 ? 28.358 -30.601 1.567 1.00 15.20 59 ARG B O 1
ATOM 5935 N N . THR B 1 80 ? 29.617 -28.826 1.016 1.00 10.85 60 THR B N 1
ATOM 5936 C CA . THR B 1 80 ? 28.488 -27.911 1.016 1.00 10.76 60 THR B CA 1
ATOM 5937 C C . THR B 1 80 ? 27.949 -27.641 -0.375 1.00 12.16 60 THR B C 1
ATOM 5938 O O . THR B 1 80 ? 27.023 -26.845 -0.524 1.00 20.98 60 THR B O 1
ATOM 5949 N N . GLY B 1 81 ? 28.516 -28.274 -1.396 1.00 11.44 61 GLY B N 1
ATOM 5950 C CA . GLY B 1 81 ? 28.056 -28.044 -2.749 1.00 9.60 61 GLY B CA 1
ATOM 5951 C C . GLY B 1 81 ? 28.476 -26.716 -3.325 1.00 9.25 61 GLY B C 1
ATOM 5952 O O . GLY B 1 81 ? 27.787 -26.184 -4.206 1.00 9.60 61 GLY B O 1
ATOM 5956 N N . LEU B 1 82 ? 29.604 -26.181 -2.870 1.00 8.86 62 LEU B N 1
ATOM 5957 C CA . LEU B 1 82 ? 30.077 -24.857 -3.250 1.00 8.12 62 LEU B CA 1
ATOM 5958 C C . LEU B 1 82 ? 31.441 -24.911 -3.916 1.00 7.92 62 LEU B C 1
ATOM 5959 O O . LEU B 1 82 ? 32.088 -25.956 -3.972 1.00 8.26 62 LEU B O 1
ATOM 5975 N N . ASP B 1 83 ? 31.894 -23.751 -4.409 1.00 8.00 63 ASP B N 1
ATOM 5976 C CA . ASP B 1 83 ? 33.137 -23.638 -5.160 1.00 8.15 63 ASP B CA 1
ATOM 5977 C C . ASP B 1 83 ? 34.310 -23.343 -4.232 1.00 8.10 63 ASP B C 1
ATOM 5978 O O . ASP B 1 83 ? 34.253 -22.417 -3.425 1.00 8.00 63 ASP B O 1
ATOM 5987 N N . GLU B 1 84 ? 35.369 -24.136 -4.355 1.00 7.97 64 GLU B N 1
ATOM 5988 C CA . GLU B 1 84 ? 36.526 -24.015 -3.461 1.00 9.48 64 GLU B CA 1
ATOM 5989 C C . GLU B 1 84 ? 37.157 -22.620 -3.478 1.00 8.88 64 GLU B C 1
ATOM 5990 O O . GLU B 1 84 ? 37.608 -22.146 -2.429 1.00 7.91 64 GLU B O 1
ATOM 6002 N N . ARG B 1 85 ? 37.290 -21.984 -4.645 1.00 7.58 65 ARG B N 1
ATOM 6003 C CA . ARG B 1 85 ? 37.975 -20.693 -4.679 1.00 8.33 65 ARG B CA 1
ATOM 6004 C C . ARG B 1 85 ? 37.242 -19.659 -3.836 1.00 9.96 65 ARG B C 1
ATOM 6005 O O . ARG B 1 85 ? 37.865 -18.888 -3.092 1.00 8.13 65 ARG B O 1
ATOM 6026 N N . TYR B 1 86 ? 35.923 -19.624 -3.925 1.00 7.07 66 TYR B N 1
ATOM 6027 C CA . TYR B 1 86 ? 35.154 -18.681 -3.109 1.00 7.75 66 TYR B CA 1
ATOM 6028 C C . TYR B 1 86 ? 35.204 -19.047 -1.624 1.00 8.31 66 TYR B C 1
ATOM 6029 O O . TYR B 1 86 ? 35.381 -18.175 -0.764 1.00 7.36 66 TYR B O 1
ATOM 6047 N N . VAL B 1 87 ? 35.017 -20.324 -1.289 1.00 7.85 67 VAL B N 1
ATOM 6048 C CA . VAL B 1 87 ? 35.069 -20.743 0.099 1.00 6.62 67 VAL B CA 1
ATOM 6049 C C . VAL B 1 87 ? 36.432 -20.435 0.703 1.00 7.71 67 VAL B C 1
ATOM 6050 O O . VAL B 1 87 ? 36.527 -20.040 1.878 1.00 7.54 67 VAL B O 1
ATOM 6063 N N . ARG B 1 88 ? 37.504 -20.617 -0.080 1.00 6.82 68 ARG B N 1
ATOM 6064 C CA . ARG B 1 88 ? 38.853 -20.309 0.404 1.00 6.67 68 ARG B CA 1
ATOM 6065 C C . ARG B 1 88 ? 38.992 -18.845 0.796 1.00 7.76 68 ARG B C 1
ATOM 6066 O O . ARG B 1 88 ? 39.587 -18.524 1.841 1.00 7.17 68 ARG B O 1
ATOM 6087 N N . GLU B 1 89 ? 38.542 -17.932 -0.071 1.00 5.41 69 GLU B N 1
ATOM 6088 C CA . GLU B 1 89 ? 38.697 -16.505 0.221 1.00 5.37 69 GLU B CA 1
ATOM 6089 C C . GLU B 1 89 ? 37.854 -16.124 1.437 1.00 5.58 69 GLU B C 1
ATOM 6090 O O . GLU B 1 89 ? 38.287 -15.326 2.270 1.00 6.71 69 GLU B O 1
ATOM 6102 N N . TRP B 1 90 ? 36.691 -16.748 1.603 1.00 6.32 70 TRP B N 1
ATOM 6103 C CA . TRP B 1 90 ? 35.836 -16.543 2.769 1.00 6.55 70 TRP B CA 1
ATOM 6104 C C . TRP B 1 90 ? 36.533 -17.022 4.037 1.00 5.70 70 TRP B C 1
ATOM 6105 O O . TRP B 1 90 ? 36.586 -16.307 5.045 1.00 6.63 70 TRP B O 1
ATOM 6126 N N . LEU B 1 91 ? 37.110 -18.230 3.987 1.00 6.55 71 LEU B N 1
ATOM 6127 C CA . LEU B 1 91 ? 37.863 -18.762 5.118 1.00 5.94 71 LEU B CA 1
ATOM 6128 C C . LEU B 1 91 ? 39.034 -17.861 5.490 1.00 7.12 71 LEU B C 1
ATOM 6129 O O . LEU B 1 91 ? 39.312 -17.679 6.678 1.00 6.62 71 LEU B O 1
ATOM 6145 N N . LEU B 1 92 ? 39.743 -17.314 4.498 1.00 6.34 72 LEU B N 1
ATOM 6146 C CA . LEU B 1 92 ? 40.884 -16.457 4.807 1.00 6.29 72 LEU B CA 1
ATOM 6147 C C . LEU B 1 92 ? 40.452 -15.147 5.456 1.00 6.25 72 LEU B C 1
ATOM 6148 O O . LEU B 1 92 ? 41.174 -14.607 6.305 1.00 7.84 72 LEU B O 1
ATOM 6164 N N . CYS B 1 93 ? 39.309 -14.592 5.051 1.00 6.10 73 CYS B N 1
ATOM 6165 C CA . CYS B 1 93 ? 38.753 -13.455 5.771 1.00 6.56 73 CYS B CA 1
ATOM 6166 C C . CYS B 1 93 ? 38.564 -13.808 7.237 1.00 8.17 73 CYS B C 1
ATOM 6167 O O . CYS B 1 93 ? 39.012 -13.085 8.134 1.00 8.07 73 CYS B O 1
ATOM 6175 N N . LEU B 1 94 ? 37.899 -14.936 7.498 1.00 7.27 74 LEU B N 1
ATOM 6176 C CA . LEU B 1 94 ? 37.572 -15.304 8.866 1.00 7.66 74 LEU B CA 1
ATOM 6177 C C . LEU B 1 94 ? 38.797 -15.740 9.656 1.00 7.76 74 LEU B C 1
ATOM 6178 O O . LEU B 1 94 ? 38.845 -15.519 10.876 1.00 7.51 74 LEU B O 1
ATOM 6194 N N . SER B 1 95 ? 39.812 -16.323 9.010 1.00 6.59 75 SER B N 1
ATOM 6195 C CA . SER B 1 95 ? 41.026 -16.657 9.768 1.00 6.54 75 SER B CA 1
ATOM 6196 C C . SER B 1 95 ? 41.828 -15.388 10.077 1.00 8.51 75 SER B C 1
ATOM 6197 O O . SER B 1 95 ? 42.360 -15.237 11.189 1.00 9.30 75 SER B O 1
ATOM 6205 N N . SER B 1 96 ? 41.869 -14.436 9.142 1.00 7.67 76 SER B N 1
ATOM 6206 C CA . SER B 1 96 ? 42.464 -13.138 9.436 1.00 8.18 76 SER B CA 1
ATOM 6207 C C . SER B 1 96 ? 41.764 -12.467 10.611 1.00 7.90 76 SER B C 1
ATOM 6208 O O . SER B 1 96 ? 42.409 -11.831 11.447 1.00 11.59 76 SER B O 1
ATOM 6216 N N . ALA B 1 97 ? 40.443 -12.596 10.688 1.00 7.82 77 ALA B N 1
ATOM 6217 C CA . ALA B 1 97 ? 39.645 -11.981 11.741 1.00 8.05 77 ALA B CA 1
ATOM 6218 C C . ALA B 1 97 ? 39.695 -12.739 13.064 1.00 9.79 77 ALA B C 1
ATOM 6219 O O . ALA B 1 97 ? 39.168 -12.238 14.063 1.00 10.73 77 ALA B O 1
ATOM 6226 N N . GLY B 1 98 ? 40.275 -13.930 13.086 1.00 7.77 78 GLY B N 1
ATOM 6227 C CA . GLY B 1 98 ? 40.282 -14.768 14.269 1.00 8.53 78 GLY B CA 1
ATOM 6228 C C . GLY B 1 98 ? 38.976 -15.452 14.577 1.00 11.80 78 GLY B C 1
ATOM 6229 O O . GLY B 1 98 ? 38.833 -16.008 15.674 1.00 12.94 78 GLY B O 1
ATOM 6233 N N . TYR B 1 99 ? 38.024 -15.469 13.639 1.00 6.59 79 TYR B N 1
ATOM 6234 C CA . TYR B 1 99 ? 36.780 -16.205 13.841 1.00 5.99 79 TYR B CA 1
ATOM 6235 C C . TYR B 1 99 ? 36.975 -17.710 13.657 1.00 7.94 79 TYR B C 1
ATOM 6236 O O . TYR B 1 99 ? 36.328 -18.512 14.343 1.00 9.65 79 TYR B O 1
ATOM 6254 N N . VAL B 1 100 ? 37.852 -18.092 12.728 1.00 8.07 80 VAL B N 1
ATOM 6255 C CA . VAL B 1 100 ? 38.319 -19.471 12.593 1.00 8.22 80 VAL B CA 1
ATOM 6256 C C . VAL B 1 100 ? 39.824 -19.458 12.821 1.00 10.48 80 VAL B C 1
ATOM 6257 O O . VAL B 1 100 ? 40.487 -18.434 12.667 1.00 10.53 80 VAL B O 1
ATOM 6270 N N . THR B 1 101 ? 40.366 -20.600 13.224 1.00 11.40 81 THR B N 1
ATOM 6271 C CA . THR B 1 101 ? 41.810 -20.729 13.320 1.00 10.53 81 THR B CA 1
ATOM 6272 C C . THR B 1 101 ? 42.295 -21.531 12.124 1.00 9.38 81 THR B C 1
ATOM 6273 O O . THR B 1 101 ? 41.530 -22.268 11.496 1.00 10.08 81 THR B O 1
ATOM 6284 N N . VAL B 1 102 ? 43.569 -21.353 11.777 1.00 10.02 82 VAL B N 1
ATOM 6285 C CA . VAL B 1 102 ? 44.141 -22.073 10.646 1.00 9.94 82 VAL B CA 1
ATOM 6286 C C . VAL B 1 102 ? 45.490 -22.658 11.021 1.00 15.08 82 VAL B C 1
ATOM 6287 O O . VAL B 1 102 ? 46.303 -22.016 11.702 1.00 14.64 82 VAL B O 1
ATOM 6300 N N . ASP B 1 103 ? 45.694 -23.907 10.580 1.00 14.33 83 ASP B N 1
ATOM 6301 C CA . ASP B 1 103 ? 46.926 -24.678 10.687 1.00 14.56 83 ASP B CA 1
ATOM 6302 C C . ASP B 1 103 ? 47.467 -24.739 9.265 1.00 16.58 83 ASP B C 1
ATOM 6303 O O . ASP B 1 103 ? 46.938 -25.490 8.436 1.00 14.66 83 ASP B O 1
ATOM 6312 N N . PRO B 1 104 ? 48.442 -23.918 8.904 1.00 17.08 84 PRO B N 1
ATOM 6313 C CA . PRO B 1 104 ? 48.928 -23.921 7.517 1.00 21.44 84 PRO B CA 1
ATOM 6314 C C . PRO B 1 104 ? 49.505 -25.268 7.106 1.00 19.31 84 PRO B C 1
ATOM 6315 O O . PRO B 1 104 ? 50.031 -26.029 7.926 1.00 21.47 84 PRO B O 1
ATOM 6326 N N . GLY B 1 105 ? 49.382 -25.561 5.805 1.00 23.43 85 GLY B N 1
ATOM 6327 C CA . GLY B 1 105 ? 49.976 -26.769 5.262 1.00 31.47 85 GLY B CA 1
ATOM 6328 C C . GLY B 1 105 ? 51.224 -26.529 4.434 1.00 38.14 85 GLY B C 1
ATOM 6329 O O . GLY B 1 105 ? 51.988 -25.600 4.703 1.00 41.27 85 GLY B O 1
ATOM 6333 N N . ASP B 1 106 ? 51.431 -27.389 3.431 1.00 51.91 86 ASP B N 1
ATOM 6334 C CA . ASP B 1 106 ? 52.456 -27.347 2.394 1.00 56.75 86 ASP B CA 1
ATOM 6335 C C . ASP B 1 106 ? 53.856 -27.672 2.895 1.00 68.20 86 ASP B C 1
ATOM 6336 O O . ASP B 1 106 ? 54.781 -26.868 2.712 1.00 72.62 86 ASP B O 1
ATOM 6345 N N . PRO B 1 107 ? 54.069 -28.826 3.507 1.00 70.49 87 PRO B N 1
ATOM 6346 C CA . PRO B 1 107 ? 55.444 -29.331 3.656 1.00 73.16 87 PRO B CA 1
ATOM 6347 C C . PRO B 1 107 ? 55.833 -30.171 2.442 1.00 75.08 87 PRO B C 1
ATOM 6348 O O . PRO B 1 107 ? 56.053 -31.385 2.528 1.00 73.48 87 PRO B O 1
ATOM 6359 N N . ASP B 1 108 ? 55.885 -29.511 1.283 1.00 72.06 88 ASP B N 1
ATOM 6360 C CA . ASP B 1 108 ? 56.174 -30.145 0.003 1.00 76.12 88 ASP B CA 1
ATOM 6361 C C . ASP B 1 108 ? 57.230 -29.364 -0.778 1.00 75.53 88 ASP B C 1
ATOM 6362 O O . ASP B 1 108 ? 58.265 -28.975 -0.236 1.00 72.39 88 ASP B O 1
ATOM 6371 N N . GLY B 1 113 ? 50.601 -32.490 7.132 1.00 53.56 93 GLY B N 1
ATOM 6372 C CA . GLY B 1 113 ? 49.393 -31.830 6.668 1.00 46.20 93 GLY B CA 1
ATOM 6373 C C . GLY B 1 113 ? 49.631 -31.000 5.425 1.00 44.70 93 GLY B C 1
ATOM 6374 O O . GLY B 1 113 ? 50.339 -29.997 5.475 1.00 44.18 93 GLY B O 1
ATOM 6375 N N . GLY B 1 114 ? 49.020 -31.408 4.311 1.00 41.66 94 GLY B N 1
ATOM 6376 C CA . GLY B 1 114 ? 49.344 -30.849 3.009 1.00 34.51 94 GLY B CA 1
ATOM 6377 C C . GLY B 1 114 ? 48.728 -29.501 2.687 1.00 27.46 94 GLY B C 1
ATOM 6378 O O . GLY B 1 114 ? 49.424 -28.590 2.234 1.00 35.29 94 GLY B O 1
ATOM 6381 N N . ALA B 1 115 ? 47.426 -29.368 2.886 1.00 22.61 95 ALA B N 1
ATOM 6382 C CA . ALA B 1 115 ? 46.712 -28.125 2.652 1.00 18.39 95 ALA B CA 1
ATOM 6383 C C . ALA B 1 115 ? 46.460 -27.432 3.991 1.00 15.61 95 ALA B C 1
ATOM 6384 O O . ALA B 1 115 ? 46.493 -28.051 5.054 1.00 17.19 95 ALA B O 1
ATOM 6391 N N . ASP B 1 116 ? 46.196 -26.132 3.922 1.00 11.46 96 ASP B N 1
ATOM 6392 C CA . ASP B 1 116 ? 45.750 -25.407 5.110 1.00 14.54 96 ASP B CA 1
ATOM 6393 C C . ASP B 1 116 ? 44.505 -26.077 5.674 1.00 13.18 96 ASP B C 1
ATOM 6394 O O . ASP B 1 116 ? 43.631 -26.498 4.920 1.00 13.24 96 ASP B O 1
ATOM 6403 N N . ARG B 1 117 ? 44.405 -26.143 6.999 1.00 10.73 97 ARG B N 1
ATOM 6404 C CA . ARG B 1 117 ? 43.245 -26.720 7.663 1.00 10.32 97 ARG B CA 1
ATOM 6405 C C . ARG B 1 117 ? 42.642 -25.677 8.590 1.00 11.47 97 ARG B C 1
ATOM 6406 O O . ARG B 1 117 ? 43.345 -25.116 9.429 1.00 10.83 97 ARG B O 1
ATOM 6427 N N . PHE B 1 118 ? 41.343 -25.438 8.465 1.00 9.36 98 PHE B N 1
ATOM 6428 C CA . PHE B 1 118 ? 40.642 -24.429 9.253 1.00 9.76 98 PHE B CA 1
ATOM 6429 C C . PHE B 1 118 ? 39.729 -25.067 10.293 1.00 10.46 98 PHE B C 1
ATOM 6430 O O . PHE B 1 118 ? 39.094 -26.088 10.026 1.00 10.64 98 PHE B O 1
ATOM 6447 N N . THR B 1 119 ? 39.633 -24.433 11.466 1.00 9.32 99 THR B N 1
ATOM 6448 C CA . THR B 1 119 ? 38.815 -24.933 12.563 1.00 9.81 99 THR B CA 1
ATOM 6449 C C . THR B 1 119 ? 37.924 -23.805 13.058 1.00 9.70 99 THR B C 1
ATOM 6450 O O . THR B 1 119 ? 38.404 -22.691 13.267 1.00 10.17 99 THR B O 1
ATOM 6461 N N . LEU B 1 120 ? 36.641 -24.102 13.285 1.00 10.22 100 LEU B N 1
ATOM 6462 C CA . LEU B 1 120 ? 35.764 -23.191 14.004 1.00 9.38 100 LEU B CA 1
ATOM 6463 C C . LEU B 1 120 ? 35.741 -23.637 15.459 1.00 11.79 100 LEU B C 1
ATOM 6464 O O . LEU B 1 120 ? 35.144 -24.682 15.756 1.00 13.88 100 LEU B O 1
ATOM 6480 N N . PRO B 1 121 ? 36.376 -22.916 16.390 1.00 11.00 101 PRO B N 1
ATOM 6481 C CA . PRO B 1 121 ? 36.343 -23.345 17.799 1.00 12.82 101 PRO B CA 1
ATOM 6482 C C . PRO B 1 121 ? 34.913 -23.515 18.306 1.00 14.36 101 PRO B C 1
ATOM 6483 O O . PRO B 1 121 ? 33.997 -22.795 17.902 1.00 13.88 101 PRO B O 1
ATOM 6494 N N . ALA B 1 122 ? 34.725 -24.479 19.224 1.00 14.50 102 ALA B N 1
ATOM 6495 C CA . ALA B 1 122 ? 33.389 -24.712 19.773 1.00 13.82 102 ALA B CA 1
ATOM 6496 C C . ALA B 1 122 ? 32.812 -23.447 20.413 1.00 10.07 102 ALA B C 1
ATOM 6497 O O . ALA B 1 122 ? 31.610 -23.176 20.295 1.00 14.86 102 ALA B O 1
ATOM 6504 N N . GLU B 1 123 ? 33.653 -22.660 21.085 1.00 12.64 103 GLU B N 1
ATOM 6505 C CA . GLU B 1 123 ? 33.196 -21.416 21.693 1.00 14.66 103 GLU B CA 1
ATOM 6506 C C . GLU B 1 123 ? 32.663 -20.453 20.644 1.00 15.38 103 GLU B C 1
ATOM 6507 O O . GLU B 1 123 ? 31.765 -19.651 20.926 1.00 16.87 103 GLU B O 1
ATOM 6519 N N . HIS B 1 124 ? 33.230 -20.491 19.444 1.00 12.24 104 HIS B N 1
ATOM 6520 C CA . HIS B 1 124 ? 32.765 -19.609 18.382 1.00 11.05 104 HIS B CA 1
ATOM 6521 C C . HIS B 1 124 ? 31.552 -20.191 17.684 1.00 12.01 104 HIS B C 1
ATOM 6522 O O . HIS B 1 124 ? 30.632 -19.457 17.295 1.00 12.07 104 HIS B O 1
ATOM 6536 N N . ALA B 1 125 ? 31.531 -21.507 17.516 1.00 11.88 105 ALA B N 1
ATOM 6537 C CA . ALA B 1 125 ? 30.371 -22.158 16.922 1.00 11.79 105 ALA B CA 1
ATOM 6538 C C . ALA B 1 125 ? 29.115 -21.917 17.754 1.00 11.31 105 ALA B C 1
ATOM 6539 O O . ALA B 1 125 ? 28.010 -21.881 17.210 1.00 13.91 105 ALA B O 1
ATOM 6546 N N . ALA B 1 126 ? 29.267 -21.776 19.063 1.00 15.03 106 ALA B N 1
ATOM 6547 C CA . ALA B 1 126 ? 28.107 -21.516 19.905 1.00 16.22 106 ALA B CA 1
ATOM 6548 C C . ALA B 1 126 ? 27.465 -20.184 19.555 1.00 17.12 106 ALA B C 1
ATOM 6549 O O . ALA B 1 126 ? 26.279 -19.981 19.850 1.00 20.93 106 ALA B O 1
ATOM 6556 N N . VAL B 1 127 ? 28.237 -19.267 18.972 1.00 11.74 107 VAL B N 1
ATOM 6557 C CA . VAL B 1 127 ? 27.733 -17.953 18.599 1.00 13.32 107 VAL B CA 1
ATOM 6558 C C . VAL B 1 127 ? 27.276 -17.916 17.157 1.00 13.99 107 VAL B C 1
ATOM 6559 O O . VAL B 1 127 ? 26.242 -17.314 16.856 1.00 12.67 107 VAL B O 1
ATOM 6572 N N . VAL B 1 128 ? 28.034 -18.504 16.234 1.00 10.96 108 VAL B N 1
ATOM 6573 C CA . VAL B 1 128 ? 27.743 -18.313 14.815 1.00 12.30 108 VAL B CA 1
ATOM 6574 C C . VAL B 1 128 ? 27.215 -19.537 14.108 1.00 11.16 108 VAL B C 1
ATOM 6575 O O . VAL B 1 128 ? 26.732 -19.393 12.978 1.00 14.14 108 VAL B O 1
ATOM 6588 N N . ALA B 1 129 ? 27.252 -20.733 14.713 1.00 11.22 109 ALA B N 1
ATOM 6589 C CA . ALA B 1 129 ? 26.877 -21.920 13.951 1.00 12.69 109 ALA B CA 1
ATOM 6590 C C . ALA B 1 129 ? 25.578 -22.593 14.385 1.00 16.50 109 ALA B C 1
ATOM 6591 O O . ALA B 1 129 ? 24.817 -23.038 13.524 1.00 20.81 109 ALA B O 1
ATOM 6598 N N . PHE B 1 130 ? 25.292 -22.674 15.671 1.00 18.46 110 PHE B N 1
ATOM 6599 C CA . PHE B 1 130 ? 24.226 -23.548 16.181 1.00 22.10 110 PHE B CA 1
ATOM 6600 C C . PHE B 1 130 ? 23.053 -22.733 16.724 1.00 18.31 110 PHE B C 1
ATOM 6601 O O . PHE B 1 130 ? 23.158 -22.148 17.801 1.00 20.70 110 PHE B O 1
ATOM 6618 N N . GLU B 1 131 ? 21.936 -22.723 15.979 1.00 26.90 111 GLU B N 1
ATOM 6619 C CA . GLU B 1 131 ? 20.743 -21.988 16.406 1.00 22.88 111 GLU B CA 1
ATOM 6620 C C . GLU B 1 131 ? 20.220 -22.509 17.736 1.00 28.36 111 GLU B C 1
ATOM 6621 O O . GLU B 1 131 ? 19.532 -21.774 18.455 1.00 21.85 111 GLU B O 1
ATOM 6633 N N . GLU B 1 132 ? 20.554 -23.752 18.088 1.00 28.13 112 GLU B N 1
ATOM 6634 C CA . GLU B 1 132 ? 20.143 -24.351 19.345 1.00 24.44 112 GLU B CA 1
ATOM 6635 C C . GLU B 1 132 ? 20.938 -23.844 20.537 1.00 30.85 112 GLU B C 1
ATOM 6636 O O . GLU B 1 132 ? 20.514 -24.050 21.680 1.00 30.73 112 GLU B O 1
ATOM 6648 N N . SER B 1 133 ? 22.068 -23.178 20.314 1.00 23.16 113 SER B N 1
ATOM 6649 C CA . SER B 1 133 ? 22.818 -22.617 21.420 1.00 22.79 113 SER B CA 1
ATOM 6650 C C . SER B 1 133 ? 22.125 -21.368 21.960 1.00 29.03 113 SER B C 1
ATOM 6651 O O . SER B 1 133 ? 21.614 -20.554 21.180 1.00 21.35 113 SER B O 1
ATOM 6659 N N . PRO B 1 134 ? 22.114 -21.173 23.285 1.00 29.89 114 PRO B N 1
ATOM 6660 C CA . PRO B 1 134 ? 21.627 -19.903 23.838 1.00 27.63 114 PRO B CA 1
ATOM 6661 C C . PRO B 1 134 ? 22.498 -18.720 23.470 1.00 29.93 114 PRO B C 1
ATOM 6662 O O . PRO B 1 134 ? 22.071 -17.574 23.648 1.00 24.82 114 PRO B O 1
ATOM 6673 N N . PHE B 1 135 ? 23.714 -18.963 22.979 1.00 28.24 115 PHE B N 1
ATOM 6674 C CA . PHE B 1 135 ? 24.601 -17.891 22.573 1.00 27.73 115 PHE B CA 1
ATOM 6675 C C . PHE B 1 135 ? 24.453 -17.531 21.102 1.00 17.32 115 PHE B C 1
ATOM 6676 O O . PHE B 1 135 ? 25.121 -16.592 20.649 1.00 15.72 115 PHE B O 1
ATOM 6693 N N . PHE B 1 136 ? 23.577 -18.216 20.371 1.00 19.75 116 PHE B N 1
ATOM 6694 C CA . PHE B 1 136 ? 23.523 -18.036 18.922 1.00 17.87 116 PHE B CA 1
ATOM 6695 C C . PHE B 1 136 ? 23.139 -16.614 18.539 1.00 18.90 116 PHE B C 1
ATOM 6696 O O . PHE B 1 136 ? 22.114 -16.089 18.987 1.00 18.52 116 PHE B O 1
ATOM 6713 N N . MET B 1 137 ? 23.966 -15.998 17.681 1.00 16.35 117 MET B N 1
ATOM 6714 C CA . MET B 1 137 ? 23.678 -14.687 17.122 1.00 15.47 117 MET B CA 1
ATOM 6715 C C . MET B 1 137 ? 23.953 -14.638 15.627 1.00 20.92 117 MET B C 1
ATOM 6716 O O . MET B 1 137 ? 23.857 -13.569 15.032 1.00 16.28 117 MET B O 1
ATOM 6730 N N . GLY B 1 138 ? 24.264 -15.771 15.008 1.00 14.14 118 GLY B N 1
ATOM 6731 C CA . GLY B 1 138 ? 24.827 -15.750 13.668 1.00 18.27 118 GLY B CA 1
ATOM 6732 C C . GLY B 1 138 ? 23.910 -15.088 12.664 1.00 20.83 118 GLY B C 1
ATOM 6733 O O . GLY B 1 138 ? 24.355 -14.260 11.851 1.00 20.48 118 GLY B O 1
ATOM 6737 N N . GLY B 1 139 ? 22.612 -15.402 12.747 1.00 17.47 119 GLY B N 1
ATOM 6738 C CA . GLY B 1 139 ? 21.646 -14.843 11.803 1.00 19.26 119 GLY B CA 1
ATOM 6739 C C . GLY B 1 139 ? 21.586 -13.332 11.853 1.00 21.29 119 GLY B C 1
ATOM 6740 O O . GLY B 1 139 ? 21.342 -12.672 10.833 1.00 19.46 119 GLY B O 1
ATOM 6744 N N . ALA B 1 140 ? 21.873 -12.758 13.014 1.00 12.71 120 ALA B N 1
ATOM 6745 C CA . ALA B 1 140 ? 21.738 -11.319 13.173 1.00 13.20 120 ALA B CA 1
ATOM 6746 C C . ALA B 1 140 ? 22.696 -10.558 12.267 1.00 13.23 120 ALA B C 1
ATOM 6747 O O . ALA B 1 140 ? 22.459 -9.386 11.982 1.00 14.13 120 ALA B O 1
ATOM 6754 N N . SER B 1 141 ? 23.797 -11.187 11.850 1.00 14.14 121 SER B N 1
ATOM 6755 C CA . SER B 1 141 ? 24.748 -10.475 11.006 1.00 11.05 121 SER B CA 1
ATOM 6756 C C . SER B 1 141 ? 24.091 -9.995 9.733 1.00 12.84 121 SER B C 1
ATOM 6757 O O . SER B 1 141 ? 24.538 -9.005 9.156 1.00 12.53 121 SER B O 1
ATOM 6765 N N . ARG B 1 142 ? 23.043 -10.689 9.279 1.00 11.75 122 ARG B N 1
ATOM 6766 C CA . ARG B 1 142 ? 22.361 -10.316 8.049 1.00 10.64 122 ARG B CA 1
ATOM 6767 C C . ARG B 1 142 ? 21.646 -8.980 8.178 1.00 11.25 122 ARG B C 1
ATOM 6768 O O . ARG B 1 142 ? 21.320 -8.377 7.147 1.00 11.98 122 ARG B O 1
ATOM 6789 N N . LEU B 1 143 ? 21.422 -8.493 9.400 1.00 11.14 123 LEU B N 1
ATOM 6790 C CA . LEU B 1 143 ? 20.931 -7.125 9.556 1.00 10.32 123 LEU B CA 1
ATOM 6791 C C . LEU B 1 143 ? 21.851 -6.126 8.865 1.00 10.31 123 LEU B C 1
ATOM 6792 O O . LEU B 1 143 ? 21.397 -5.091 8.387 1.00 11.40 123 LEU B O 1
ATOM 6808 N N . VAL B 1 144 ? 23.146 -6.396 8.796 1.00 13.57 124 VAL B N 1
ATOM 6809 C CA . VAL B 1 144 ? 24.051 -5.408 8.212 1.00 11.31 124 VAL B CA 1
ATOM 6810 C C . VAL B 1 144 ? 23.747 -5.290 6.716 1.00 9.08 124 VAL B C 1
ATOM 6811 O O . VAL B 1 144 ? 23.407 -4.183 6.254 1.00 8.85 124 VAL B O 1
ATOM 6824 N N . PRO B 1 145 ? 23.829 -6.347 5.904 1.00 7.78 125 PRO B N 1
ATOM 6825 C CA . PRO B 1 145 ? 23.475 -6.162 4.477 1.00 8.66 125 PRO B CA 1
ATOM 6826 C C . PRO B 1 145 ? 22.013 -5.806 4.247 1.00 8.74 125 PRO B C 1
ATOM 6827 O O . PRO B 1 145 ? 21.699 -4.987 3.357 1.00 8.43 125 PRO B O 1
ATOM 6838 N N . ALA B 1 146 ? 21.095 -6.349 5.051 1.00 9.80 126 ALA B N 1
ATOM 6839 C CA . ALA B 1 146 ? 19.691 -6.075 4.803 1.00 7.14 126 ALA B CA 1
ATOM 6840 C C . ALA B 1 146 ? 19.355 -4.609 5.037 1.00 7.86 126 ALA B C 1
ATOM 6841 O O . ALA B 1 146 ? 18.584 -4.015 4.262 1.00 9.72 126 ALA B O 1
ATOM 6848 N N . LEU B 1 147 ? 19.929 -4.002 6.070 1.00 8.24 127 LEU B N 1
ATOM 6849 C CA . LEU B 1 147 ? 19.688 -2.578 6.304 1.00 7.90 127 LEU B CA 1
ATOM 6850 C C . LEU B 1 147 ? 20.586 -1.683 5.461 1.00 6.42 127 LEU B C 1
ATOM 6851 O O . LEU B 1 147 ? 20.164 -0.587 5.099 1.00 7.55 127 LEU B O 1
ATOM 6867 N N . ALA B 1 148 ? 21.784 -2.143 5.079 1.00 6.17 128 ALA B N 1
ATOM 6868 C CA . ALA B 1 148 ? 22.630 -1.363 4.163 1.00 7.20 128 ALA B CA 1
ATOM 6869 C C . ALA B 1 148 ? 21.913 -1.070 2.856 1.00 7.93 128 ALA B C 1
ATOM 6870 O O . ALA B 1 148 ? 22.129 -0.006 2.257 1.00 8.25 128 ALA B O 1
ATOM 6877 N N . ALA B 1 149 ? 21.062 -1.991 2.405 1.00 6.94 129 ALA B N 1
ATOM 6878 C CA . ALA B 1 149 ? 20.324 -1.824 1.167 1.00 6.90 129 ALA B CA 1
ATOM 6879 C C . ALA B 1 149 ? 19.405 -0.626 1.186 1.00 7.85 129 ALA B C 1
ATOM 6880 O O . ALA B 1 149 ? 19.035 -0.155 0.105 1.00 8.78 129 ALA B O 1
ATOM 6887 N N . MET B 1 150 ? 19.070 -0.111 2.365 1.00 6.54 130 MET B N 1
ATOM 6888 C CA . MET B 1 150 ? 18.186 1.017 2.520 1.00 6.92 130 MET B CA 1
ATOM 6889 C C . MET B 1 150 ? 18.926 2.334 2.584 1.00 7.62 130 MET B C 1
ATOM 6890 O O . MET B 1 150 ? 18.290 3.365 2.825 1.00 8.86 130 MET B O 1
ATOM 6904 N N . SER B 1 151 ? 20.220 2.323 2.298 1.00 8.40 131 SER B N 1
ATOM 6905 C CA . SER B 1 151 ? 21.005 3.559 2.341 1.00 8.29 131 SER B CA 1
ATOM 6906 C C . SER B 1 151 ? 20.454 4.617 1.396 1.00 8.97 131 SER B C 1
ATOM 6907 O O . SER B 1 151 ? 20.281 5.780 1.791 1.00 9.22 131 SER B O 1
ATOM 6915 N N . ASP B 1 152 ? 20.204 4.256 0.132 1.00 11.59 132 ASP B N 1
ATOM 6916 C CA . ASP B 1 152 ? 19.711 5.265 -0.811 1.00 9.36 132 ASP B CA 1
ATOM 6917 C C . ASP B 1 152 ? 18.370 5.826 -0.342 1.00 11.23 132 ASP B C 1
ATOM 6918 O O . ASP B 1 152 ? 18.088 7.035 -0.472 1.00 10.15 132 ASP B O 1
ATOM 6927 N N . ALA B 1 153 ? 17.509 4.961 0.184 1.00 8.63 133 ALA B N 1
ATOM 6928 C CA . ALA B 1 153 ? 16.230 5.436 0.672 1.00 8.35 133 ALA B CA 1
ATOM 6929 C C . ALA B 1 153 ? 16.406 6.397 1.840 1.00 9.16 133 ALA B C 1
ATOM 6930 O O . ALA B 1 153 ? 15.651 7.368 1.963 1.00 9.27 133 ALA B O 1
ATOM 6937 N N . LEU B 1 154 ? 17.364 6.130 2.723 1.00 7.60 134 LEU B N 1
ATOM 6938 C CA . LEU B 1 154 ? 17.563 7.039 3.849 1.00 6.71 134 LEU B CA 1
ATOM 6939 C C . LEU B 1 154 ? 18.207 8.361 3.418 1.00 8.17 134 LEU B C 1
ATOM 6940 O O . LEU B 1 154 ? 17.905 9.403 4.004 1.00 8.64 134 LEU B O 1
ATOM 6956 N N . VAL B 1 155 ? 19.110 8.350 2.431 1.00 7.93 135 VAL B N 1
ATOM 6957 C CA . VAL B 1 155 ? 19.617 9.615 1.885 1.00 9.54 135 VAL B CA 1
ATOM 6958 C C . VAL B 1 155 ? 18.456 10.508 1.466 1.00 10.36 135 VAL B C 1
ATOM 6959 O O . VAL B 1 155 ? 18.386 11.692 1.834 1.00 10.23 135 VAL B O 1
ATOM 6972 N N . GLU B 1 156 ? 17.521 9.953 0.699 1.00 9.58 136 GLU B N 1
ATOM 6973 C CA . GLU B 1 156 ? 16.337 10.714 0.311 1.00 9.99 136 GLU B CA 1
ATOM 6974 C C . GLU B 1 156 ? 15.519 11.149 1.521 1.00 10.51 136 GLU B C 1
ATOM 6975 O O . GLU B 1 156 ? 15.090 12.309 1.595 1.00 11.60 136 GLU B O 1
ATOM 6987 N N . ALA B 1 157 ? 15.295 10.245 2.487 1.00 9.33 137 ALA B N 1
ATOM 6988 C CA . ALA B 1 157 ? 14.486 10.589 3.650 1.00 8.56 137 ALA B CA 1
ATOM 6989 C C . ALA B 1 157 ? 15.122 11.704 4.478 1.00 8.99 137 ALA B C 1
ATOM 6990 O O . ALA B 1 157 ? 14.404 12.550 5.024 1.00 8.84 137 ALA B O 1
ATOM 6997 N N . PHE B 1 158 ? 16.451 11.699 4.628 1.00 8.44 138 PHE B N 1
ATOM 6998 C CA . PHE B 1 158 ? 17.097 12.803 5.341 1.00 8.16 138 PHE B CA 1
ATOM 6999 C C . PHE B 1 158 ? 16.819 14.128 4.638 1.00 9.44 138 PHE B C 1
ATOM 7000 O O . PHE B 1 158 ? 16.688 15.172 5.286 1.00 10.28 138 PHE B O 1
ATOM 7017 N N . ARG B 1 159 ? 16.739 14.099 3.306 1.00 8.60 139 ARG B N 1
ATOM 7018 C CA . ARG B 1 159 ? 16.567 15.339 2.550 1.00 10.06 139 ARG B CA 1
ATOM 7019 C C . ARG B 1 159 ? 15.119 15.801 2.545 1.00 14.94 139 ARG B C 1
ATOM 7020 O O . ARG B 1 159 ? 14.870 17.013 2.521 1.00 16.69 139 ARG B O 1
ATOM 7041 N N . THR B 1 160 ? 14.151 14.880 2.545 1.00 14.34 140 THR B N 1
ATOM 7042 C CA . THR B 1 160 ? 12.745 15.271 2.426 1.00 11.90 140 THR B CA 1
ATOM 7043 C C . THR B 1 160 ? 11.970 15.240 3.736 1.00 15.65 140 THR B C 1
ATOM 7044 O O . THR B 1 160 ? 10.899 15.862 3.833 1.00 17.35 140 THR B O 1
ATOM 7055 N N . GLY B 1 161 ? 12.450 14.512 4.737 1.00 12.40 141 GLY B N 1
ATOM 7056 C CA . GLY B 1 161 ? 11.700 14.300 5.942 1.00 15.42 141 GLY B CA 1
ATOM 7057 C C . GLY B 1 161 ? 10.667 13.200 5.863 1.00 14.28 141 GLY B C 1
ATOM 7058 O O . GLY B 1 161 ? 9.977 12.957 6.856 1.00 16.85 141 GLY B O 1
ATOM 7062 N N . ALA B 1 162 ? 10.545 12.525 4.735 1.00 12.98 142 ALA B N 1
ATOM 7063 C CA . ALA B 1 162 ? 9.572 11.463 4.638 1.00 14.24 142 ALA B CA 1
ATOM 7064 C C . ALA B 1 162 ? 10.001 10.245 5.434 1.00 14.73 142 ALA B C 1
ATOM 7065 O O . ALA B 1 162 ? 11.185 10.031 5.720 1.00 12.33 142 ALA B O 1
ATOM 7072 N N . GLY B 1 163 ? 9.011 9.426 5.778 1.00 14.18 143 GLY B N 1
ATOM 7073 C CA . GLY B 1 163 ? 9.290 8.108 6.279 1.00 11.37 143 GLY B CA 1
ATOM 7074 C C . GLY B 1 163 ? 9.623 7.156 5.146 1.00 12.63 143 GLY B C 1
ATOM 7075 O O . GLY B 1 163 ? 9.605 7.495 3.962 1.00 12.31 143 GLY B O 1
ATOM 7079 N N . VAL B 1 164 ? 9.910 5.916 5.536 1.00 10.08 144 VAL B N 1
ATOM 7080 C CA . VAL B 1 164 ? 10.124 4.804 4.611 1.00 11.04 144 VAL B CA 1
ATOM 7081 C C . VAL B 1 164 ? 9.204 3.679 5.077 1.00 12.26 144 VAL B C 1
ATOM 7082 O O . VAL B 1 164 ? 9.457 3.067 6.126 1.00 11.88 144 VAL B O 1
ATOM 7095 N N . PRO B 1 165 ? 8.124 3.385 4.364 1.00 11.83 145 PRO B N 1
ATOM 7096 C CA . PRO B 1 165 ? 7.193 2.351 4.833 1.00 10.98 145 PRO B CA 1
ATOM 7097 C C . PRO B 1 165 ? 7.871 1.000 5.027 1.00 10.00 145 PRO B C 1
ATOM 7098 O O . PRO B 1 165 ? 8.771 0.621 4.275 1.00 11.94 145 PRO B O 1
ATOM 7109 N N . GLN B 1 166 ? 7.374 0.245 6.032 1.00 11.42 146 GLN B N 1
ATOM 7110 C CA . GLN B 1 166 ? 7.871 -1.111 6.268 1.00 13.35 146 GLN B CA 1
ATOM 7111 C C . GLN B 1 166 ? 7.925 -1.942 4.985 1.00 12.66 146 GLN B C 1
ATOM 7112 O O . GLN B 1 166 ? 8.863 -2.733 4.779 1.00 13.59 146 GLN B O 1
ATOM 7126 N N . GLU B 1 167 ? 6.953 -1.755 4.092 1.00 17.60 147 GLU B N 1
ATOM 7127 C CA . GLU B 1 167 ? 6.890 -2.613 2.908 1.00 17.83 147 GLU B CA 1
ATOM 7128 C C . GLU B 1 167 ? 8.011 -2.345 1.908 1.00 18.08 147 GLU B C 1
ATOM 7129 O O . GLU B 1 167 ? 8.181 -3.138 0.967 1.00 18.12 147 GLU B O 1
ATOM 7141 N N . ARG B 1 168 ? 8.770 -1.265 2.069 1.00 13.50 148 ARG B N 1
ATOM 7142 C CA . ARG B 1 168 ? 9.910 -0.974 1.214 1.00 14.14 148 ARG B CA 1
ATOM 7143 C C . ARG B 1 168 ? 11.152 -1.784 1.572 1.00 12.10 148 ARG B C 1
ATOM 7144 O O . ARG B 1 168 ? 12.096 -1.830 0.777 1.00 16.00 148 ARG B O 1
ATOM 7165 N N . TYR B 1 169 ? 11.182 -2.439 2.760 1.00 11.99 149 TYR B N 1
ATOM 7166 C CA . TYR B 1 169 ? 12.397 -3.090 3.210 1.00 10.52 149 TYR B CA 1
ATOM 7167 C C . TYR B 1 169 ? 12.534 -4.463 2.557 1.00 12.12 149 TYR B C 1
ATOM 7168 O O . TYR B 1 169 ? 11.533 -5.069 2.145 1.00 14.00 149 TYR B O 1
ATOM 7186 N N . PRO B 1 170 ? 13.764 -4.945 2.391 1.00 12.83 150 PRO B N 1
ATOM 7187 C CA . PRO B 1 170 ? 13.955 -6.283 1.809 1.00 11.79 150 PRO B CA 1
ATOM 7188 C C . PRO B 1 170 ? 13.270 -7.364 2.643 1.00 13.44 150 PRO B C 1
ATOM 7189 O O . PRO B 1 170 ? 13.261 -7.320 3.874 1.00 13.31 150 PRO B O 1
ATOM 7200 N N . ALA B 1 171 ? 12.700 -8.362 1.959 1.00 16.07 151 ALA B N 1
ATOM 7201 C CA . ALA B 1 171 ? 12.150 -9.496 2.695 1.00 17.36 151 ALA B CA 1
ATOM 7202 C C . ALA B 1 171 ? 13.200 -10.125 3.595 1.00 14.10 151 ALA B C 1
ATOM 7203 O O . ALA B 1 171 ? 12.866 -10.623 4.677 1.00 15.86 151 ALA B O 1
ATOM 7210 N N . ALA B 1 172 ? 14.470 -10.109 3.174 1.00 13.05 152 ALA B N 1
ATOM 7211 C CA . ALA B 1 172 ? 15.551 -10.627 4.007 1.00 16.30 152 ALA B CA 1
ATOM 7212 C C . ALA B 1 172 ? 15.593 -9.993 5.392 1.00 14.00 152 ALA B C 1
ATOM 7213 O O . ALA B 1 172 ? 16.042 -10.633 6.359 1.00 14.21 152 ALA B O 1
ATOM 7220 N N . LEU B 1 173 ? 15.162 -8.736 5.523 1.00 10.05 153 LEU B N 1
ATOM 7221 C CA . LEU B 1 173 ? 15.118 -8.126 6.854 1.00 9.51 153 LEU B CA 1
ATOM 7222 C C . LEU B 1 173 ? 14.130 -8.853 7.757 1.00 9.74 153 LEU B C 1
ATOM 7223 O O . LEU B 1 173 ? 14.469 -9.242 8.874 1.00 8.76 153 LEU B O 1
ATOM 7239 N N . TYR B 1 174 ? 12.896 -9.051 7.276 1.00 10.69 154 TYR B N 1
ATOM 7240 C CA . TYR B 1 174 ? 11.884 -9.690 8.115 1.00 11.87 154 TYR B CA 1
ATOM 7241 C C . TYR B 1 174 ? 12.214 -11.155 8.327 1.00 12.02 154 TYR B C 1
ATOM 7242 O O . TYR B 1 174 ? 12.027 -11.666 9.433 1.00 12.08 154 TYR B O 1
ATOM 7260 N N . ARG B 1 175 ? 12.761 -11.821 7.307 1.00 11.61 155 ARG B N 1
ATOM 7261 C CA . ARG B 1 175 ? 13.166 -13.216 7.477 1.00 13.74 155 ARG B CA 1
ATOM 7262 C C . ARG B 1 175 ? 14.248 -13.337 8.541 1.00 12.61 155 ARG B C 1
ATOM 7263 O O . ARG B 1 175 ? 14.213 -14.247 9.374 1.00 12.15 155 ARG B O 1
ATOM 7284 N N . THR B 1 176 ? 15.185 -12.393 8.572 1.00 10.46 156 THR B N 1
ATOM 7285 C CA . THR B 1 176 ? 16.209 -12.389 9.619 1.00 9.39 156 THR B CA 1
ATOM 7286 C C . THR B 1 176 ? 15.582 -12.159 10.985 1.00 12.40 156 THR B C 1
ATOM 7287 O O . THR B 1 176 ? 15.962 -12.803 11.972 1.00 12.91 156 THR B O 1
ATOM 7298 N N . MET B 1 177 ? 14.624 -11.237 11.069 1.00 10.66 157 MET B N 1
ATOM 7299 C CA . MET B 1 177 ? 13.952 -11.026 12.339 1.00 11.06 157 MET B CA 1
ATOM 7300 C C . MET B 1 177 ? 13.275 -12.307 12.812 1.00 11.23 157 MET B C 1
ATOM 7301 O O . MET B 1 177 ? 13.392 -12.673 13.987 1.00 14.19 157 MET B O 1
ATOM 7315 N N . TRP B 1 178 ? 12.574 -12.998 11.913 1.00 11.80 158 TRP B N 1
ATOM 7316 C CA . TRP B 1 178 ? 11.911 -14.250 12.299 1.00 14.32 158 TRP B CA 1
ATOM 7317 C C . TRP B 1 178 ? 12.930 -15.284 12.747 1.00 14.44 158 TRP B C 1
ATOM 7318 O O . TRP B 1 178 ? 12.713 -15.983 13.746 1.00 16.17 158 TRP B O 1
ATOM 7339 N N . GLN B 1 179 ? 14.039 -15.403 12.005 1.00 13.24 159 GLN B N 1
ATOM 7340 C CA . GLN B 1 179 ? 15.086 -16.365 12.334 1.00 16.06 159 GLN B CA 1
ATOM 7341 C C . GLN B 1 179 ? 15.619 -16.130 13.736 1.00 12.50 159 GLN B C 1
ATOM 7342 O O . GLN B 1 179 ? 15.786 -17.074 14.524 1.00 14.95 159 GLN B O 1
ATOM 7356 N N . MET B 1 180 ? 15.942 -14.891 14.055 1.00 12.64 160 MET B N 1
ATOM 7357 C CA . MET B 1 180 ? 16.565 -14.649 15.340 1.00 14.60 160 MET B CA 1
ATOM 7358 C C . MET B 1 180 ? 15.557 -14.768 16.463 1.00 16.47 160 MET B C 1
ATOM 7359 O O . MET B 1 180 ? 15.904 -15.262 17.537 1.00 15.27 160 MET B O 1
ATOM 7373 N N . SER B 1 181 ? 14.311 -14.356 16.229 1.00 14.97 161 SER B N 1
ATOM 7374 C CA . SER B 1 181 ? 13.279 -14.524 17.247 1.00 18.94 161 SER B CA 1
ATOM 7375 C C . SER B 1 181 ? 13.060 -15.994 17.547 1.00 16.65 161 SER B C 1
ATOM 7376 O O . SER B 1 181 ? 12.969 -16.387 18.716 1.00 15.68 161 SER B O 1
ATOM 7384 N N . SER B 1 182 ? 12.947 -16.812 16.492 1.00 18.68 162 SER B N 1
ATOM 7385 C CA . SER B 1 182 ? 12.720 -18.248 16.652 1.00 18.29 162 SER B CA 1
ATOM 7386 C C . SER B 1 182 ? 13.796 -18.885 17.521 1.00 17.04 162 SER B C 1
ATOM 7387 O O . SER B 1 182 ? 13.506 -19.761 18.351 1.00 13.31 162 SER B O 1
ATOM 7395 N N . SER B 1 183 ? 15.047 -18.471 17.345 1.00 16.08 163 SER B N 1
ATOM 7396 C CA . SER B 1 183 ? 16.133 -19.100 18.084 1.00 14.76 163 SER B CA 1
ATOM 7397 C C . SER B 1 183 ? 16.021 -18.830 19.582 1.00 20.42 163 SER B C 1
ATOM 7398 O O . SER B 1 183 ? 16.117 -19.763 20.396 1.00 15.80 163 SER B O 1
ATOM 7406 N N . TRP B 1 184 ? 15.837 -17.565 19.995 1.00 16.45 164 TRP B N 1
ATOM 7407 C CA . TRP B 1 184 ? 15.799 -17.367 21.436 1.00 17.30 164 TRP B CA 1
ATOM 7408 C C . TRP B 1 184 ? 14.433 -17.712 22.021 1.00 12.89 164 TRP B C 1
ATOM 7409 O O . TRP B 1 184 ? 14.354 -18.109 23.178 1.00 15.86 164 TRP B O 1
ATOM 7430 N N . LEU B 1 185 ? 13.349 -17.613 21.250 1.00 11.07 165 LEU B N 1
ATOM 7431 C CA . LEU B 1 185 ? 12.077 -18.084 21.796 1.00 11.58 165 LEU B CA 1
ATOM 7432 C C . LEU B 1 185 ? 12.154 -19.572 22.067 1.00 10.78 165 LEU B C 1
ATOM 7433 O O . LEU B 1 185 ? 11.707 -20.045 23.111 1.00 11.05 165 LEU B O 1
ATOM 7449 N N . ASN B 1 186 ? 12.725 -20.333 21.138 1.00 10.33 166 ASN B N 1
ATOM 7450 C CA . ASN B 1 186 ? 12.798 -21.782 21.346 1.00 11.66 166 ASN B CA 1
ATOM 7451 C C . ASN B 1 186 ? 13.644 -22.122 22.573 1.00 12.81 166 ASN B C 1
ATOM 7452 O O . ASN B 1 186 ? 13.365 -23.097 23.286 1.00 14.11 166 ASN B O 1
ATOM 7463 N N . THR B 1 187 ? 14.713 -21.356 22.817 1.00 12.18 167 THR B N 1
ATOM 7464 C CA . THR B 1 187 ? 15.581 -21.607 23.964 1.00 11.51 167 THR B CA 1
ATOM 7465 C C . THR B 1 187 ? 14.944 -21.169 25.279 1.00 12.57 167 THR B C 1
ATOM 7466 O O . THR B 1 187 ? 15.158 -21.796 26.324 1.00 16.74 167 THR B O 1
ATOM 7477 N N . LEU B 1 188 ? 14.180 -20.079 25.270 1.00 14.36 168 LEU B N 1
ATOM 7478 C CA . LEU B 1 188 ? 13.866 -19.373 26.501 1.00 13.75 168 LEU B CA 1
ATOM 7479 C C . LEU B 1 188 ? 12.398 -19.396 26.903 1.00 12.87 168 LEU B C 1
ATOM 7480 O O . LEU B 1 188 ? 12.092 -19.439 28.086 1.00 14.03 168 LEU B O 1
ATOM 7496 N N . LEU B 1 189 ? 11.452 -19.316 25.970 1.00 10.69 169 LEU B N 1
ATOM 7497 C CA . LEU B 1 189 ? 10.081 -19.007 26.374 1.00 9.73 169 LEU B CA 1
ATOM 7498 C C . LEU B 1 189 ? 9.501 -20.097 27.268 1.00 12.46 169 LEU B C 1
ATOM 7499 O O . LEU B 1 189 ? 9.058 -19.819 28.388 1.00 11.58 169 LEU B O 1
ATOM 7515 N N . LEU B 1 190 ? 9.456 -21.329 26.779 1.00 11.03 170 LEU B N 1
ATOM 7516 C CA . LEU B 1 190 ? 8.903 -22.428 27.573 1.00 10.05 170 LEU B CA 1
ATOM 7517 C C . LEU B 1 190 ? 9.902 -22.957 28.593 1.00 15.32 170 LEU B C 1
ATOM 7518 O O . LEU B 1 190 ? 9.487 -23.289 29.713 1.00 15.23 170 LEU B O 1
ATOM 7534 N N . PRO B 1 191 ? 11.214 -23.036 28.273 1.00 14.40 171 PRO B N 1
ATOM 7535 C CA . PRO B 1 191 ? 12.155 -23.635 29.234 1.00 15.62 171 PRO B CA 1
ATOM 7536 C C . PRO B 1 191 ? 12.526 -22.729 30.395 1.00 18.79 171 PRO B C 1
ATOM 7537 O O . PRO B 1 191 ? 12.881 -23.243 31.462 1.00 19.05 171 PRO B O 1
ATOM 7548 N N . GLN B 1 192 ? 12.453 -21.406 30.222 1.00 15.17 172 GLN B N 1
ATOM 7549 C CA . GLN B 1 192 ? 13.027 -20.471 31.183 1.00 17.35 172 GLN B CA 1
ATOM 7550 C C . GLN B 1 192 ? 12.038 -19.397 31.618 1.00 18.07 172 GLN B C 1
ATOM 7551 O O . GLN B 1 192 ? 11.805 -19.218 32.817 1.00 20.07 172 GLN B O 1
ATOM 7565 N N . TRP B 1 193 ? 11.425 -18.687 30.679 1.00 13.94 173 TRP B N 1
ATOM 7566 C CA . TRP B 1 193 ? 10.620 -17.534 31.082 1.00 14.65 173 TRP B CA 1
ATOM 7567 C C . TRP B 1 193 ? 9.332 -17.950 31.790 1.00 19.21 173 TRP B C 1
ATOM 7568 O O . TRP B 1 193 ? 9.025 -17.456 32.879 1.00 17.42 173 TRP B O 1
ATOM 7589 N N . ILE B 1 194 ? 8.538 -18.831 31.181 1.00 16.42 174 ILE B N 1
ATOM 7590 C CA . ILE B 1 194 ? 7.242 -19.166 31.768 1.00 16.48 174 ILE B CA 1
ATOM 7591 C C . ILE B 1 194 ? 7.433 -19.797 33.129 1.00 21.82 174 ILE B C 1
ATOM 7592 O O . ILE B 1 194 ? 6.753 -19.383 34.089 1.00 19.34 174 ILE B O 1
ATOM 7608 N N . PRO B 1 195 ? 8.339 -20.757 33.333 1.00 17.73 175 PRO B N 1
ATOM 7609 C CA . PRO B 1 195 ? 8.501 -21.324 34.682 1.00 22.59 175 PRO B CA 1
ATOM 7610 C C . PRO B 1 195 ? 8.995 -20.309 35.702 1.00 20.49 175 PRO B C 1
ATOM 7611 O O . PRO B 1 195 ? 8.716 -20.482 36.898 1.00 25.86 175 PRO B O 1
ATOM 7622 N N . ALA B 1 196 ? 9.704 -19.256 35.268 1.00 21.74 176 ALA B N 1
ATOM 7623 C CA . ALA B 1 196 ? 10.247 -18.254 36.186 1.00 20.08 176 ALA B CA 1
ATOM 7624 C C . ALA B 1 196 ? 9.185 -17.302 36.715 1.00 22.05 176 ALA B C 1
ATOM 7625 O O . ALA B 1 196 ? 9.436 -16.592 37.687 1.00 26.21 176 ALA B O 1
ATOM 7632 N N . ILE B 1 197 ? 8.014 -17.261 36.097 1.00 18.96 177 ILE B N 1
ATOM 7633 C CA . ILE B 1 197 ? 6.992 -16.266 36.397 1.00 18.30 177 ILE B CA 1
ATOM 7634 C C . ILE B 1 197 ? 5.990 -16.924 37.336 1.00 19.42 177 ILE B C 1
ATOM 7635 O O . ILE B 1 197 ? 5.330 -17.901 36.974 1.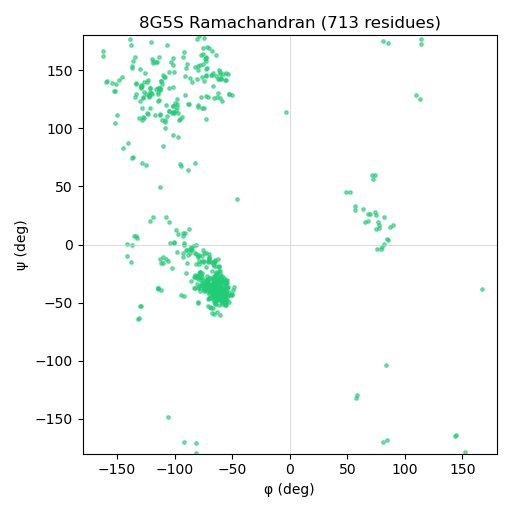00 18.70 177 ILE B O 1
ATOM 7651 N N . ASP B 1 198 ? 5.893 -16.405 38.551 1.00 24.11 178 ASP B N 1
ATOM 7652 C CA . ASP B 1 198 ? 5.166 -17.103 39.602 1.00 28.23 178 ASP B CA 1
ATOM 7653 C C . ASP B 1 198 ? 3.715 -17.338 39.201 1.00 22.14 178 ASP B C 1
ATOM 7654 O O . ASP B 1 198 ? 3.007 -16.394 38.845 1.00 22.97 178 ASP B O 1
ATOM 7663 N N . GLY B 1 199 ? 3.295 -18.609 39.224 1.00 21.82 179 GLY B N 1
ATOM 7664 C CA . GLY B 1 199 ? 1.926 -19.003 38.973 1.00 20.88 179 GLY B CA 1
ATOM 7665 C C . GLY B 1 199 ? 1.500 -19.062 37.522 1.00 21.05 179 GLY B C 1
ATOM 7666 O O . GLY B 1 199 ? 0.374 -19.480 37.247 1.00 17.68 179 GLY B O 1
ATOM 7670 N N . LEU B 1 200 ? 2.357 -18.677 36.579 1.00 18.90 180 LEU B N 1
ATOM 7671 C CA . LEU B 1 200 ? 1.896 -18.506 35.198 1.00 18.60 180 LEU B CA 1
ATOM 7672 C C . LEU B 1 200 ? 1.572 -19.841 34.535 1.00 18.74 180 LEU B C 1
ATOM 7673 O O . LEU B 1 200 ? 0.513 -19.991 33.909 1.00 16.43 180 LEU B O 1
ATOM 7689 N N . ALA B 1 201 ? 2.447 -20.836 34.686 1.00 15.30 181 ALA B N 1
ATOM 7690 C CA . ALA B 1 201 ? 2.208 -22.110 34.028 1.00 17.81 181 ALA B CA 1
ATOM 7691 C C . ALA B 1 201 ? 0.859 -22.682 34.432 1.00 18.61 181 ALA B C 1
ATOM 7692 O O . ALA B 1 201 ? 0.100 -23.167 33.586 1.00 17.15 181 ALA B O 1
ATOM 7699 N N . LYS B 1 202 ? 0.523 -22.606 35.720 1.00 20.31 182 LYS B N 1
ATOM 7700 C CA . LYS B 1 202 ? -0.746 -23.158 36.176 1.00 23.28 182 LYS B CA 1
ATOM 7701 C C . LYS B 1 202 ? -1.932 -22.416 35.560 1.00 20.12 182 LYS B C 1
ATOM 7702 O O . LYS B 1 202 ? -2.916 -23.039 35.150 1.00 20.22 182 LYS B O 1
ATOM 7721 N N . ARG B 1 203 ? -1.851 -21.091 35.455 1.00 17.13 183 ARG B N 1
ATOM 7722 C CA . ARG B 1 203 ? -2.941 -20.340 34.842 1.00 16.35 183 ARG B CA 1
ATOM 7723 C C . ARG B 1 203 ? -3.083 -20.675 33.358 1.00 17.57 183 ARG B C 1
ATOM 7724 O O . ARG B 1 203 ? -4.203 -20.728 32.827 1.00 16.66 183 ARG B O 1
ATOM 7745 N N . LEU B 1 204 ? -1.962 -20.911 32.669 1.00 15.67 184 LEU B N 1
ATOM 7746 C CA . LEU B 1 204 ? -2.054 -21.244 31.247 1.00 14.03 184 LEU B CA 1
ATOM 7747 C C . LEU B 1 204 ? -2.566 -22.668 31.040 1.00 13.33 184 LEU B C 1
ATOM 7748 O O . LEU B 1 204 ? -3.280 -22.927 30.055 1.00 14.04 184 LEU B O 1
ATOM 7764 N N . GLU B 1 205 ? -2.216 -23.592 31.949 1.00 14.56 185 GLU B N 1
ATOM 7765 C CA . GLU B 1 205 ? -2.734 -24.957 31.862 1.00 16.72 185 GLU B CA 1
ATOM 7766 C C . GLU B 1 205 ? -4.248 -24.964 32.001 1.00 17.82 185 GLU B C 1
ATOM 7767 O O . GLU B 1 205 ? -4.952 -25.624 31.227 1.00 18.49 185 GLU B O 1
ATOM 7779 N N . SER B 1 206 ? -4.775 -24.181 32.947 1.00 18.62 186 SER B N 1
ATOM 7780 C CA . SER B 1 206 ? -6.223 -24.102 33.098 1.00 18.72 186 SER B CA 1
ATOM 7781 C C . SER B 1 206 ? -6.862 -23.415 31.904 1.00 19.69 186 SER B C 1
ATOM 7782 O O . SER B 1 206 ? -7.949 -23.806 31.470 1.00 19.47 186 SER B O 1
ATOM 7790 N N . GLY B 1 207 ? -6.195 -22.403 31.348 1.00 18.12 187 GLY B N 1
ATOM 7791 C CA . GLY B 1 207 ? -6.674 -21.786 30.135 1.00 15.85 187 GLY B CA 1
ATOM 7792 C C . GLY B 1 207 ? -7.139 -20.358 30.318 1.00 21.63 187 GLY B C 1
ATOM 7793 O O . GLY B 1 207 ? -7.980 -20.068 31.174 1.00 18.82 187 GLY B O 1
ATOM 7797 N N . ALA B 1 208 ? -6.584 -19.445 29.531 1.00 17.29 188 ALA B N 1
ATOM 7798 C CA . ALA B 1 208 ? -6.998 -18.055 29.539 1.00 17.38 188 ALA B CA 1
ATOM 7799 C C . ALA B 1 208 ? -6.503 -17.409 28.254 1.00 16.25 188 ALA B C 1
ATOM 7800 O O . ALA B 1 208 ? -5.618 -17.962 27.577 1.00 15.79 188 ALA B O 1
ATOM 7807 N N . PRO B 1 209 ? -7.054 -16.261 27.885 1.00 14.72 189 PRO B N 1
ATOM 7808 C CA . PRO B 1 209 ? -6.553 -15.555 26.699 1.00 11.57 189 PRO B CA 1
ATOM 7809 C C . PRO B 1 209 ? -5.095 -15.160 26.843 1.00 11.63 189 PRO B C 1
ATOM 7810 O O . PRO B 1 209 ? -4.600 -14.853 27.934 1.00 11.31 189 PRO B O 1
ATOM 7821 N N . VAL B 1 210 ? -4.390 -15.260 25.718 1.00 9.96 190 VAL B N 1
ATOM 7822 C CA . VAL B 1 210 ? -2.990 -14.880 25.577 1.00 9.62 190 VAL B CA 1
ATOM 7823 C C . VAL B 1 210 ? -2.901 -13.977 24.359 1.00 9.68 190 VAL B C 1
ATOM 7824 O O . VAL B 1 210 ? -3.551 -14.234 23.340 1.00 9.48 190 VAL B O 1
ATOM 7837 N N . ALA B 1 211 ? -2.139 -12.900 24.463 1.00 8.19 191 ALA B N 1
ATOM 7838 C CA . ALA B 1 211 ? -1.968 -11.982 23.348 1.00 9.67 191 ALA B CA 1
ATOM 7839 C C . ALA B 1 211 ? -0.498 -11.694 23.109 1.00 8.99 191 ALA B C 1
ATOM 7840 O O . ALA B 1 211 ? 0.321 -11.735 24.033 1.00 8.03 191 ALA B O 1
ATOM 7847 N N . HIS B 1 212 ? -0.165 -11.403 21.854 1.00 10.82 192 HIS B N 1
ATOM 7848 C CA . HIS B 1 212 ? 1.189 -11.043 21.450 1.00 8.21 192 HIS B CA 1
ATOM 7849 C C . HIS B 1 212 ? 1.088 -9.780 20.609 1.00 9.90 192 HIS B C 1
ATOM 7850 O O . HIS B 1 212 ? 0.517 -9.809 19.505 1.00 9.91 192 HIS B O 1
ATOM 7864 N N . VAL B 1 213 ? 1.543 -8.662 21.183 1.00 11.45 193 VAL B N 1
ATOM 7865 C CA . VAL B 1 213 ? 1.620 -7.361 20.519 1.00 11.90 193 VAL B CA 1
ATOM 7866 C C . VAL B 1 213 ? 2.867 -7.361 19.647 1.00 13.71 193 VAL B C 1
ATOM 7867 O O . VAL B 1 213 ? 3.991 -7.513 20.146 1.00 15.46 193 VAL B O 1
ATOM 7880 N N . GLY B 1 214 ? 2.678 -7.165 18.343 1.00 16.04 194 GLY B N 1
ATOM 7881 C CA . GLY B 1 214 ? 3.764 -7.328 17.405 1.00 12.95 194 GLY B CA 1
ATOM 7882 C C . GLY B 1 214 ? 4.141 -8.786 17.221 1.00 14.82 194 GLY B C 1
ATOM 7883 O O . GLY B 1 214 ? 5.280 -9.157 17.494 1.00 17.16 194 GLY B O 1
ATOM 7887 N N . SER B 1 215 ? 3.198 -9.625 16.762 1.00 14.07 195 SER B N 1
ATOM 7888 C CA . SER B 1 215 ? 3.395 -11.070 16.788 1.00 12.47 195 SER B CA 1
ATOM 7889 C C . SER B 1 215 ? 4.436 -11.550 15.775 1.00 12.85 195 SER B C 1
ATOM 7890 O O . SER B 1 215 ? 4.892 -12.694 15.874 1.00 12.95 195 SER B O 1
ATOM 7898 N N . GLY B 1 216 ? 4.831 -10.708 14.819 1.00 13.48 196 GLY B N 1
ATOM 7899 C CA . GLY B 1 216 ? 5.967 -11.037 13.969 1.00 13.38 196 GLY B CA 1
ATOM 7900 C C . GLY B 1 216 ? 5.755 -12.333 13.213 1.00 13.90 196 GLY B C 1
ATOM 7901 O O . GLY B 1 216 ? 4.717 -12.546 12.570 1.00 13.18 196 GLY B O 1
ATOM 7905 N N . GLY B 1 217 ? 6.740 -13.219 13.286 1.00 10.52 197 GLY B N 1
ATOM 7906 C CA . GLY B 1 217 ? 6.686 -14.488 12.595 1.00 12.51 197 GLY B CA 1
ATOM 7907 C C . GLY B 1 217 ? 5.764 -15.518 13.215 1.00 12.04 197 GLY B C 1
ATOM 7908 O O . GLY B 1 217 ? 5.615 -16.602 12.644 1.00 14.77 197 GLY B O 1
ATOM 7912 N N . GLY B 1 218 ? 5.200 -15.238 14.398 1.00 11.46 198 GLY B N 1
ATOM 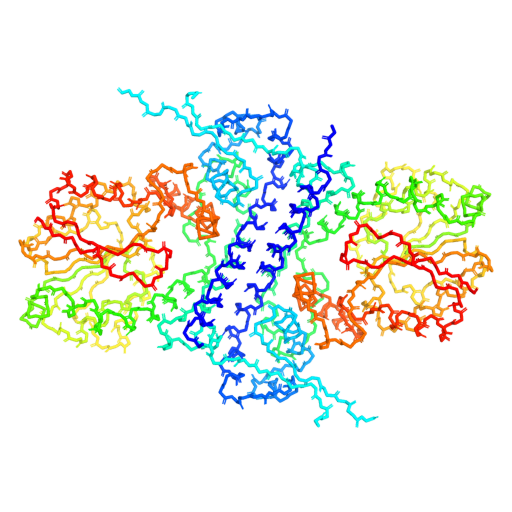7913 C CA . GLY B 1 218 ? 4.225 -16.113 15.022 1.00 11.68 198 GLY B CA 1
ATOM 7914 C C . GLY B 1 218 ? 4.766 -17.262 15.849 1.00 10.98 198 GLY B C 1
ATOM 7915 O O . GLY B 1 218 ? 3.963 -18.068 16.349 1.00 11.22 198 GLY B O 1
ATOM 7919 N N . ARG B 1 219 ? 6.085 -17.364 16.044 1.00 9.13 199 ARG B N 1
ATOM 7920 C CA . ARG B 1 219 ? 6.624 -18.512 16.767 1.00 10.34 199 ARG B CA 1
ATOM 7921 C C . ARG B 1 219 ? 6.176 -18.544 18.231 1.00 9.55 199 ARG B C 1
ATOM 7922 O O . ARG B 1 219 ? 5.902 -19.630 18.764 1.00 9.98 199 ARG B O 1
ATOM 7943 N N . ALA B 1 220 ? 6.120 -17.389 18.904 1.00 8.67 200 ALA B N 1
ATOM 7944 C CA . ALA B 1 220 ? 5.768 -17.381 20.317 1.00 9.48 200 ALA B CA 1
ATOM 7945 C C . ALA B 1 220 ? 4.365 -17.930 20.518 1.00 10.47 200 ALA B C 1
ATOM 7946 O O . ALA B 1 220 ? 4.128 -18.710 21.436 1.00 9.79 200 ALA B O 1
ATOM 7953 N N . LEU B 1 221 ? 3.425 -17.540 19.656 1.00 10.29 201 LEU B N 1
ATOM 7954 C CA . LEU B 1 221 ? 2.061 -18.031 19.808 1.00 9.85 201 LEU B CA 1
ATOM 7955 C C . LEU B 1 221 ? 1.930 -19.499 19.443 1.00 9.06 201 LEU B C 1
ATOM 7956 O O . LEU B 1 221 ? 1.146 -20.218 20.068 1.00 9.74 201 LEU B O 1
ATOM 7972 N N . VAL B 1 222 ? 2.689 -19.984 18.463 1.00 9.32 202 VAL B N 1
ATOM 7973 C CA . VAL B 1 222 ? 2.672 -21.415 18.185 1.00 8.56 202 VAL B CA 1
ATOM 7974 C C . VAL B 1 222 ? 3.217 -22.199 19.372 1.00 10.18 202 VAL B C 1
ATOM 7975 O O . VAL B 1 222 ? 2.623 -23.191 19.799 1.00 9.31 202 VAL B O 1
ATOM 7988 N N . LEU B 1 223 ? 4.338 -21.757 19.939 1.00 8.00 203 LEU B N 1
ATOM 7989 C CA . LEU B 1 223 ? 4.894 -22.461 21.095 1.00 8.00 203 LEU B CA 1
ATOM 7990 C C . LEU B 1 223 ? 3.883 -22.563 22.234 1.00 8.90 203 LEU B C 1
ATOM 7991 O O . LEU B 1 223 ? 3.716 -23.633 22.836 1.00 9.23 203 LEU B O 1
ATOM 8007 N N . LEU B 1 224 ? 3.180 -21.472 22.522 1.00 9.18 204 LEU B N 1
ATOM 8008 C CA . LEU B 1 224 ? 2.243 -21.490 23.640 1.00 10.33 204 LEU B CA 1
ATOM 8009 C C . LEU B 1 224 ? 0.994 -22.285 23.295 1.00 9.64 204 LEU B C 1
ATOM 8010 O O . LEU B 1 224 ? 0.450 -22.991 24.157 1.00 9.37 204 LEU B O 1
ATOM 8026 N N . ALA B 1 225 ? 0.512 -22.182 22.057 1.00 8.63 205 ALA B N 1
ATOM 8027 C CA . ALA B 1 225 ? -0.690 -22.923 21.683 1.00 8.48 205 ALA B CA 1
ATOM 8028 C C . ALA B 1 225 ? -0.449 -24.427 21.731 1.00 10.46 205 ALA B C 1
ATOM 8029 O O . ALA B 1 225 ? -1.346 -25.198 22.106 1.00 13.08 205 ALA B O 1
ATOM 8036 N N . GLN B 1 226 ? 0.741 -24.875 21.322 1.00 9.35 206 GLN B N 1
ATOM 8037 C CA . GLN B 1 226 ? 1.076 -26.290 21.446 1.00 10.06 206 GLN B CA 1
ATOM 8038 C C . GLN B 1 226 ? 1.118 -26.723 22.902 1.00 10.99 206 GLN B C 1
ATOM 8039 O O . GLN B 1 226 ? 0.579 -27.770 23.259 1.00 10.76 206 GLN B O 1
ATOM 8053 N N . ALA B 1 227 ? 1.774 -25.929 23.754 1.00 10.91 207 ALA B N 1
ATOM 8054 C CA . ALA B 1 227 ? 2.052 -26.309 25.136 1.00 10.01 207 ALA B CA 1
ATOM 8055 C C . ALA B 1 227 ? 0.848 -26.137 26.051 1.00 13.01 207 ALA B C 1
ATOM 8056 O O . ALA B 1 227 ? 0.754 -26.822 27.080 1.00 15.31 207 ALA B O 1
ATOM 8063 N N . PHE B 1 228 ? -0.048 -25.207 25.731 1.00 10.31 208 PHE B N 1
ATOM 8064 C CA . PHE B 1 228 ? -1.150 -24.838 26.620 1.00 11.35 208 PHE B CA 1
ATOM 8065 C C . PHE B 1 228 ? -2.398 -24.731 25.774 1.00 9.59 208 PHE B C 1
ATOM 8066 O O . PHE B 1 228 ? -2.857 -23.630 25.479 1.00 9.51 208 PHE B O 1
ATOM 8083 N N . PRO B 1 229 ? -2.983 -25.872 25.369 1.00 10.86 209 PRO B N 1
ATOM 8084 C CA . PRO B 1 229 ? -4.053 -25.852 24.347 1.00 10.96 209 PRO B CA 1
ATOM 8085 C C . PRO B 1 229 ? -5.395 -25.312 24.828 1.00 11.92 209 PRO B C 1
ATOM 8086 O O . PRO B 1 229 ? -6.292 -25.123 23.998 1.00 15.20 209 PRO B O 1
ATOM 8097 N N . ASN B 1 230 ? -5.553 -25.051 26.107 1.00 13.62 210 ASN B N 1
ATOM 8098 C CA . ASN B 1 230 ? -6.783 -24.452 26.597 1.00 14.68 210 ASN B CA 1
ATOM 8099 C C . ASN B 1 230 ? -6.781 -22.940 26.472 1.00 14.52 210 ASN B C 1
ATOM 8100 O O . ASN B 1 230 ? -7.791 -22.321 26.806 1.00 16.36 210 ASN B O 1
ATOM 8111 N N . CYS B 1 231 ? -5.697 -22.335 25.981 1.00 10.49 211 CYS B N 1
ATOM 8112 C CA . CYS B 1 231 ? -5.610 -20.895 25.842 1.00 10.61 211 CYS B CA 1
ATOM 8113 C C . CYS B 1 231 ? -6.102 -20.454 24.468 1.00 12.15 211 CYS B C 1
ATOM 8114 O O . CYS B 1 231 ? -5.935 -21.156 23.466 1.00 16.04 211 CYS B O 1
ATOM 8122 N N . ARG B 1 232 ? -6.740 -19.295 24.422 1.00 10.10 212 ARG B N 1
ATOM 8123 C CA . ARG B 1 232 ? -7.116 -18.622 23.185 1.00 11.40 212 ARG B CA 1
ATOM 8124 C C . ARG B 1 232 ? -6.034 -17.586 22.897 1.00 11.77 212 ARG B C 1
ATOM 8125 O O . ARG B 1 232 ? -5.867 -16.632 23.657 1.00 11.31 212 ARG B O 1
ATOM 8146 N N . CYS B 1 233 ? -5.270 -17.788 21.831 1.00 9.69 213 CYS B N 1
ATOM 8147 C CA . CYS B 1 233 ? -4.126 -16.943 21.523 1.00 10.28 213 CYS B CA 1
ATOM 8148 C C . CYS B 1 233 ? -4.422 -15.986 20.379 1.00 9.68 213 CYS B C 1
ATOM 8149 O O . CYS B 1 233 ? -4.951 -16.393 19.341 1.00 10.20 213 CYS B O 1
ATOM 8157 N N . THR B 1 234 ? -4.046 -14.725 20.541 1.00 8.19 214 THR B N 1
ATOM 8158 C CA . THR B 1 234 ? -4.250 -13.725 19.496 1.00 8.45 214 THR B CA 1
ATOM 8159 C C . THR B 1 234 ? -2.979 -12.908 19.303 1.00 10.94 214 THR B C 1
ATOM 8160 O O . THR B 1 234 ? -2.398 -12.393 20.272 1.00 9.27 214 THR B O 1
ATOM 8171 N N . GLY B 1 235 ? -2.550 -12.802 18.051 1.00 8.69 215 GLY B N 1
ATOM 8172 C CA . GLY B 1 235 ? -1.449 -11.939 17.672 1.00 9.36 215 GLY B CA 1
ATOM 8173 C C . GLY B 1 235 ? -1.952 -10.691 16.973 1.00 10.43 215 GLY B C 1
ATOM 8174 O O . GLY B 1 235 ? -2.955 -10.712 16.278 1.00 10.73 215 GLY B O 1
ATOM 8178 N N . TYR B 1 236 ? -1.227 -9.596 17.162 1.00 8.74 216 TYR B N 1
ATOM 8179 C CA . TYR B 1 236 ? -1.494 -8.321 16.507 1.00 10.04 216 TYR B CA 1
ATOM 8180 C C . TYR B 1 236 ? -0.228 -7.891 15.793 1.00 11.80 216 TYR B C 1
ATOM 8181 O O . TYR B 1 236 ? 0.843 -7.873 16.405 1.00 10.18 216 TYR B O 1
ATOM 8199 N N . ASP B 1 237 ? -0.330 -7.541 14.511 1.00 9.77 217 ASP B N 1
ATOM 8200 C CA . ASP B 1 237 ? 0.837 -7.012 13.806 1.00 9.76 217 ASP B CA 1
ATOM 8201 C C . ASP B 1 237 ? 0.360 -6.069 12.714 1.00 11.47 217 ASP B C 1
ATOM 8202 O O . ASP B 1 237 ? -0.594 -6.383 12.001 1.00 11.61 217 ASP B O 1
ATOM 8211 N N . ARG B 1 238 ? 1.045 -4.933 12.568 1.00 12.43 218 ARG B N 1
ATOM 8212 C CA . ARG B 1 238 ? 0.669 -3.974 11.537 1.00 15.67 218 ARG B CA 1
ATOM 8213 C C . ARG B 1 238 ? 1.163 -4.374 10.152 1.00 15.16 218 ARG B C 1
ATOM 8214 O O . ARG B 1 238 ? 0.688 -3.805 9.163 1.00 17.18 218 ARG B O 1
ATOM 8235 N N . LEU B 1 239 ? 2.122 -5.288 10.044 1.00 11.64 219 LEU B N 1
ATOM 8236 C CA . LEU B 1 239 ? 2.736 -5.619 8.759 1.00 13.52 219 LEU B CA 1
ATOM 8237 C C . LEU B 1 239 ? 2.101 -6.879 8.177 1.00 11.48 219 LEU B C 1
ATOM 8238 O O . LEU B 1 239 ? 2.194 -7.956 8.765 1.00 11.25 219 LEU B O 1
ATOM 8254 N N . ARG B 1 240 ? 1.483 -6.737 7.005 1.00 12.38 220 ARG B N 1
ATOM 8255 C CA . ARG B 1 240 ? 0.785 -7.853 6.387 1.00 11.33 220 ARG B CA 1
ATOM 8256 C C . ARG B 1 240 ? 1.681 -9.074 6.217 1.00 12.69 220 ARG B C 1
ATOM 8257 O O . ARG B 1 240 ? 1.248 -10.203 6.452 1.00 10.99 220 ARG B O 1
ATOM 8278 N N . LEU B 1 241 ? 2.923 -8.880 5.791 1.00 11.09 221 LEU B N 1
ATOM 8279 C CA . LEU B 1 241 ? 3.830 -10.004 5.644 1.00 8.75 221 LEU B CA 1
ATOM 8280 C C . LEU B 1 241 ? 3.915 -10.810 6.937 1.00 10.50 221 LEU B C 1
ATOM 8281 O O . LEU B 1 241 ? 3.917 -12.046 6.907 1.00 10.80 221 LEU B O 1
ATOM 8297 N N . ASN B 1 242 ? 4.025 -10.121 8.081 1.00 9.79 222 ASN B N 1
ATOM 8298 C CA . ASN B 1 242 ? 4.066 -10.811 9.370 1.00 10.46 222 ASN B CA 1
ATOM 8299 C C . ASN B 1 242 ? 2.744 -11.500 9.686 1.00 9.63 222 ASN B C 1
ATOM 8300 O O . ASN B 1 242 ? 2.737 -12.620 10.212 1.00 10.92 222 ASN B O 1
ATOM 8311 N N . VAL B 1 243 ? 1.619 -10.821 9.425 1.00 8.54 223 VAL B N 1
ATOM 8312 C CA . VAL B 1 243 ? 0.311 -11.418 9.687 1.00 9.28 223 VAL B CA 1
ATOM 8313 C C . VAL B 1 243 ? 0.207 -12.748 8.955 1.00 10.28 223 VAL B C 1
ATOM 8314 O O . VAL B 1 243 ? -0.168 -13.776 9.531 1.00 9.44 223 VAL B O 1
ATOM 8327 N N . GLU B 1 244 ? 0.492 -12.738 7.656 1.00 10.26 224 GLU B N 1
ATOM 8328 C CA . GLU B 1 244 ? 0.301 -13.956 6.889 1.00 12.09 224 GLU B CA 1
ATOM 8329 C C . GLU B 1 244 ? 1.344 -15.022 7.242 1.00 9.43 224 GLU B C 1
ATOM 8330 O O . GLU B 1 244 ? 1.011 -16.211 7.284 1.00 10.94 224 GLU B O 1
ATOM 8342 N N . ARG B 1 245 ? 2.573 -14.629 7.601 1.00 7.77 225 ARG B N 1
ATOM 8343 C CA . ARG B 1 245 ? 3.552 -15.615 8.022 1.00 9.68 225 ARG B CA 1
ATOM 8344 C C . ARG B 1 245 ? 3.112 -16.285 9.311 1.00 9.96 225 ARG B C 1
ATOM 8345 O O . ARG B 1 245 ? 3.206 -17.512 9.444 1.00 9.43 225 ARG B O 1
ATOM 8366 N N . ALA B 1 246 ? 2.623 -15.490 10.265 1.00 8.72 226 ALA B N 1
ATOM 8367 C CA . ALA B 1 246 ? 2.217 -16.056 11.546 1.00 9.83 226 ALA B CA 1
ATOM 8368 C C . ALA B 1 246 ? 1.043 -17.008 11.346 1.00 6.41 226 ALA B C 1
ATOM 8369 O O . ALA B 1 246 ? 0.986 -18.072 11.968 1.00 9.26 226 ALA B O 1
ATOM 8376 N N . ARG B 1 247 ? 0.095 -16.638 10.475 1.00 7.52 227 ARG B N 1
ATOM 8377 C CA . ARG B 1 247 ? -1.003 -17.553 10.167 1.00 7.41 227 ARG B CA 1
ATOM 8378 C C . ARG B 1 247 ? -0.491 -18.854 9.558 1.00 9.27 227 ARG B C 1
ATOM 8379 O O . ARG B 1 247 ? -0.959 -19.952 9.904 1.00 8.82 227 ARG B O 1
ATOM 8400 N N . GLN B 1 248 ? 0.478 -18.758 8.650 1.00 9.23 228 GLN B N 1
ATOM 8401 C CA . GLN B 1 248 ? 0.999 -19.965 8.020 1.00 9.58 228 GLN B CA 1
ATOM 8402 C C . GLN B 1 248 ? 1.725 -20.846 9.023 1.00 9.16 228 GLN B C 1
ATOM 8403 O O . GLN B 1 248 ? 1.602 -22.082 8.990 1.00 10.87 228 GLN B O 1
ATOM 8417 N N . GLU B 1 249 ? 2.464 -20.228 9.955 1.00 9.88 229 GLU B N 1
ATOM 8418 C CA . GLU B 1 249 ? 3.175 -21.006 10.963 1.00 10.90 229 GLU B CA 1
ATOM 8419 C C . GLU B 1 249 ? 2.197 -21.764 11.850 1.00 10.23 229 GLU B C 1
ATOM 8420 O O . GLU B 1 249 ? 2.414 -22.941 12.185 1.00 10.29 229 GLU B O 1
ATOM 8432 N N . ALA B 1 250 ? 1.107 -21.110 12.217 1.00 8.34 230 ALA B N 1
ATOM 8433 C CA . ALA B 1 250 ? 0.090 -21.780 13.006 1.00 8.47 230 ALA B CA 1
ATOM 8434 C C . ALA B 1 250 ? -0.546 -22.914 12.232 1.00 9.92 230 ALA B C 1
ATOM 8435 O O . ALA B 1 250 ? -0.817 -23.983 12.792 1.00 9.00 230 ALA B O 1
ATOM 8442 N N . ALA B 1 251 ? -0.831 -22.686 10.955 1.00 8.54 231 ALA B N 1
ATOM 8443 C CA . ALA B 1 251 ? -1.444 -23.725 10.134 1.00 10.10 231 ALA B CA 1
ATOM 8444 C C . ALA B 1 251 ? -0.505 -24.907 9.992 1.00 11.39 231 ALA B C 1
ATOM 8445 O O . ALA B 1 251 ? -0.929 -26.067 10.106 1.00 12.43 231 ALA B O 1
ATOM 8452 N N . ASP B 1 252 ? 0.775 -24.629 9.771 1.00 10.76 232 ASP B N 1
ATOM 8453 C CA . ASP B 1 252 ? 1.759 -25.695 9.613 1.00 12.55 232 ASP B CA 1
ATOM 8454 C C . ASP B 1 252 ? 1.867 -26.535 10.874 1.00 14.62 232 ASP B C 1
ATOM 8455 O O . ASP B 1 252 ? 2.120 -27.748 10.797 1.00 15.69 232 ASP B O 1
ATOM 8464 N N . ALA B 1 253 ? 1.650 -25.922 12.045 1.00 10.33 233 ALA B N 1
ATOM 8465 C CA . ALA B 1 253 ? 1.786 -26.618 13.316 1.00 10.39 233 ALA B CA 1
ATOM 8466 C C . ALA B 1 253 ? 0.504 -27.303 13.756 1.00 11.15 233 ALA B C 1
ATOM 8467 O O . ALA B 1 253 ? 0.539 -28.071 14.723 1.00 14.29 233 ALA B O 1
ATOM 8474 N N . GLY B 1 254 ? -0.608 -27.059 13.069 1.00 10.42 234 GLY B N 1
ATOM 8475 C CA . GLY B 1 254 ? -1.866 -27.658 13.437 1.00 12.37 234 GLY B CA 1
ATOM 8476 C C . GLY B 1 254 ? -2.600 -26.964 14.543 1.00 13.18 234 GLY B C 1
ATOM 8477 O O . GLY B 1 254 ? -3.418 -27.615 15.208 1.00 14.12 234 GLY B O 1
ATOM 8481 N N . VAL B 1 255 ? -2.346 -25.666 14.758 1.00 10.47 235 VAL B N 1
ATOM 8482 C CA . VAL B 1 255 ? -2.932 -24.941 15.883 1.00 10.72 235 VAL B CA 1
ATOM 8483 C C . VAL B 1 255 ? -3.771 -23.731 15.459 1.00 11.57 235 VAL B C 1
ATOM 8484 O O . VAL B 1 255 ? -4.064 -22.862 16.287 1.00 10.72 235 VAL B O 1
ATOM 8497 N N . THR B 1 256 ? -4.240 -23.680 14.207 1.00 10.35 236 THR B N 1
ATOM 8498 C CA . THR B 1 256 ? -5.081 -22.570 13.781 1.00 9.47 236 THR B CA 1
ATOM 8499 C C . THR B 1 256 ? -6.301 -22.408 14.672 1.00 12.02 236 THR B C 1
ATOM 8500 O O . THR B 1 256 ? -6.758 -21.277 14.885 1.00 13.86 236 THR B O 1
ATOM 8511 N N . ASP B 1 257 ? -6.825 -23.514 15.217 1.00 12.40 237 ASP B N 1
ATOM 8512 C CA . ASP B 1 257 ? -8.007 -23.428 16.070 1.00 12.46 237 ASP B CA 1
ATOM 8513 C C . ASP B 1 257 ? -7.762 -22.629 17.346 1.00 17.78 237 ASP B C 1
ATOM 8514 O O . ASP B 1 257 ? -8.731 -22.208 17.984 1.00 19.52 237 ASP B O 1
ATOM 8523 N N . ARG B 1 258 ? -6.500 -22.429 17.734 1.00 11.64 238 ARG B N 1
ATOM 8524 C CA . ARG B 1 258 ? -6.131 -21.709 18.950 1.00 12.58 238 ARG B CA 1
ATOM 8525 C C . ARG B 1 258 ? -5.430 -20.378 18.686 1.00 10.94 238 ARG B C 1
ATOM 8526 O O . ARG B 1 258 ? -5.235 -19.611 19.637 1.00 10.55 238 ARG B O 1
ATOM 8547 N N . VAL B 1 259 ? -4.992 -20.110 17.454 1.00 10.46 239 VAL B N 1
ATOM 8548 C CA . VAL B 1 259 ? -4.205 -18.925 17.126 1.00 10.06 239 VAL B CA 1
ATOM 8549 C C . VAL B 1 259 ? -4.932 -18.105 16.064 1.00 11.45 239 VAL B C 1
ATOM 8550 O O . VAL B 1 259 ? -5.148 -18.582 14.934 1.00 13.39 239 VAL B O 1
ATOM 8563 N N . GLU B 1 260 ? -5.311 -16.879 16.424 1.00 7.95 240 GLU B N 1
ATOM 8564 C CA . GLU B 1 260 ? -5.855 -15.873 15.524 1.00 8.16 240 GLU B CA 1
ATOM 8565 C C . GLU B 1 260 ? -4.822 -14.763 15.389 1.00 10.93 240 GLU B C 1
ATOM 8566 O O . GLU B 1 260 ? -4.227 -14.349 16.393 1.00 8.70 240 GLU B O 1
ATOM 8578 N N . ILE B 1 261 ? -4.614 -14.263 14.172 1.00 8.82 241 ILE B N 1
ATOM 8579 C CA . ILE B 1 261 ? -3.789 -13.083 13.943 1.00 8.05 241 ILE B CA 1
ATOM 8580 C C . ILE B 1 261 ? -4.662 -11.951 13.409 1.00 9.40 241 ILE B C 1
ATOM 8581 O O . ILE B 1 261 ? -5.516 -12.162 12.534 1.00 9.92 241 ILE B O 1
ATOM 8597 N N . VAL B 1 262 ? -4.464 -10.755 13.968 1.00 9.07 242 VAL B N 1
ATOM 8598 C CA . VAL B 1 262 ? -5.208 -9.541 13.624 1.00 10.08 242 VAL B CA 1
ATOM 8599 C C . VAL B 1 262 ? -4.238 -8.557 12.992 1.00 12.34 242 VAL B C 1
ATOM 8600 O O . VAL B 1 262 ? -3.211 -8.231 13.592 1.00 12.92 242 VAL B O 1
ATOM 8613 N N . GLU B 1 263 ? -4.594 -8.015 11.829 1.00 11.55 243 GLU B N 1
ATOM 8614 C CA . GLU B 1 263 ? -3.751 -7.024 11.176 1.00 11.16 243 GLU B CA 1
ATOM 8615 C C . GLU B 1 263 ? -4.118 -5.644 11.707 1.00 15.19 243 GLU B C 1
ATOM 8616 O O . GLU B 1 263 ? -5.271 -5.219 11.599 1.00 17.38 243 GLU B O 1
ATOM 8628 N N . GLY B 1 264 ? -3.149 -4.957 12.289 1.00 14.50 244 GLY B N 1
ATOM 8629 C CA . GLY B 1 264 ? -3.378 -3.609 12.770 1.00 17.31 244 GLY B CA 1
ATOM 8630 C C . GLY B 1 264 ? -2.610 -3.353 14.051 1.00 19.92 244 GLY B C 1
ATOM 8631 O O . GLY B 1 264 ? -1.725 -4.120 14.427 1.00 19.81 244 GLY B O 1
ATOM 8635 N N . ASP B 1 265 ? -2.990 -2.276 14.740 1.00 21.30 245 ASP B N 1
ATOM 8636 C CA . ASP B 1 265 ? -2.298 -1.818 15.941 1.00 24.88 245 ASP B CA 1
ATOM 8637 C C . ASP B 1 265 ? -3.031 -2.311 17.180 1.00 14.61 245 ASP B C 1
ATOM 8638 O O . ASP B 1 265 ? -4.224 -2.056 17.353 1.00 21.03 245 ASP B O 1
ATOM 8647 N N . ALA B 1 266 ? -2.308 -3.007 18.050 1.00 15.72 246 ALA B N 1
ATOM 8648 C CA . ALA B 1 266 ? -2.921 -3.554 19.247 1.00 14.91 246 ALA B CA 1
ATOM 8649 C C . ALA B 1 266 ? -3.540 -2.479 20.129 1.00 17.40 246 ALA B C 1
ATOM 8650 O O . ALA B 1 266 ? -4.493 -2.758 20.859 1.00 17.48 246 ALA B O 1
ATOM 8657 N N . GLU B 1 267 ? -2.985 -1.266 20.132 1.00 16.68 247 GLU B N 1
ATOM 8658 C CA . GLU B 1 267 ? -3.581 -0.225 20.966 1.00 19.08 247 GLU B CA 1
ATOM 8659 C C . GLU B 1 267 ? -5.060 -0.057 20.654 1.00 24.20 247 GLU B C 1
ATOM 8660 O O . GLU B 1 267 ? -5.872 0.195 21.553 1.00 23.33 247 GLU B O 1
ATOM 8672 N N . ARG B 1 268 ? -5.427 -0.196 19.379 1.00 23.26 248 ARG B N 1
ATOM 8673 C CA . ARG B 1 268 ? -6.810 -0.009 18.975 1.00 23.17 248 ARG B CA 1
ATOM 8674 C C . ARG B 1 268 ? -7.629 -1.285 19.015 1.00 24.21 248 ARG B C 1
ATOM 8675 O O . ARG B 1 268 ? -8.855 -1.218 19.158 1.00 26.50 248 ARG B O 1
ATOM 8696 N N . LEU B 1 269 ? -6.990 -2.443 18.898 1.00 18.71 249 LEU B N 1
ATOM 8697 C CA . LEU B 1 269 ? -7.696 -3.691 18.651 1.00 19.33 249 LEU B CA 1
ATOM 8698 C C . LEU B 1 269 ? -7.673 -4.672 19.805 1.00 16.66 249 LEU B C 1
ATOM 8699 O O . LEU B 1 269 ? -8.478 -5.597 19.809 1.00 22.11 249 LEU B O 1
ATOM 8715 N N . LEU B 1 270 ? -6.789 -4.497 20.782 1.00 14.04 250 LEU B N 1
ATOM 8716 C CA . LEU B 1 270 ? -6.695 -5.414 21.912 1.00 16.92 250 LEU B CA 1
ATOM 8717 C C . LEU B 1 270 ? -7.866 -5.191 22.856 1.00 20.07 250 LEU B C 1
ATOM 8718 O O . LEU B 1 270 ? -7.961 -4.113 23.448 1.00 23.00 250 LEU B O 1
ATOM 8734 N N . PRO B 1 271 ? -8.738 -6.172 23.064 1.00 18.63 251 PRO B N 1
ATOM 8735 C CA . PRO B 1 271 ? -9.956 -5.911 23.847 1.00 21.58 251 PRO B CA 1
ATOM 8736 C C . PRO B 1 271 ? -9.660 -5.726 25.327 1.00 19.84 251 PRO B C 1
ATOM 8737 O O . PRO B 1 271 ? -8.724 -6.299 25.878 1.00 18.77 251 PRO B O 1
ATOM 8748 N N . ALA B 1 272 ? -10.516 -4.947 25.984 1.00 21.19 252 ALA B N 1
ATOM 8749 C CA . ALA B 1 272 ? -10.377 -4.685 27.410 1.00 22.38 252 ALA B CA 1
ATOM 8750 C C . ALA B 1 272 ? -11.256 -5.657 28.199 1.00 21.87 252 ALA B C 1
ATOM 8751 O O . ALA B 1 272 ? -12.261 -5.290 28.820 1.00 24.00 252 ALA B O 1
ATOM 8758 N N . THR B 1 273 ? -10.861 -6.924 28.183 1.00 20.08 253 THR B N 1
ATOM 8759 C CA . THR B 1 273 ? -11.671 -7.972 28.793 1.00 20.37 253 THR B CA 1
ATOM 8760 C C . THR B 1 273 ? -11.127 -8.464 30.135 1.00 18.71 253 THR B C 1
ATOM 8761 O O . THR B 1 273 ? -11.718 -9.360 30.739 1.00 18.44 253 THR B O 1
ATOM 8772 N N . GLY B 1 274 ? -10.026 -7.892 30.620 1.00 17.37 254 GLY B N 1
ATOM 8773 C CA . GLY B 1 274 ? -9.580 -8.135 31.985 1.00 17.37 254 GLY B CA 1
ATOM 8774 C C . GLY B 1 274 ? -9.351 -9.586 32.330 1.00 18.93 254 GLY B C 1
ATOM 8775 O O . GLY B 1 274 ? -9.487 -9.965 33.498 1.00 17.81 254 GLY B O 1
ATOM 8779 N N . ASP B 1 275 ? -8.963 -10.407 31.340 1.00 13.61 255 ASP B N 1
ATOM 8780 C CA . ASP B 1 275 ? -8.864 -11.841 31.530 1.00 15.37 255 ASP B CA 1
ATOM 8781 C C . ASP B 1 275 ? -7.619 -12.465 30.918 1.00 10.95 255 ASP B C 1
ATOM 8782 O O . ASP B 1 275 ? -7.405 -13.669 31.110 1.00 16.00 255 ASP B O 1
ATOM 8791 N N . HIS B 1 276 ? -6.755 -11.683 30.265 1.00 15.21 256 HIS B N 1
ATOM 8792 C CA . HIS B 1 276 ? -5.558 -12.258 29.668 1.00 11.30 256 HIS B CA 1
ATOM 8793 C C . HIS B 1 276 ? -4.565 -12.668 30.754 1.00 12.46 256 HIS B C 1
ATOM 8794 O O . HIS B 1 276 ? -4.182 -11.862 31.609 1.00 14.67 256 HIS B O 1
ATOM 8808 N N . ALA B 1 277 ? -4.130 -13.910 30.708 1.00 12.88 257 ALA B N 1
ATOM 8809 C CA . ALA B 1 277 ? -3.111 -14.387 31.625 1.00 13.49 257 ALA B CA 1
ATOM 8810 C C . ALA B 1 277 ? -1.737 -13.888 31.225 1.00 15.35 257 ALA B C 1
ATOM 8811 O O . ALA B 1 277 ? -0.851 -13.762 32.074 1.00 13.24 257 ALA B O 1
ATOM 8818 N N . LEU B 1 278 ? -1.537 -13.631 29.931 1.00 12.39 258 LEU B N 1
ATOM 8819 C CA . LEU B 1 278 ? -0.223 -13.270 29.416 1.00 11.86 258 LEU B CA 1
ATOM 8820 C C . LEU B 1 278 ? -0.384 -12.395 28.187 1.00 8.88 258 LEU B C 1
ATOM 8821 O O . LEU B 1 278 ? -1.172 -12.728 27.291 1.00 9.82 258 LEU B O 1
ATOM 8837 N N . VAL B 1 279 ? 0.342 -11.283 28.151 1.00 8.22 259 VAL B N 1
ATOM 8838 C CA . VAL B 1 279 ? 0.480 -10.434 26.970 1.00 6.78 259 VAL B CA 1
ATOM 8839 C C . VAL B 1 279 ? 1.971 -10.254 26.740 1.00 10.30 259 VAL B C 1
ATOM 8840 O O . VAL B 1 279 ? 2.696 -9.867 27.660 1.00 11.19 259 VAL B O 1
ATOM 8853 N N . MET B 1 280 ? 2.438 -10.550 25.534 1.00 9.16 260 MET B N 1
ATOM 8854 C CA . MET B 1 280 ? 3.849 -10.444 25.186 1.00 7.85 260 MET B CA 1
ATOM 8855 C C . MET B 1 280 ? 4.073 -9.271 24.239 1.00 10.26 260 MET B C 1
ATOM 8856 O O . MET B 1 280 ? 3.247 -8.983 23.368 1.00 8.81 260 MET B O 1
ATOM 8870 N N . CYS B 1 281 ? 5.209 -8.600 24.387 1.00 11.05 261 CYS B N 1
ATOM 8871 C CA . CYS B 1 281 ? 5.592 -7.580 23.418 1.00 12.35 261 CYS B CA 1
ATOM 8872 C C . CYS B 1 281 ? 7.102 -7.534 23.357 1.00 14.49 261 CYS B C 1
ATOM 8873 O O . CYS B 1 281 ? 7.731 -7.082 24.323 1.00 15.27 261 CYS B O 1
ATOM 8881 N N . PHE B 1 282 ? 7.674 -7.967 22.231 1.00 14.28 262 PHE B N 1
ATOM 8882 C CA . PHE B 1 282 ? 9.113 -8.126 22.085 1.00 17.89 262 PHE B CA 1
ATOM 8883 C C . PHE B 1 282 ? 9.642 -7.190 21.000 1.00 23.28 262 PHE B C 1
ATOM 8884 O O . PHE B 1 282 ? 9.366 -7.390 19.811 1.00 19.19 262 PHE B O 1
ATOM 8901 N N . ASP B 1 283 ? 10.426 -6.186 21.409 1.00 18.75 263 ASP B N 1
ATOM 8902 C CA . ASP B 1 283 ? 11.199 -5.344 20.492 1.00 20.19 263 ASP B CA 1
ATOM 8903 C C . ASP B 1 283 ? 10.335 -4.456 19.612 1.00 20.48 263 ASP B C 1
ATOM 8904 O O . ASP B 1 283 ? 10.760 -4.084 18.513 1.00 27.55 263 ASP B O 1
ATOM 8913 N N . VAL B 1 284 ? 9.127 -4.084 20.029 1.00 18.35 264 VAL B N 1
ATOM 8914 C CA . VAL B 1 284 ? 8.314 -3.261 19.149 1.00 18.93 264 VAL B CA 1
ATOM 8915 C C . VAL B 1 284 ? 7.490 -2.172 19.823 1.00 15.90 264 VAL B C 1
ATOM 8916 O O . VAL B 1 284 ? 6.975 -1.274 19.145 1.00 18.50 264 VAL B O 1
ATOM 8929 N N . LEU B 1 285 ? 7.410 -2.172 21.168 1.00 14.07 265 LEU B N 1
ATOM 8930 C CA . LEU B 1 285 ? 6.669 -1.114 21.833 1.00 17.10 265 LEU B CA 1
ATOM 8931 C C . LEU B 1 285 ? 7.224 0.260 21.455 1.00 13.02 265 LEU B C 1
ATOM 8932 O O . LEU B 1 285 ? 6.474 1.235 21.357 1.00 18.82 265 LEU B O 1
ATOM 8948 N N . HIS B 1 286 ? 8.550 0.366 21.297 1.00 15.23 266 HIS B N 1
ATOM 8949 C CA . HIS B 1 286 ? 9.181 1.651 21.006 1.00 18.53 266 HIS B CA 1
ATOM 8950 C C . HIS B 1 286 ? 8.770 2.208 19.659 1.00 23.08 266 HIS B C 1
ATOM 8951 O O . HIS B 1 286 ? 9.009 3.391 19.395 1.00 22.03 266 HIS B O 1
ATOM 8966 N N . ASP B 1 287 ? 8.157 1.399 18.816 1.00 20.33 267 ASP B N 1
ATOM 8967 C CA . ASP B 1 287 ? 7.734 1.873 17.509 1.00 23.38 267 ASP B CA 1
ATOM 8968 C C . ASP B 1 287 ? 6.300 2.379 17.510 1.00 29.11 267 ASP B C 1
ATOM 8969 O O . ASP B 1 287 ? 5.885 3.038 16.548 1.00 26.00 267 ASP B O 1
ATOM 8978 N N . ALA B 1 288 ? 5.556 2.144 18.582 1.00 29.95 268 ALA B N 1
ATOM 8979 C CA . ALA B 1 288 ? 4.141 2.460 18.584 1.00 28.51 268 ALA B CA 1
ATOM 8980 C C . ALA B 1 288 ? 3.903 3.965 18.497 1.00 30.37 268 ALA B C 1
ATOM 8981 O O . ALA B 1 288 ? 4.679 4.765 19.024 1.00 32.16 268 ALA B O 1
ATOM 8988 N N . PRO B 1 289 ? 2.811 4.377 17.850 1.00 31.05 269 PRO B N 1
ATOM 8989 C CA . PRO B 1 289 ? 2.530 5.815 17.752 1.00 26.30 269 PRO B CA 1
ATOM 8990 C C . PRO B 1 289 ? 2.267 6.465 19.092 1.00 32.82 269 PRO B C 1
ATOM 8991 O O . PRO B 1 289 ? 2.587 7.647 19.267 1.00 35.16 269 PRO B O 1
ATOM 9002 N N . ASP B 1 290 ? 1.674 5.734 20.038 1.00 30.51 270 ASP B N 1
ATOM 9003 C CA . ASP B 1 290 ? 1.364 6.254 21.370 1.00 33.27 270 ASP B CA 1
ATOM 9004 C C . ASP B 1 290 ? 1.662 5.132 22.357 1.00 30.89 270 ASP B C 1
ATOM 9005 O O . ASP B 1 290 ? 0.788 4.325 22.698 1.00 24.10 270 ASP B O 1
ATOM 9014 N N . PRO B 1 291 ? 2.908 5.033 22.818 1.00 29.69 271 PRO B N 1
ATOM 9015 C CA . PRO B 1 291 ? 3.248 3.924 23.731 1.00 26.82 271 PRO B CA 1
ATOM 9016 C C . PRO B 1 291 ? 2.375 3.895 24.968 1.00 26.71 271 PRO B C 1
ATOM 9017 O O . PRO B 1 291 ? 1.953 2.813 25.406 1.00 22.79 271 PRO B O 1
ATOM 9028 N N . ALA B 1 292 ? 2.094 5.064 25.555 1.00 24.75 272 ALA B N 1
ATOM 9029 C CA . ALA B 1 292 ? 1.238 5.107 26.728 1.00 27.52 272 ALA B CA 1
ATOM 9030 C C . ALA B 1 292 ? -0.126 4.512 26.419 1.00 24.27 272 ALA B C 1
ATOM 9031 O O . ALA B 1 292 ? -0.700 3.801 27.245 1.00 24.00 272 ALA B O 1
ATOM 9038 N N . ALA B 1 293 ? -0.666 4.817 25.239 1.00 28.61 273 ALA B N 1
ATOM 9039 C CA . ALA B 1 293 ? -1.944 4.242 24.837 1.00 27.70 273 ALA B CA 1
ATOM 9040 C C . ALA B 1 293 ? -1.844 2.730 24.699 1.00 22.94 273 ALA B C 1
ATOM 9041 O O . ALA B 1 293 ? -2.753 2.005 25.114 1.00 23.86 273 ALA B O 1
ATOM 9048 N N . ALA B 1 294 ? -0.747 2.243 24.108 1.00 22.51 274 ALA B N 1
ATOM 9049 C CA . ALA B 1 294 ? -0.557 0.809 23.950 1.00 21.59 274 ALA B CA 1
ATOM 9050 C C . ALA B 1 294 ? -0.505 0.122 25.307 1.00 19.72 274 ALA B C 1
ATOM 9051 O O . ALA B 1 294 ? -1.118 -0.938 25.506 1.00 18.06 274 ALA B O 1
ATOM 9058 N N . LEU B 1 295 ? 0.205 0.724 26.264 1.00 21.14 275 LEU B N 1
ATOM 9059 C CA . LEU B 1 295 ? 0.267 0.148 27.600 1.00 17.29 275 LEU B CA 1
ATOM 9060 C C . LEU B 1 295 ? -1.088 0.210 28.282 1.00 13.56 275 LEU B C 1
ATOM 9061 O O . LEU B 1 295 ? -1.446 -0.682 29.049 1.00 17.60 275 LEU B O 1
ATOM 9077 N N . ARG B 1 296 ? -1.850 1.276 28.028 1.00 22.28 276 ARG B N 1
ATOM 9078 C CA . ARG B 1 296 ? -3.195 1.342 28.575 1.00 20.14 276 ARG B CA 1
ATOM 9079 C C . ARG B 1 296 ? -4.052 0.198 28.034 1.00 17.47 276 ARG B C 1
ATOM 9080 O O . ARG B 1 296 ? -4.830 -0.407 28.781 1.00 17.34 276 ARG B O 1
ATOM 9101 N N . ALA B 1 297 ? -3.880 -0.138 26.749 1.00 18.33 277 ALA B N 1
ATOM 9102 C CA . ALA B 1 297 ? -4.632 -1.255 26.181 1.00 16.74 277 ALA B CA 1
ATOM 9103 C C . ALA B 1 297 ? -4.195 -2.577 26.793 1.00 16.98 277 ALA B C 1
ATOM 9104 O O . ALA B 1 297 ? -5.025 -3.440 27.068 1.00 15.51 277 ALA B O 1
ATOM 9111 N N . VAL B 1 298 ? -2.893 -2.756 27.027 1.00 14.35 278 VAL B N 1
ATOM 9112 C CA . VAL B 1 298 ? -2.447 -3.959 27.720 1.00 17.30 278 VAL B CA 1
ATOM 9113 C C . VAL B 1 298 ? -3.074 -4.049 29.107 1.00 14.71 278 VAL B C 1
ATOM 9114 O O . VAL B 1 298 ? -3.494 -5.123 29.550 1.00 15.88 278 VAL B O 1
ATOM 9127 N N . ARG B 1 299 ? -3.111 -2.931 29.845 1.00 16.80 279 ARG B N 1
ATOM 9128 C CA . ARG B 1 299 ? -3.641 -2.984 31.198 1.00 19.26 279 ARG B CA 1
ATOM 9129 C C . ARG B 1 299 ? -5.108 -3.402 31.192 1.00 16.40 279 ARG B C 1
ATOM 9130 O O . ARG B 1 299 ? -5.552 -4.165 32.055 1.00 18.00 279 ARG B O 1
ATOM 9151 N N . GLY B 1 300 ? -5.865 -2.930 30.201 1.00 15.85 280 GLY B N 1
ATOM 9152 C CA . GLY B 1 300 ? -7.254 -3.346 30.093 1.00 19.22 280 GLY B CA 1
ATOM 9153 C C . GLY B 1 300 ? -7.423 -4.813 29.757 1.00 18.60 280 GLY B C 1
ATOM 9154 O O . GLY B 1 300 ? -8.404 -5.442 30.160 1.00 16.61 280 GLY B O 1
ATOM 9158 N N . ALA B 1 301 ? -6.483 -5.388 29.010 1.00 15.22 281 ALA B N 1
ATOM 9159 C CA . ALA B 1 301 ? -6.648 -6.783 28.638 1.00 13.76 281 ALA B CA 1
ATOM 9160 C C . ALA B 1 301 ? -6.263 -7.742 29.752 1.00 13.82 281 ALA B C 1
ATOM 9161 O O . ALA B 1 301 ? -6.803 -8.856 29.816 1.00 13.93 281 ALA B O 1
ATOM 9168 N N . LEU B 1 302 ? -5.343 -7.354 30.635 1.00 13.31 282 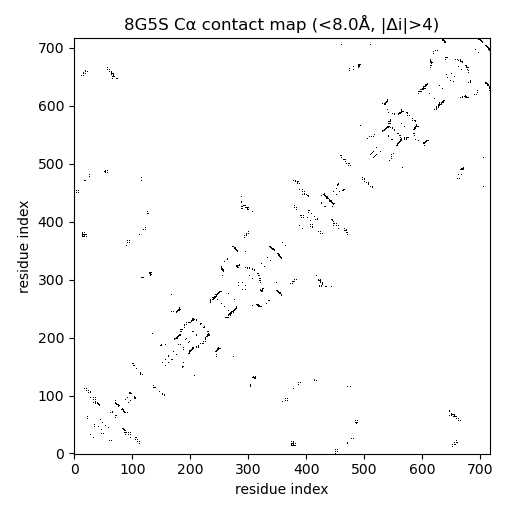LEU B N 1
ATOM 9169 C CA . LEU B 1 302 ? -4.763 -8.297 31.577 1.00 13.68 282 LEU B CA 1
ATOM 9170 C C . LEU B 1 302 ? -5.746 -8.686 32.675 1.00 14.17 282 LEU B C 1
ATOM 9171 O O . LEU B 1 302 ? -6.515 -7.847 33.166 1.00 18.06 282 LEU B O 1
ATOM 9187 N N . ALA B 1 303 ? -5.663 -9.960 33.100 1.00 15.43 283 ALA B N 1
ATOM 9188 C CA . ALA B 1 303 ? -6.263 -10.420 34.342 1.00 15.02 283 ALA B CA 1
ATOM 9189 C C . ALA B 1 303 ? -5.568 -9.700 35.496 1.00 20.15 283 ALA B C 1
ATOM 9190 O O . ALA B 1 303 ? -4.486 -9.130 35.331 1.00 18.62 283 ALA B O 1
ATOM 9197 N N . PRO B 1 304 ? -6.169 -9.704 36.676 1.00 19.07 284 PRO B N 1
ATOM 9198 C CA . PRO B 1 304 ? -5.533 -8.995 37.801 1.00 18.59 284 PRO B CA 1
ATOM 9199 C C . PRO B 1 304 ? -4.188 -9.562 38.179 1.00 19.59 284 PRO B C 1
ATOM 9200 O O . PRO B 1 304 ? -3.336 -8.809 38.681 1.00 21.83 284 PRO B O 1
ATOM 9211 N N . ASP B 1 305 ? -3.987 -10.867 37.990 1.00 17.96 285 ASP B N 1
ATOM 9212 C CA . ASP B 1 305 ? -2.695 -11.510 38.150 1.00 24.25 285 ASP B CA 1
ATOM 9213 C C . ASP B 1 305 ? -2.072 -11.840 36.804 1.00 19.44 285 ASP B C 1
ATOM 9214 O O . ASP B 1 305 ? -1.186 -12.693 36.723 1.00 23.86 285 ASP B O 1
ATOM 9223 N N . GLY B 1 306 ? -2.538 -11.194 35.749 1.00 17.67 286 GLY B N 1
ATOM 9224 C CA . GLY B 1 306 ? -1.951 -11.405 34.443 1.00 14.81 286 GLY B CA 1
ATOM 9225 C C . GLY B 1 306 ? -0.580 -10.768 34.317 1.00 19.17 286 GLY B C 1
ATOM 9226 O O . GLY B 1 306 ? -0.204 -9.846 35.049 1.00 15.33 286 GLY B O 1
ATOM 9230 N N . VAL B 1 307 ? 0.171 -11.257 33.337 1.00 13.28 287 VAL B N 1
ATOM 9231 C CA . VAL B 1 307 ? 1.574 -10.911 33.167 1.00 14.15 287 VAL B CA 1
ATOM 9232 C C . VAL B 1 307 ? 1.770 -10.270 31.805 1.00 11.45 287 VAL B C 1
ATOM 9233 O O . VAL B 1 307 ? 1.313 -10.812 30.793 1.00 11.12 287 VAL B O 1
ATOM 9246 N N . PHE B 1 308 ? 2.443 -9.117 31.781 1.00 12.50 288 PHE B N 1
ATOM 9247 C CA . PHE B 1 308 ? 2.918 -8.465 30.558 1.00 11.05 288 PHE B CA 1
ATOM 9248 C C . PHE B 1 308 ? 4.417 -8.707 30.487 1.00 11.69 288 PHE B C 1
ATOM 9249 O O . PHE B 1 308 ? 5.157 -8.288 31.381 1.00 10.25 288 PHE B O 1
ATOM 9266 N N . LEU B 1 309 ? 4.854 -9.459 29.488 1.00 10.39 289 LEU B N 1
ATOM 9267 C CA . LEU B 1 309 ? 6.253 -9.776 29.271 1.00 9.16 289 LEU B CA 1
ATOM 9268 C C . LEU B 1 309 ? 6.762 -8.863 28.169 1.00 11.92 289 LEU B C 1
ATOM 9269 O O . LEU B 1 309 ? 6.320 -8.963 27.023 1.00 11.79 289 LEU B O 1
ATOM 9285 N N . LEU B 1 310 ? 7.662 -7.951 28.515 1.00 9.08 290 LEU B N 1
ATOM 9286 C CA . LEU B 1 310 ? 8.123 -6.895 27.629 1.00 7.05 290 LEU B CA 1
ATOM 9287 C C . LEU B 1 310 ? 9.620 -7.029 27.408 1.00 11.26 290 LEU B C 1
ATOM 9288 O O . LEU B 1 310 ? 10.390 -7.124 28.373 1.00 12.52 290 LEU B O 1
ATOM 9304 N N . LEU B 1 311 ? 10.037 -7.016 26.148 1.00 12.12 291 LEU B N 1
ATOM 9305 C CA . LEU B 1 311 ? 11.456 -6.969 25.799 1.00 14.72 291 LEU B CA 1
ATOM 9306 C C . LEU B 1 311 ? 11.703 -5.637 25.101 1.00 14.69 291 LEU B C 1
ATOM 9307 O O . LEU B 1 311 ? 11.009 -5.303 24.136 1.00 12.51 291 LEU B O 1
ATOM 9323 N N . GLU B 1 312 ? 12.635 -4.835 25.630 1.00 12.01 292 GLU B N 1
ATOM 9324 C CA . GLU B 1 312 ? 13.010 -3.566 25.021 1.00 12.61 292 GLU B CA 1
ATOM 9325 C C . GLU B 1 312 ? 14.529 -3.435 25.093 1.00 16.48 292 GLU B C 1
ATOM 9326 O O . GLU B 1 312 ? 15.204 -4.239 25.727 1.00 18.22 292 GLU B O 1
ATOM 9338 N N . SER B 1 313 ? 15.079 -2.419 24.432 1.00 17.83 293 SER B N 1
ATOM 9339 C CA . SER B 1 313 ? 16.529 -2.216 24.456 1.00 18.65 293 SER B CA 1
ATOM 9340 C C . SER B 1 313 ? 16.989 -1.690 25.827 1.00 19.65 293 SER B C 1
ATOM 9341 O O . SER B 1 313 ? 16.212 -1.162 26.609 1.00 21.70 293 SER B O 1
ATOM 9349 N N . ASN B 1 314 ? 18.287 -1.834 26.116 1.00 16.71 294 ASN B N 1
ATOM 9350 C CA . ASN B 1 314 ? 18.816 -1.535 27.442 1.00 15.64 294 ASN B CA 1
ATOM 9351 C C . ASN B 1 314 ? 19.770 -0.350 27.597 1.00 22.08 294 ASN B C 1
ATOM 9352 O O . ASN B 1 314 ? 20.806 -0.455 28.268 1.00 24.16 294 ASN B O 1
ATOM 9363 N N . GLY B 1 315 ? 19.394 0.794 27.076 1.00 16.58 295 GLY B N 1
ATOM 9364 C CA . GLY B 1 315 ? 20.252 1.954 27.083 1.00 18.01 295 GLY B CA 1
ATOM 9365 C C . GLY B 1 315 ? 20.052 2.862 28.283 1.00 12.47 295 GLY B C 1
ATOM 9366 O O . GLY B 1 315 ? 19.374 2.546 29.262 1.00 13.64 295 GLY B O 1
ATOM 9370 N N . ALA B 1 316 ? 20.683 4.023 28.192 1.00 10.27 296 ALA B N 1
ATOM 9371 C CA . ALA B 1 316 ? 20.623 5.049 29.217 1.00 9.90 296 ALA B CA 1
ATOM 9372 C C . ALA B 1 316 ? 19.291 5.791 29.200 1.00 8.86 296 ALA B C 1
ATOM 9373 O O . ALA B 1 316 ? 18.633 5.908 28.164 1.00 9.93 296 ALA B O 1
ATOM 9380 N N . ASP B 1 317 ? 18.911 6.356 30.342 1.00 9.73 297 ASP B N 1
ATOM 9381 C CA . ASP B 1 317 ? 17.683 7.144 30.381 1.00 11.79 297 ASP B CA 1
ATOM 9382 C C . ASP B 1 317 ? 17.803 8.421 29.556 1.00 12.16 297 ASP B C 1
ATOM 9383 O O . ASP B 1 317 ? 16.819 8.854 28.951 1.00 14.82 297 ASP B O 1
ATOM 9392 N N . ARG B 1 318 ? 18.989 9.012 29.479 1.00 10.70 298 ARG B N 1
ATOM 9393 C CA . ARG B 1 318 ? 19.231 10.172 28.639 1.00 10.62 298 ARG B CA 1
ATOM 9394 C C . ARG B 1 318 ? 19.890 9.691 27.358 1.00 11.22 298 ARG B C 1
ATOM 9395 O O . ARG B 1 318 ? 20.966 9.090 27.443 1.00 10.99 298 ARG B O 1
ATOM 9416 N N . PRO B 1 319 ? 19.323 9.929 26.170 1.00 10.10 299 PRO B N 1
ATOM 9417 C CA . PRO B 1 319 ? 19.958 9.419 24.939 1.00 8.45 299 PRO B CA 1
ATOM 9418 C C . PRO B 1 319 ? 21.439 9.740 24.798 1.00 6.98 299 PRO B C 1
ATOM 9419 O O . PRO B 1 319 ? 22.203 8.856 24.384 1.00 9.33 299 PRO B O 1
ATOM 9430 N N . ALA B 1 320 ? 21.869 10.956 25.125 1.00 9.55 300 ALA B N 1
ATOM 9431 C CA . ALA B 1 320 ? 23.261 11.355 24.961 1.00 9.83 300 ALA B CA 1
ATOM 9432 C C . ALA B 1 320 ? 24.210 10.665 25.934 1.00 8.91 300 ALA B C 1
ATOM 9433 O O . ALA B 1 320 ? 25.435 10.737 25.729 1.00 11.23 300 ALA B O 1
ATOM 9440 N N . ASP B 1 321 ? 23.701 9.977 26.956 1.00 9.04 301 ASP B N 1
ATOM 9441 C CA . ASP B 1 321 ? 24.546 9.211 27.857 1.00 9.42 301 ASP B CA 1
ATOM 9442 C C . ASP B 1 321 ? 24.835 7.809 27.332 1.00 9.79 301 ASP B C 1
ATOM 9443 O O . ASP B 1 321 ? 25.582 7.063 27.973 1.00 10.82 301 ASP B O 1
ATOM 9452 N N . ASN B 1 322 ? 24.256 7.418 26.203 1.00 7.72 302 ASN B N 1
ATOM 9453 C CA . ASN B 1 322 ? 24.524 6.096 25.655 1.00 7.96 302 ASN B CA 1
ATOM 9454 C C . ASN B 1 322 ? 25.961 5.991 25.164 1.00 9.49 302 ASN B C 1
ATOM 9455 O O . ASN B 1 322 ? 26.537 6.954 24.641 1.00 9.79 302 ASN B O 1
ATOM 9466 N N . SER B 1 323 ? 26.531 4.797 25.304 1.00 11.08 303 SER B N 1
ATOM 9467 C CA . SER B 1 323 ? 27.926 4.626 24.925 1.00 10.15 303 SER B CA 1
ATOM 9468 C C . SER B 1 323 ? 28.203 3.155 24.685 1.00 12.29 303 SER B C 1
ATOM 9469 O O . SER B 1 323 ? 27.712 2.301 25.426 1.00 14.72 303 SER B O 1
ATOM 9477 N N . GLY B 1 324 ? 28.990 2.869 23.659 1.00 10.30 304 GLY B N 1
ATOM 9478 C CA . GLY B 1 324 ? 29.468 1.522 23.417 1.00 12.43 304 GLY B CA 1
ATOM 9479 C C . GLY B 1 324 ? 28.926 0.921 22.135 1.00 12.14 304 GLY B C 1
ATOM 9480 O O . GLY B 1 324 ? 28.045 1.465 21.469 1.00 12.79 304 GLY B O 1
ATOM 9484 N N . SER B 1 325 ? 29.474 -0.251 21.802 1.00 15.59 305 SER B N 1
ATOM 9485 C CA . SER B 1 325 ? 29.167 -0.855 20.513 1.00 13.58 305 SER B CA 1
ATOM 9486 C C . SER B 1 325 ? 27.709 -1.298 20.404 1.00 12.21 305 SER B C 1
ATOM 9487 O O . SER B 1 325 ? 27.127 -1.240 19.312 1.00 13.83 305 SER B O 1
ATOM 9495 N N . ALA B 1 326 ? 27.094 -1.765 21.485 1.00 12.95 306 ALA B N 1
ATOM 9496 C CA . ALA B 1 326 ? 25.695 -2.158 21.416 1.00 12.79 306 ALA B CA 1
ATOM 9497 C C . ALA B 1 326 ? 24.817 -0.956 21.094 1.00 10.39 306 ALA B C 1
ATOM 9498 O O . ALA B 1 326 ? 23.942 -1.023 20.231 1.00 10.45 306 ALA B O 1
ATOM 9505 N N . ALA B 1 327 ? 25.021 0.147 21.801 1.00 11.97 307 ALA B N 1
ATOM 9506 C CA . ALA B 1 327 ? 24.246 1.350 21.526 1.00 10.15 307 ALA B CA 1
ATOM 9507 C C . ALA B 1 327 ? 24.492 1.859 20.116 1.00 8.96 307 ALA B C 1
ATOM 9508 O O . ALA B 1 327 ? 23.557 2.274 19.422 1.00 8.54 307 ALA B O 1
ATOM 9515 N N . ALA B 1 328 ? 25.747 1.835 19.664 1.00 9.33 308 ALA B N 1
ATOM 9516 C CA . ALA B 1 328 ? 26.033 2.312 18.318 1.00 8.74 308 ALA B CA 1
ATOM 9517 C C . ALA B 1 328 ? 25.346 1.440 17.282 1.00 8.76 308 ALA B C 1
ATOM 9518 O O . ALA B 1 328 ? 24.746 1.943 16.313 1.00 9.64 308 ALA B O 1
ATOM 9525 N N . MET B 1 329 ? 25.400 0.122 17.472 1.00 9.24 309 MET B N 1
ATOM 9526 C CA . MET B 1 329 ? 24.747 -0.775 16.529 1.00 10.28 309 MET B CA 1
ATOM 9527 C C . MET B 1 329 ? 23.253 -0.512 16.487 1.00 8.95 309 MET B C 1
ATOM 9528 O O . MET B 1 329 ? 22.659 -0.422 15.405 1.00 8.76 309 MET B O 1
ATOM 9542 N N . LEU B 1 330 ? 22.634 -0.362 17.658 1.00 9.16 310 LEU B N 1
ATOM 9543 C CA . LEU B 1 330 ? 21.189 -0.196 17.714 1.00 8.70 310 LEU B CA 1
ATOM 9544 C C . LEU B 1 330 ? 20.754 1.156 17.171 1.00 9.51 310 LEU B C 1
ATOM 9545 O O . LEU B 1 330 ? 19.729 1.251 16.490 1.00 8.33 310 LEU B O 1
ATOM 9561 N N . TYR B 1 331 ? 21.514 2.213 17.443 1.00 8.57 311 TYR B N 1
ATOM 9562 C CA . TYR B 1 331 ? 21.169 3.507 16.856 1.00 7.71 311 TYR B CA 1
ATOM 9563 C C . TYR B 1 331 ? 21.315 3.475 15.330 1.00 7.13 311 TYR B C 1
ATOM 9564 O O . TYR B 1 331 ? 20.564 4.139 14.613 1.00 7.42 311 TYR B O 1
ATOM 9582 N N . GLY B 1 332 ? 22.305 2.752 14.808 1.00 7.74 312 GLY B N 1
ATOM 9583 C CA . GLY B 1 332 ? 22.421 2.648 13.353 1.00 7.58 312 GLY B CA 1
ATOM 9584 C C . GLY B 1 332 ? 21.230 1.942 12.740 1.00 7.84 312 GLY B C 1
ATOM 9585 O O . GLY B 1 332 ? 20.688 2.378 11.723 1.00 7.38 312 GLY B O 1
ATOM 9589 N N . ALA B 1 333 ? 20.759 0.879 13.389 1.00 7.63 313 ALA B N 1
ATOM 9590 C CA . ALA B 1 333 ? 19.575 0.189 12.910 1.00 7.33 313 ALA B CA 1
ATOM 9591 C C . ALA B 1 333 ? 18.356 1.057 13.098 1.00 7.60 313 ALA B C 1
ATOM 9592 O O . ALA B 1 333 ? 17.404 0.982 12.310 1.00 9.43 313 ALA B O 1
ATOM 9599 N N . SER B 1 334 ? 18.391 1.932 14.107 1.00 7.10 314 SER B N 1
ATOM 9600 C CA . SER B 1 334 ? 17.284 2.841 14.346 1.00 7.04 314 SER B CA 1
ATOM 9601 C C . SER B 1 334 ? 17.162 3.883 13.239 1.00 6.71 314 SER B C 1
ATOM 9602 O O . SER B 1 334 ? 16.055 4.220 12.824 1.00 8.02 314 SER B O 1
ATOM 9610 N N . VAL B 1 335 ? 18.293 4.399 12.749 1.00 7.51 315 VAL B N 1
ATOM 9611 C CA . VAL B 1 335 ? 18.279 5.311 11.617 1.00 7.27 315 VAL B CA 1
ATOM 9612 C C . VAL B 1 335 ? 17.715 4.605 10.389 1.00 6.21 315 VAL B C 1
ATOM 9613 O O . VAL B 1 335 ? 16.919 5.172 9.630 1.00 8.13 315 VAL B O 1
ATOM 9626 N N . LEU B 1 336 ? 18.181 3.376 10.137 1.00 7.04 316 LEU B N 1
ATOM 9627 C CA . LEU B 1 336 ? 17.869 2.714 8.883 1.00 6.76 316 LEU B CA 1
ATOM 9628 C C . LEU B 1 336 ? 16.462 2.131 8.860 1.00 7.86 316 LEU B C 1
ATOM 9629 O O . LEU B 1 336 ? 15.895 1.996 7.760 1.00 8.66 316 LEU B O 1
ATOM 9645 N N . TYR B 1 337 ? 15.908 1.752 10.030 1.00 7.67 317 TYR B N 1
ATOM 9646 C CA . TYR B 1 337 ? 14.605 1.084 10.087 1.00 7.24 317 TYR B CA 1
ATOM 9647 C C . TYR B 1 337 ? 13.641 1.694 11.100 1.00 7.15 317 TYR B C 1
ATOM 9648 O O . TYR B 1 337 ? 12.584 2.200 10.709 1.00 7.91 317 TYR B O 1
ATOM 9666 N N . SER B 1 338 ? 13.972 1.663 12.388 1.00 6.26 318 SER B N 1
ATOM 9667 C CA . SER B 1 338 ? 12.950 1.930 13.402 1.00 6.94 318 SER B CA 1
ATOM 9668 C C . SER B 1 338 ? 12.338 3.310 13.225 1.00 10.01 318 SER B C 1
ATOM 9669 O O . SER B 1 338 ? 11.109 3.463 13.194 1.00 10.47 318 SER B O 1
ATOM 9677 N N . VAL B 1 339 ? 13.173 4.340 13.118 1.00 6.99 319 VAL B N 1
ATOM 9678 C CA . VAL B 1 339 ? 12.651 5.689 12.983 1.00 7.54 319 VAL B CA 1
ATOM 9679 C C . VAL B 1 339 ? 11.930 5.881 11.653 1.00 9.73 319 VAL B C 1
ATOM 9680 O O . VAL B 1 339 ? 10.777 6.325 11.660 1.00 9.91 319 VAL B O 1
ATOM 9693 N N . PRO B 1 340 ? 12.539 5.613 10.488 1.00 6.92 320 PRO B N 1
ATOM 9694 C CA . PRO B 1 340 ? 11.808 5.912 9.237 1.00 9.79 320 PRO B CA 1
ATOM 9695 C C . PRO B 1 340 ? 10.529 5.106 9.073 1.00 10.76 320 PRO B C 1
ATOM 9696 O O . PRO B 1 340 ? 9.543 5.620 8.512 1.00 9.89 320 PRO B O 1
ATOM 9707 N N . ALA B 1 341 ? 10.517 3.843 9.506 1.00 9.50 321 ALA B N 1
ATOM 9708 C CA . ALA B 1 341 ? 9.323 3.028 9.321 1.00 10.31 321 ALA B CA 1
ATOM 9709 C C . ALA B 1 341 ? 8.210 3.487 10.251 1.00 17.35 321 ALA B C 1
ATOM 9710 O O . ALA B 1 341 ? 7.034 3.419 9.891 1.00 18.39 321 ALA B O 1
ATOM 9717 N N . SER B 1 342 ? 8.547 3.985 11.433 1.00 11.80 322 SER B N 1
ATOM 9718 C CA . SER B 1 342 ? 7.501 4.485 12.324 1.00 14.79 322 SER B CA 1
ATOM 9719 C C . SER B 1 342 ? 6.958 5.823 11.835 1.00 19.01 322 SER B C 1
ATOM 9720 O O . SER B 1 342 ? 5.756 6.083 11.913 1.00 22.07 322 SER B O 1
ATOM 9728 N N . ARG B 1 343 ? 7.824 6.679 11.309 1.00 16.49 323 ARG B N 1
ATOM 9729 C CA . ARG B 1 343 ? 7.361 7.927 10.724 1.00 18.64 323 ARG B CA 1
ATOM 9730 C C . ARG B 1 343 ? 6.396 7.670 9.574 1.00 22.48 323 ARG B C 1
ATOM 9731 O O . ARG B 1 343 ? 5.371 8.349 9.450 1.00 26.32 323 ARG B O 1
ATOM 9752 N N . ALA B 1 344 ? 6.719 6.705 8.709 1.00 21.70 324 ALA B N 1
ATOM 9753 C CA . ALA B 1 344 ? 5.861 6.428 7.562 1.00 23.51 324 ALA B CA 1
ATOM 9754 C C . ALA B 1 344 ? 4.461 6.006 7.998 1.00 28.06 324 ALA B C 1
ATOM 9755 O O . ALA B 1 344 ? 3.489 6.208 7.254 1.00 25.97 324 ALA B O 1
ATOM 9762 N N . ALA B 1 345 ? 4.339 5.392 9.172 1.00 26.14 325 ALA B N 1
ATOM 9763 C CA . ALA B 1 345 ? 3.042 5.042 9.734 1.00 26.53 325 ALA B CA 1
ATOM 9764 C C . ALA B 1 345 ? 2.481 6.141 10.625 1.00 27.06 325 ALA B C 1
ATOM 9765 O O . ALA B 1 345 ? 1.474 5.917 11.299 1.00 34.17 325 ALA B O 1
ATOM 9772 N N . GLY B 1 346 ? 3.099 7.324 10.628 1.00 27.67 326 GLY B N 1
ATOM 9773 C CA . GLY B 1 346 ? 2.659 8.393 11.504 1.00 29.55 326 GLY B CA 1
ATOM 9774 C C . GLY B 1 346 ? 2.889 8.143 12.979 1.00 34.51 326 GLY B C 1
ATOM 9775 O O . GLY B 1 346 ? 2.241 8.785 13.813 1.00 37.81 326 GLY B O 1
ATOM 9779 N N . GLY B 1 347 ? 3.800 7.232 13.330 1.00 30.01 327 GLY B N 1
ATOM 9780 C CA . GLY B 1 347 ? 4.072 6.913 14.719 1.00 26.62 327 GLY B CA 1
ATOM 9781 C C . GLY B 1 347 ? 4.999 7.906 15.399 1.00 28.67 327 GLY B C 1
ATOM 9782 O O . GLY B 1 347 ? 5.530 8.837 14.792 1.00 24.75 327 GLY B O 1
ATOM 9786 N N . ALA B 1 348 ? 5.209 7.670 16.702 1.00 24.60 328 ALA B N 1
ATOM 9787 C CA . ALA B 1 348 ? 6.004 8.571 17.528 1.00 21.71 328 ALA B CA 1
ATOM 9788 C C . ALA B 1 348 ? 7.486 8.521 17.197 1.00 22.07 328 ALA B C 1
ATOM 9789 O O . ALA B 1 348 ? 8.224 9.412 17.640 1.00 21.54 328 ALA B O 1
ATOM 9796 N N . ALA B 1 349 ? 7.926 7.499 16.464 1.00 21.44 329 ALA B N 1
ATOM 9797 C CA . ALA B 1 349 ? 9.301 7.376 15.984 1.00 15.57 329 ALA B CA 1
ATOM 9798 C C . ALA B 1 349 ? 10.319 7.602 17.105 1.00 14.30 329 ALA B C 1
ATOM 9799 O O . ALA B 1 349 ? 11.327 8.294 16.931 1.00 15.36 329 ALA B O 1
ATOM 9806 N N . LEU B 1 350 ? 10.064 6.976 18.257 1.00 13.59 330 LEU B N 1
ATOM 9807 C CA . LEU B 1 350 ? 11.027 7.040 19.357 1.00 8.24 330 LEU B CA 1
ATOM 9808 C C . LEU B 1 350 ? 12.344 6.359 19.000 1.00 10.08 330 LEU B C 1
ATOM 9809 O O . LEU B 1 350 ? 13.369 6.617 19.651 1.00 10.44 330 LEU B O 1
ATOM 9825 N N . GLY B 1 351 ? 12.297 5.393 18.107 1.00 9.06 331 GLY B N 1
ATOM 9826 C CA . GLY B 1 351 ? 13.473 4.670 17.677 1.00 9.03 331 GLY B CA 1
ATOM 9827 C C . GLY B 1 351 ? 13.823 3.515 18.592 1.00 8.37 331 GLY B C 1
ATOM 9828 O O . GLY B 1 351 ? 13.241 3.301 19.652 1.00 9.52 331 GLY B O 1
ATOM 9832 N N . LEU B 1 352 ? 14.819 2.744 18.156 1.00 9.82 332 LEU B N 1
ATOM 9833 C CA . LEU B 1 352 ? 15.121 1.462 18.785 1.00 9.96 332 LEU B CA 1
ATOM 9834 C C . LEU B 1 352 ? 15.618 1.636 20.212 1.00 10.56 332 LEU B C 1
ATOM 9835 O O . LEU B 1 352 ? 15.422 0.747 21.047 1.00 12.50 332 LEU B O 1
ATOM 9851 N N . MET B 1 353 ? 16.238 2.780 20.527 1.00 9.37 333 MET B N 1
ATOM 9852 C CA . MET B 1 353 ? 16.757 3.068 21.861 1.00 9.73 333 MET B CA 1
ATOM 9853 C C . MET B 1 353 ? 15.782 3.913 22.682 1.00 12.85 333 MET B C 1
ATOM 9854 O O . MET B 1 353 ? 16.135 4.381 23.776 1.00 13.57 333 MET B O 1
ATOM 9868 N N . GLY B 1 354 ? 14.557 4.114 22.184 1.00 11.40 334 GLY B N 1
ATOM 9869 C CA . GLY B 1 354 ? 13.668 5.126 22.734 1.00 10.38 334 GLY B CA 1
ATOM 9870 C C . GLY B 1 354 ? 12.894 4.760 23.980 1.00 9.88 334 GLY B C 1
ATOM 9871 O O . GLY B 1 354 ? 12.234 5.642 24.545 1.00 11.69 334 GLY B O 1
ATOM 9875 N N . LEU B 1 355 ? 12.937 3.507 24.417 1.00 9.36 335 LEU B N 1
ATOM 9876 C CA . LEU B 1 355 ? 12.251 3.093 25.646 1.00 9.34 335 LEU B CA 1
ATOM 9877 C C . LEU B 1 355 ? 13.232 2.420 26.601 1.00 9.30 335 LEU B C 1
ATOM 9878 O O . LEU B 1 355 ? 13.147 1.217 26.858 1.00 10.60 335 LEU B O 1
ATOM 9894 N N . PRO B 1 356 ? 14.179 3.175 27.156 1.00 8.51 336 PRO B N 1
ATOM 9895 C CA . PRO B 1 356 ? 15.072 2.608 28.168 1.00 10.52 336 PRO B CA 1
ATOM 9896 C C . PRO B 1 356 ? 14.334 2.335 29.464 1.00 9.41 336 PRO B C 1
ATOM 9897 O O . PRO B 1 356 ? 13.189 2.774 29.649 1.00 8.88 336 PRO B O 1
ATOM 9908 N N . PRO B 1 357 ? 14.966 1.627 30.392 1.00 10.11 337 PRO B N 1
ATOM 9909 C CA . PRO B 1 357 ? 14.248 1.238 31.615 1.00 10.30 337 PRO B CA 1
ATOM 9910 C C . PRO B 1 357 ? 13.547 2.356 32.350 1.00 10.68 337 PRO B C 1
ATOM 9911 O O . PRO B 1 357 ? 12.437 2.162 32.850 1.00 12.02 337 PRO B O 1
ATOM 9922 N N . GLY B 1 358 ? 14.186 3.509 32.510 1.00 10.42 338 GLY B N 1
ATOM 9923 C CA . GLY B 1 358 ? 13.533 4.570 33.246 1.00 13.82 338 GLY B CA 1
ATOM 9924 C C . GLY B 1 358 ? 12.241 4.999 32.602 1.00 13.86 338 GLY B C 1
ATOM 9925 O O . GLY B 1 358 ? 11.270 5.337 33.301 1.00 17.01 338 GLY B O 1
ATOM 9929 N N . LYS B 1 359 ? 12.192 4.960 31.271 1.00 9.96 339 LYS B N 1
ATOM 9930 C CA . LYS B 1 359 ? 11.008 5.367 30.536 1.00 11.57 339 LYS B CA 1
ATOM 9931 C C . LYS B 1 359 ? 9.946 4.266 30.571 1.00 14.88 339 LYS B C 1
ATOM 9932 O O . LYS B 1 359 ? 8.753 4.551 30.738 1.00 14.06 339 LYS B O 1
ATOM 9951 N N . VAL B 1 360 ? 10.364 3.004 30.445 1.00 9.97 340 VAL B N 1
ATOM 9952 C CA . VAL B 1 360 ? 9.437 1.895 30.645 1.00 10.72 340 VAL B CA 1
ATOM 9953 C C . VAL B 1 360 ? 8.757 2.018 32.008 1.00 13.78 340 VAL B C 1
ATOM 9954 O O . VAL B 1 360 ? 7.533 1.853 32.137 1.00 12.69 340 VAL B O 1
ATOM 9967 N N . ARG B 1 361 ? 9.548 2.261 33.057 1.00 12.40 341 ARG B N 1
ATOM 9968 C CA . ARG B 1 361 ? 8.970 2.292 34.398 1.00 12.66 341 ARG B CA 1
ATOM 9969 C C . ARG B 1 361 ? 8.037 3.483 34.553 1.00 14.45 341 ARG B C 1
ATOM 9970 O O . ARG B 1 361 ? 6.974 3.357 35.165 1.00 16.96 341 ARG B O 1
ATOM 9991 N N . ALA B 1 362 ? 8.394 4.636 33.983 1.00 11.95 342 ALA B N 1
ATOM 9992 C CA . ALA B 1 362 ? 7.532 5.804 34.096 1.00 18.71 342 ALA B CA 1
ATOM 9993 C C . ALA B 1 362 ? 6.217 5.576 33.360 1.00 21.38 342 ALA B C 1
ATOM 9994 O O . ALA B 1 362 ? 5.141 5.848 33.902 1.00 21.83 342 ALA B O 1
ATOM 10001 N N . LEU B 1 363 ? 6.285 5.051 32.132 1.00 15.88 343 LEU B N 1
ATOM 10002 C CA . LEU B 1 363 ? 5.075 4.832 31.345 1.00 16.35 343 LEU B CA 1
ATOM 10003 C C . LEU B 1 363 ? 4.192 3.772 31.988 1.00 19.54 343 LEU B C 1
ATOM 10004 O O . LEU B 1 363 ? 2.963 3.910 32.013 1.00 19.38 343 LEU B O 1
ATOM 10020 N N . CYS B 1 364 ? 4.794 2.712 32.529 1.00 16.63 344 CYS B N 1
ATOM 10021 C CA . CYS B 1 364 ? 4.011 1.674 33.194 1.00 15.51 344 CYS B CA 1
ATOM 10022 C C . CYS B 1 364 ? 3.294 2.223 34.427 1.00 20.70 344 CYS B C 1
ATOM 10023 O O . CYS B 1 364 ? 2.112 1.934 34.657 1.00 19.83 344 CYS B O 1
ATOM 10031 N N . ALA B 1 365 ? 4.018 2.962 35.270 1.00 15.72 345 ALA B N 1
ATOM 10032 C CA . ALA B 1 365 ? 3.398 3.527 36.465 1.00 20.49 345 ALA B CA 1
ATOM 10033 C C . ALA B 1 365 ? 2.205 4.378 36.087 1.00 20.75 345 ALA B C 1
ATOM 10034 O O . ALA B 1 365 ? 1.169 4.344 36.759 1.00 23.23 345 ALA B O 1
ATOM 10041 N N . GLU B 1 366 ? 2.322 5.132 34.997 1.00 17.43 346 GLU B N 1
ATOM 10042 C CA . GLU B 1 366 ? 1.242 6.021 34.590 1.00 22.60 346 GLU B CA 1
ATOM 10043 C C . GLU B 1 366 ? 0.046 5.224 34.094 1.00 23.87 346 GLU B C 1
ATOM 10044 O O . GLU B 1 366 ? -1.109 5.611 34.315 1.00 24.70 346 GLU B O 1
ATOM 10056 N N . ALA B 1 367 ? 0.306 4.125 33.390 1.00 20.58 347 ALA B N 1
ATOM 10057 C CA . ALA B 1 367 ? -0.750 3.318 32.792 1.00 20.61 347 ALA B CA 1
ATOM 10058 C C . ALA B 1 367 ? -1.397 2.369 33.784 1.00 21.00 347 ALA B C 1
ATOM 10059 O O . ALA B 1 367 ? -2.294 1.612 33.403 1.00 22.41 347 ALA B O 1
ATOM 10066 N N . GLY B 1 368 ? -0.957 2.360 35.035 1.00 20.19 348 GLY B N 1
ATOM 10067 C CA . GLY B 1 368 ? -1.518 1.466 36.023 1.00 22.35 348 GLY B CA 1
ATOM 10068 C C . GLY B 1 368 ? -0.890 0.099 36.093 1.00 19.27 348 GLY B C 1
ATOM 10069 O O . GLY B 1 368 ? -1.482 -0.809 36.684 1.00 20.53 348 GLY B O 1
ATOM 10073 N N . LEU B 1 369 ? 0.284 -0.092 35.498 1.00 16.22 349 LEU B N 1
ATOM 10074 C CA . LEU B 1 369 ? 1.014 -1.355 35.602 1.00 19.69 349 LEU B CA 1
ATOM 10075 C C . LEU B 1 369 ? 2.041 -1.155 36.712 1.00 23.82 349 LEU B C 1
ATOM 10076 O O . LEU B 1 369 ? 3.140 -0.671 36.477 1.00 21.91 349 LEU B O 1
ATOM 10092 N N . ARG B 1 370 ? 1.672 -1.526 37.945 1.00 25.36 350 ARG B N 1
ATOM 10093 C CA . ARG B 1 370 ? 2.423 -1.039 39.102 1.00 22.58 350 ARG B CA 1
ATOM 10094 C C . ARG B 1 370 ? 3.686 -1.841 39.388 1.00 27.30 350 ARG B C 1
ATOM 10095 O O . ARG B 1 370 ? 4.619 -1.316 40.009 1.00 29.16 350 ARG B O 1
ATOM 10116 N N . SER B 1 371 ? 3.728 -3.102 38.990 1.00 17.06 351 SER B N 1
ATOM 10117 C CA . SER B 1 371 ? 4.791 -4.023 39.348 1.00 17.92 351 SER B CA 1
ATOM 10118 C C . SER B 1 371 ? 5.646 -4.214 38.107 1.00 19.01 351 SER B C 1
ATOM 10119 O O . SER B 1 371 ? 5.182 -4.793 37.125 1.00 14.93 351 SER B O 1
ATOM 10127 N N . VAL B 1 372 ? 6.862 -3.689 38.132 1.00 17.06 352 VAL B N 1
ATOM 10128 C CA . VAL B 1 372 ? 7.796 -3.798 37.014 1.00 14.44 352 VAL B CA 1
ATOM 10129 C C . VAL B 1 372 ? 9.054 -4.464 37.551 1.00 14.66 352 VAL B C 1
ATOM 10130 O O . VAL B 1 372 ? 9.749 -3.887 38.401 1.00 16.92 352 VAL B O 1
ATOM 10143 N N . LYS B 1 373 ? 9.331 -5.684 37.109 1.00 15.62 353 LYS B N 1
ATOM 10144 C CA . LYS B 1 373 ? 10.519 -6.414 37.520 1.00 17.51 353 LYS B CA 1
ATOM 10145 C C . LYS B 1 373 ? 11.346 -6.803 36.306 1.00 20.91 353 LYS B C 1
ATOM 10146 O O . LYS B 1 373 ? 10.804 -7.190 35.271 1.00 18.60 353 LYS B O 1
ATOM 10165 N N . ARG B 1 374 ? 12.662 -6.728 36.434 1.00 14.43 354 ARG B N 1
ATOM 10166 C CA . ARG B 1 374 ? 13.546 -7.236 35.406 1.00 16.86 354 ARG B CA 1
ATOM 10167 C C . ARG B 1 374 ? 13.706 -8.748 35.525 1.00 18.31 354 ARG B C 1
ATOM 10168 O O . ARG B 1 374 ? 13.796 -9.301 36.630 1.00 23.35 354 ARG B O 1
ATOM 10189 N N . LEU B 1 375 ? 13.771 -9.402 34.387 1.00 18.22 355 LEU B N 1
ATOM 10190 C CA . LEU B 1 375 ? 14.180 -10.790 34.265 1.00 21.35 355 LEU B CA 1
ATOM 10191 C C . LEU B 1 375 ? 15.500 -10.881 33.505 1.00 25.66 355 LEU B C 1
ATOM 10192 O O . LEU B 1 375 ? 15.910 -9.933 32.835 1.00 21.97 355 LEU B O 1
ATOM 10208 N N . PRO B 1 376 ? 16.219 -11.994 33.606 1.00 25.89 356 PRO B N 1
ATOM 10209 C CA . PRO B 1 376 ? 17.455 -12.117 32.814 1.00 24.95 356 PRO B CA 1
ATOM 10210 C C . PRO B 1 376 ? 17.169 -12.066 31.317 1.00 31.15 356 PRO B C 1
ATOM 10211 O O . PRO B 1 376 ? 16.297 -12.773 30.809 1.00 31.22 356 PRO B O 1
ATOM 10222 N N . SER B 1 377 ? 17.916 -11.209 30.599 1.00 28.42 357 SER B N 1
ATOM 10223 C CA . SER B 1 377 ? 17.585 -10.939 29.208 1.00 32.40 357 SER B CA 1
ATOM 10224 C C . SER B 1 377 ? 18.283 -11.911 28.275 1.00 32.02 357 SER B C 1
ATOM 10225 O O . SER B 1 377 ? 19.341 -12.457 28.593 1.00 31.32 357 SER B O 1
ATOM 10233 N N . PRO B 1 378 ? 17.717 -12.128 27.088 1.00 29.52 358 PRO B N 1
ATOM 10234 C CA . PRO B 1 378 ? 18.372 -13.033 26.133 1.00 34.05 358 PRO B CA 1
ATOM 10235 C C . PRO B 1 378 ? 19.700 -12.501 25.639 1.00 40.77 358 PRO B C 1
ATOM 10236 O O . PRO B 1 378 ? 20.594 -13.300 25.336 1.00 42.47 358 PRO B O 1
ATOM 10247 N N . THR B 1 379 ? 19.859 -11.185 25.561 1.00 43.34 359 THR B N 1
ATOM 10248 C CA . THR B 1 379 ? 21.051 -10.534 25.046 1.00 40.46 359 THR B CA 1
ATOM 10249 C C . THR B 1 379 ? 21.458 -9.397 25.968 1.00 41.66 359 THR B C 1
ATOM 10250 O O . THR B 1 379 ? 20.658 -8.928 26.786 1.00 37.47 359 THR B O 1
ATOM 10261 N N . PRO B 1 380 ? 22.712 -8.947 25.878 1.00 42.80 360 PRO B N 1
ATOM 10262 C CA . PRO B 1 380 ? 23.065 -7.670 26.524 1.00 45.71 360 PRO B CA 1
ATOM 10263 C C . PRO B 1 380 ? 22.325 -6.500 25.904 1.00 40.18 360 PRO B C 1
ATOM 10264 O O . PRO B 1 380 ? 22.112 -5.475 26.567 1.00 37.47 360 PRO B O 1
ATOM 10275 N N . LEU B 1 381 ? 21.917 -6.648 24.637 1.00 36.58 361 LEU B N 1
ATOM 10276 C CA . LEU B 1 381 ? 21.234 -5.579 23.924 1.00 37.79 361 LEU B CA 1
ATOM 10277 C C . LEU B 1 381 ? 19.907 -5.207 24.569 1.00 30.70 361 LEU B C 1
ATOM 10278 O O . LEU B 1 381 ? 19.466 -4.060 24.441 1.00 24.67 361 LEU B O 1
ATOM 10294 N N . ASN B 1 382 ? 19.241 -6.160 25.222 1.00 29.85 362 ASN B N 1
ATOM 10295 C CA . ASN B 1 382 ? 17.858 -6.005 25.645 1.00 24.36 362 ASN B CA 1
ATOM 10296 C C . ASN B 1 382 ? 17.711 -6.015 27.165 1.00 21.81 362 ASN B C 1
ATOM 10297 O O . ASN B 1 382 ? 18.549 -6.541 27.904 1.00 20.98 362 ASN B O 1
ATOM 10308 N N . ALA B 1 383 ? 16.604 -5.424 27.612 1.00 15.57 363 ALA B N 1
ATOM 10309 C CA . ALA B 1 383 ? 16.072 -5.560 28.954 1.00 15.01 363 ALA B CA 1
ATOM 10310 C C . ALA B 1 383 ? 14.737 -6.294 28.850 1.00 14.40 363 ALA B C 1
ATOM 10311 O O . ALA B 1 383 ? 13.925 -5.994 27.971 1.00 13.39 363 ALA B O 1
ATOM 10318 N N . LEU B 1 384 ? 14.534 -7.263 29.723 1.00 12.16 364 LEU B N 1
ATOM 10319 C CA . LEU B 1 384 ? 13.305 -8.048 29.799 1.00 11.77 364 LEU B CA 1
ATOM 10320 C C . LEU B 1 384 ? 12.575 -7.754 31.099 1.00 14.26 364 LEU B C 1
ATOM 10321 O O . LEU B 1 384 ? 13.185 -7.737 32.179 1.00 14.77 364 LEU B O 1
ATOM 10337 N N . TYR B 1 385 ? 11.266 -7.536 31.007 1.00 11.68 365 TYR B N 1
ATOM 10338 C CA . TYR B 1 385 ? 10.462 -7.173 32.162 1.00 12.40 365 TYR B CA 1
ATOM 10339 C C . TYR B 1 385 ? 9.302 -8.142 32.370 1.00 14.73 365 TYR B C 1
ATOM 10340 O O . TYR B 1 385 ? 8.630 -8.552 31.413 1.00 11.79 365 TYR B O 1
ATOM 10358 N N . GLU B 1 386 ? 9.039 -8.470 33.642 1.00 14.46 366 GLU B N 1
ATOM 10359 C CA . GLU B 1 386 ? 7.784 -9.067 34.070 1.00 11.83 366 GLU B CA 1
ATOM 10360 C C . GLU B 1 386 ? 6.962 -7.942 34.682 1.00 12.54 366 GLU B C 1
ATOM 10361 O O . GLU B 1 386 ? 7.363 -7.352 35.687 1.00 14.79 366 GLU B O 1
ATOM 10373 N N . ILE B 1 387 ? 5.848 -7.592 34.062 1.00 11.28 367 ILE B N 1
ATOM 10374 C CA . ILE B 1 387 ? 5.052 -6.442 34.438 1.00 11.26 367 ILE B CA 1
ATOM 10375 C C . ILE B 1 387 ? 3.653 -6.921 34.791 1.00 14.96 367 ILE B C 1
ATOM 10376 O O . ILE B 1 387 ? 3.081 -7.765 34.088 1.00 14.25 367 ILE B O 1
ATOM 10392 N N . ARG B 1 388 ? 3.117 -6.409 35.899 1.00 18.51 368 ARG B N 1
ATOM 10393 C CA . ARG B 1 388 ? 1.804 -6.806 36.385 1.00 17.06 368 ARG B CA 1
ATOM 10394 C C . ARG B 1 388 ? 1.035 -5.579 36.838 1.00 20.69 368 ARG B C 1
ATOM 10395 O O . ARG B 1 388 ? 1.641 -4.572 37.233 1.00 17.85 368 ARG B O 1
ATOM 10416 N N . PRO B 1 389 ? -0.306 -5.622 36.767 1.00 19.41 369 PRO B N 1
ATOM 10417 C CA . PRO B 1 389 ? -1.155 -4.485 37.151 1.00 20.34 369 PRO B CA 1
ATOM 10418 C C . PRO B 1 389 ? -0.948 -3.992 38.591 1.00 28.81 369 PRO B C 1
ATOM 10419 O O . PRO B 1 389 ? -0.589 -4.815 39.436 1.00 31.97 369 PRO B O 1
#

Nearest PDB structures (foldseek):
  8g5s-assembly1_A  TM=1.003E+00  e=8.262E-67  Streptomyces sp. CB03234
  8g5s-assembly1_B  TM=1.001E+00  e=1.957E-64  Streptomyces sp. CB03234
  6ecv-assembly1_A  TM=8.248E-01  e=1.557E-06  Stigmatella aurantiaca
  2o57-assembly2_C  TM=6.384E-01  e=7.380E-08  Galdieria sulphuraria
  6ecv-assembly1_B  TM=5.671E-01  e=1.136E-06  Stigmatella aurantiaca

B-factor: mean 18.93, std 10.55, range [4.93, 91.35]

Organism: Streptomyces sp. (strain CB03234) (NCBI:txid1703937)

Radius of gyration: 28.29 Å; Cα contacts (8 Å, |Δi|>4): 1598; chains: 2; bounding box: 78×56×67 Å

Foldseek 3Di:
DVVVVVVVVVVVVVVVLVLVLLVLLLVCVVQLQLQLQAVVFWAALVVSCVSSVHDSVVSNVSQVSCCVVVQWPWDAADPPCVHHIIIGHDPVSCLDRHDLQRLNHDSLVSVLSVQLVVCVVVLVVCVVVVAFDAPVVGDPSVLVSVVSNVLSNCVNDVVVPDQVVQPPLLVLLQVEWEEEEFQCRQQNNVLVSCVSRVRYQYEYEHQDVVRQVNNCVVCVVSVNNVRYYYDHDGCLPVQDLPQIHQEYEYAQPLLLAQCSLSNLLSVQSNHHQNHKYKYKAFAADPDLVPGDDDLNVVQVVSQSSPRQRNSVNVVGPSCTRNNCHPVNVQVSCVVSVFNDWDWDDDSDNGITIITTGD/DDPVVVVVVVVVVVVVVVLVLVLLVLLLVCVVQLQLQQQAVVFWAQLVVSQVVSVHDSVVSNVSQVSCCVVVQWPWDAAVPCVHHIIIGRDPVSCLDRHDLQRLNHDSLVSVLSVQLVVLVVVLVVCVVVVAFDAPVNGDPSVLVSVVSNCLSNCVVDVVPPDQVVQPPLVVLLQVEWEEEEFQCRQQNNVLVSCVSRVRYQYEYEHQDVVRQVNNCVVCVVSVRNVRYYYDHDGCLPVQDLPQIHQEYEYAQPLLLAQDSLSNLLSVQSNHHQNHKYKYKAFAADPDLVPGDDDLNVVQVVSQSSPRQRNSVNVVGPSCTRNNCHPVNVQVSCVVSVQPDWDWDDDSDNGITIITTGD

Solvent-accessible surface area: 26421 Å² total; per-residue (Å²): 117,109,79,44,6,101,64,5,25,31,102,4,26,74,24,8,2,2,0,3,4,2,0,0,0,3,2,0,28,81,18,32,0,3,80,7,1,25,95,78,21,69,2,7,15,59,77,0,3,89,114,38,58,21,28,52,28,0,0,89,4,1,0,7,0,0,13,5,12,31,1,2,71,31,102,52,10,84,117,118,124,97,54,72,40,114,3,44,13,31,60,32,27,2,3,0,1,4,55,74,115,17,97,51,15,33,1,0,16,0,27,42,0,13,6,3,3,59,11,18,103,13,0,27,92,3,0,151,70,19,55,16,1,51,18,133,134,11,40,41,34,1,6,147,2,67,28,51,26,39,36,10,47,6,68,35,18,0,52,90,78,4,3,85,64,3,126,40,0,43,165,45,0,106,81,27,22,14,1,0,8,20,18,3,17,13,2,74,0,0,3,16,2,0,90,45,26,76,91,4,142,1,13,0,8,10,86,9,139,82,15,0,71,93,1,97,102,48,1,53,105,41,53,3,89,123,58,10,102,7,35,76,22,48,10,57,186,70,12,64,86,78,37,51,5,3,0,0,0,1,15,50,49,5,2,15,17,66,66,13,18,6,9,2,136,16,4,89,24,0,7,15,118,73,0,0,1,0,0,1,0,4,54,30,27,101,114,69,6,68,12,94,34,41,29,8,2,7,18,6,0,11,0,0,0,23,2,0,0,1,0,72,45,59,66,16,46,6,44,0,28,14,15,0,9,21,27,83,3,102,64,25,0,66,128,14,11,1,177,36,23,119,108,26,100,43,29,31,111,33,21,0,0,0,13,0,43,44,128,71,78,97,74,41,0,108,63,6,15,29,102,3,28,72,24,9,2,2,0,1,3,2,0,0,0,6,3,0,42,79,29,33,0,3,92,22,1,26,111,84,20,69,1,10,15,55,83,3,1,90,164,35,53,23,32,53,26,0,0,87,4,0,0,7,0,0,14,4,10,31,1,2,74,38,96,44,13,108,109,175,88,58,72,43,112,3,45,11,30,77,42,27,3,21,0,1,9,55,64,118,18,100,60,10,41,1,1,7,0,39,49,0,12,6,3,3,61,10,16,110,18,0,6,103,2,0,130,81,20,54,16,2,60,20,152,130,12,40,52,16,2,6,103,2,71,27,42,21,38,33,8,41,5,66,28,15,0,52,82,107,8,3,87,66,2,119,34,0,35,160,68,0,103,92,28,21,20,1,0,8,19,18,4,17,13,2,75,0,0,3,15,1,0,90,45,19,79,101,4,122,1,6,0,7,11,75,17,143,79,14,1,72,94,1,102,98,47,2,54,106,41,52,4,86,116,50,11,98,6,34,80,19,32,9,74,162,77,12,55,87,75,37,56,1,2,0,0,0,1,15,51,52,5,2,18,20,60,70,15,16,5,8,1,128,18,4,117,25,0,7,14,121,64,0,0,0,0,0,0,0,7,64,18,30,96,90,70,7,77,11,94,33,39,28,6,2,12,21,6,0,10,0,0,0,21,1,0,0,0,1,74,44,61,65,15,46,6,50,0,29,15,16,1,10,21,28,80,1,101,63,21,0,72,120,6,22,0,196,38,23,73,105,26,116,44,28,19,110,27,20,0,0,0,10,0,35,21

InterPro domains:
  IPR025714 Methyltransferase domain [PF13847] (186-295)
  IPR029063 S-adenosyl-L-methionine-dependent methyltransferase superfamily [G3DSA:3.40.50.150] (121-368)
  IPR029063 S-adenosyl-L-methionine-dependent methyltransferase superfamily [SSF53335] (164-360)
  IPR036388 Winged helix-like DNA-binding domain superfamily [G3DSA:1.10.10.10] (20-115)
  IPR036390 Winged helix DNA-binding domain superfamily [SSF46785] (23-87)
  IPR048711 S-adenosylmethionine-dependent methyltransferase Rv2258c-like, winged HTH domain [PF21320] (29-109)
  IPR053173 Class I-like SAM-binding MTase [PTHR45128] (11-367)

Secondary structure (DSSP, 8-state):
-HHHHHHHHHHHHHHHHHHHHHHHHHHHHHHTHHHHHHHH-SB-HHHHHHHHT--HHHHHHHHHHHHHTTSSEEE--------S-EEE--HHHHHHHT-TTSTT--GGGGGHHHHHHTTHHHHHHHHHH-----GGGS-HHHHHHHHHHHHHHHHHHIIIIIHHHSTTHHHHHHH---EEEET-TTSHHHHHHHHH-TTS-EEEEES-HHHHHHHHHHHHHTT-TTTEEEEES-HHHHS---S-EEEEEEES-GGG-S-HHHHHHHHHHHEEEEEEEEEEEE---SSGGG--SHHHHHHHHHIIIIIHHHHHHTT-----TTS--HHHHHHHHHHHT--EEEEE--SSTTEEEEEEE-/---HHHHHHHHHHHHHHHHHHHHHHHHHHHHHHTHHHHHHHH-SB-HHHHHHHHT--HHHHHHHHHHHHHTTSSEEE-------S-EEE--HHHHHHHT-TTSTT--GGGGGHHHHHHTTHHHHHHHHHH-----GGGS-HHHHHHHHHHHHHHHHHHIIIIIHHHSTTHHHHHHH---EEEET-TTSHHHHHHHHH-TTS-EEEEES-HHHHHHHHHHHHHHT-TTTEEEEES-HHHHS---S-EEEEEEES-GGGSS-HHHHHHHHHHHEEEEEEEEEEEE---SSGGG--SHHHHHHHHHIIIIIHHHHHHTT-----TTS--HHHHHHHHHHHT--EEEEE--SSTTEEEEEEE-